Protein AF-0000000074057222 (afdb_homodimer)

pLDDT: mean 87.51, std 15.1, range [29.02, 98.0]

Foldseek 3Di:
DPLADLQRLLVLVLLLLVVQVVPQVFDQLVVSLVVSPVVDDDDPSQQDADPVGRNVSLSNLLLCVLVVLLVQWDQDLRTIHGDPVVVVLSVVPVRSSVSSVVSVVSSVVSCCVPVVVVCVVVPDPDPPPPPPPPSVLSVQSSVVSVVSVVVLVVLLVLLLPDDQVLNQVLVVLLCVLVQWAWDDADDPDDDQQFGTWIANDNVNPDDDIETEGEERHQAAQELVNLVSNVVVADQTYAYEYEYQNYHDPRNVVVQVPDDRYHYHYAYSSNVVVSCVVRVVSGDPVSCVSPPDDDDDGDDRDD/DPLADLQRLLVLVLLLLVVQVVPQVFDQLVVSLVVSPVVDDDDPSQQDADPVGRNVSLSNLLLCVLVVLLVQWDQDLRTIHGDPVVVVLSVVPVRSSVSSVVSLVSSVVSCCVPVVVVPVVVPDDDPDPPPPPPSVLSVQSSVVSVVSVVVLVVLLVLLLPDDQVLNQVLVVLLCVLVQWAWDDADDPDDDQQFGTWIANDNVNPDDDIETEGEERHQAAQELVNLVSNVVVADQGYAYEYEYQNHHDPRNVVVQVPDDRYHYHYAYSSNSVVSCVVRVVSGDPVSCVSPPDDDDDGDDRDD

Solvent-accessible surface area (backbone atoms only — not comparable to full-atom values): 32689 Å² total; per-residue (Å²): 126,76,90,67,51,60,43,56,52,14,45,54,51,51,52,42,47,57,56,29,63,78,26,79,89,32,37,48,46,70,58,50,52,50,53,41,58,72,73,48,85,73,50,76,66,40,67,35,67,42,78,77,11,40,32,44,59,52,50,52,50,46,59,45,45,26,30,36,64,51,51,23,34,44,79,55,95,59,29,37,27,60,30,74,60,25,55,50,45,56,68,69,36,72,50,29,42,59,36,36,50,48,26,47,49,37,26,52,52,47,44,47,70,73,48,34,79,70,48,60,79,70,56,73,66,91,80,72,90,73,76,76,71,79,54,60,62,41,49,38,36,42,53,44,52,52,47,49,50,51,27,49,52,56,46,48,53,53,59,69,70,45,52,55,68,56,48,47,51,51,52,52,48,48,43,41,35,77,56,34,34,72,76,43,69,54,63,95,69,93,46,96,58,48,39,35,36,32,17,69,34,91,80,54,77,48,81,44,45,35,40,26,30,72,44,74,42,79,66,50,41,41,43,67,58,50,51,58,46,50,70,72,50,49,78,63,31,32,37,37,41,39,23,58,30,29,61,34,69,62,23,52,52,53,51,67,68,44,81,75,48,50,64,44,81,36,29,48,69,55,45,49,51,54,46,62,75,30,50,91,57,43,51,73,72,56,38,65,76,64,42,65,40,73,43,63,28,58,55,52,86,130,126,75,90,69,51,61,43,55,52,13,43,52,50,51,52,42,48,58,57,29,63,76,28,78,89,33,38,47,47,70,58,50,52,50,54,41,56,72,73,48,85,73,50,75,66,40,66,34,67,42,78,77,11,40,32,43,59,52,50,51,49,44,59,46,44,26,30,37,64,51,51,23,33,43,78,56,95,57,28,38,26,60,30,74,59,25,54,48,45,56,68,70,36,72,51,27,40,59,37,36,50,48,28,47,49,37,25,50,53,46,43,46,71,73,49,35,80,70,52,62,79,72,55,74,69,92,84,73,92,78,78,78,69,79,55,60,63,41,49,36,38,42,54,43,52,52,47,50,52,52,27,49,51,54,46,48,53,53,59,68,69,43,53,56,67,57,48,48,48,50,51,52,47,46,42,42,35,77,55,36,34,73,77,44,68,54,62,94,68,93,44,97,60,50,39,34,35,32,17,68,34,93,80,53,78,46,81,44,45,34,40,26,30,71,44,75,44,78,65,50,42,40,44,68,59,50,49,59,44,50,70,73,50,49,77,65,31,33,37,36,39,38,20,58,28,29,64,33,70,62,24,51,52,53,50,67,66,44,80,75,47,50,63,42,80,35,30,48,68,55,46,49,51,55,45,62,75,29,49,91,56,42,52,73,73,56,38,64,77,64,42,64,40,71,42,63,28,56,54,52,85,129

Sequence (604 aa):
MAQITNKRLGELVQTLFRILEKQPEGMKAKEALAALADSVTLTEYEAGSYESGRRFEKIVRFATVDTVRAGWLIKDDGIWTLTGEGAKALKLFKDPEVFHKMAAQLYRQWYKQHKGRQAENQCAASSESEDVEDESEKSVSVSYEEAREQAQETIDAFLHAMDPYDFQKLVAELLKAIGYHVTWIAPPGKDGGVDILAYTDPLGTQGPRIKVQVKQQCKAVTEPDLKSFMANIGQHDSGIFFCTGGFTKDAEAYARSQESKRIMLVDSAKLVQLWSDNIPRLSDQAWQRLPLTPIFFLTPEKMAQITNKRLGELVQTLFRILEKQPEGMKAKEALAALADSVTLTEYEAGSYESGRRFEKIVRFATVDTVRAGWLIKDDGIWTLTGEGAKALKLFKDPEVFHKMAAQLYRQWYKQHKGRQAENQCAASSESEDVEDESEKSVSVSYEEAREQAQETIDAFLHAMDPYDFQKLVAELLKAIGYHVTWIAPPGKDGGVDILAYTDPLGTQGPRIKVQVKQQCKAVTEPDLKSFMANIGQHDSGIFFCTGGFTKDAEAYARSQESKRIMLVDSAKLVQLWSDNIPRLSDQAWQRLPLTPIFFLTPEK

Radius of gyration: 27.5 Å; Cα contacts (8 Å, |Δi|>4): 898; chains: 2; bounding box: 68×74×70 Å

Structure (mmCIF, N/CA/C/O backbone):
data_AF-0000000074057222-model_v1
#
loop_
_entity.id
_entity.type
_entity.pdbx_description
1 polymer 'Restriction endonuclease'
#
loop_
_atom_site.group_PDB
_atom_site.id
_atom_site.type_symbol
_atom_site.label_atom_id
_atom_site.label_alt_id
_atom_site.label_comp_id
_atom_site.label_asym_id
_atom_site.label_entity_id
_atom_site.label_seq_id
_atom_site.pdbx_PDB_ins_code
_atom_site.Cartn_x
_atom_site.Cartn_y
_atom_site.Cartn_z
_atom_site.occupancy
_atom_site.B_iso_or_equiv
_atom_site.auth_seq_id
_atom_site.auth_comp_id
_atom_site.auth_asym_id
_atom_site.auth_atom_id
_atom_site.pdbx_PDB_model_num
ATOM 1 N N . MET A 1 1 ? -17.75 16.453 -24.797 1 35.66 1 MET A N 1
ATOM 2 C CA . MET A 1 1 ? -18.141 15.094 -25.141 1 35.66 1 MET A CA 1
ATOM 3 C C . MET A 1 1 ? -17.469 14.086 -24.203 1 35.66 1 MET A C 1
ATOM 5 O O . MET A 1 1 ? -16.375 14.336 -23.688 1 35.66 1 MET A O 1
ATOM 9 N N . ALA A 1 2 ? -18.188 13.102 -23.828 1 55.88 2 ALA A N 1
ATOM 10 C CA . ALA A 1 2 ? -17.578 12.125 -22.938 1 55.88 2 ALA A CA 1
ATOM 11 C C . ALA A 1 2 ? -16.344 11.508 -23.562 1 55.88 2 ALA A C 1
ATOM 13 O O . ALA A 1 2 ? -16.359 11.109 -24.734 1 55.88 2 ALA A O 1
ATOM 14 N N . GLN A 1 3 ? -15.117 11.695 -23 1 73.38 3 GLN A N 1
ATOM 15 C CA . GLN A 1 3 ? -13.836 11.273 -23.547 1 73.38 3 GLN A CA 1
ATOM 16 C C . GLN A 1 3 ? -13.852 9.789 -23.891 1 73.38 3 GLN A C 1
ATOM 18 O O . GLN A 1 3 ? -13.141 9.344 -24.797 1 73.38 3 GLN A O 1
ATOM 23 N N . ILE A 1 4 ? -14.805 8.969 -23.328 1 84.38 4 ILE A N 1
ATOM 24 C CA . ILE A 1 4 ? -14.953 7.555 -23.641 1 84.38 4 ILE A CA 1
ATOM 25 C C . ILE A 1 4 ? -16.422 7.152 -23.562 1 84.38 4 ILE A C 1
ATOM 27 O O . ILE A 1 4 ? -17.109 7.5 -22.609 1 84.38 4 ILE A O 1
ATOM 31 N N . THR A 1 5 ? -16.953 6.527 -24.578 1 88.25 5 THR A N 1
ATOM 32 C CA . THR A 1 5 ? -18.375 6.184 -24.688 1 88.25 5 THR A CA 1
ATOM 33 C C . THR A 1 5 ? -18.656 4.84 -24.016 1 88.25 5 THR A C 1
ATOM 35 O O . THR A 1 5 ? -17.734 4.047 -23.797 1 88.25 5 THR A O 1
ATOM 38 N N . ASN A 1 6 ? -19.906 4.613 -23.688 1 91.25 6 ASN A N 1
ATOM 39 C CA . ASN A 1 6 ? -20.344 3.324 -23.156 1 91.25 6 ASN A CA 1
ATOM 40 C C . ASN A 1 6 ? -20.062 2.188 -24.141 1 91.25 6 ASN A C 1
ATOM 42 O O . ASN A 1 6 ? -19.719 1.08 -23.734 1 91.25 6 ASN A O 1
ATOM 46 N N . LYS A 1 7 ? -20.297 2.486 -25.344 1 93.44 7 LYS A N 1
ATOM 47 C CA . LYS A 1 7 ? -20.031 1.494 -26.375 1 93.44 7 LYS A CA 1
ATOM 48 C C . LYS A 1 7 ? -18.562 1.08 -26.375 1 93.44 7 LYS A C 1
ATOM 50 O O . LYS A 1 7 ? -18.25 -0.11 -26.453 1 93.44 7 LYS A O 1
ATOM 55 N N . ARG A 1 8 ? -17.703 2.055 -26.297 1 95 8 ARG A N 1
ATOM 56 C CA . ARG A 1 8 ? -16.266 1.778 -26.281 1 95 8 ARG A CA 1
ATOM 57 C C . ARG A 1 8 ? -15.875 0.973 -25.047 1 95 8 ARG A C 1
ATOM 59 O O . ARG A 1 8 ? -15.078 0.036 -25.141 1 95 8 ARG A O 1
ATOM 66 N N . LEU A 1 9 ? -16.438 1.311 -23.953 1 94.62 9 LEU A N 1
ATOM 67 C CA . LEU A 1 9 ? -16.172 0.566 -22.734 1 94.62 9 LEU A CA 1
ATOM 68 C C . LEU A 1 9 ? -16.609 -0.889 -22.875 1 94.62 9 LEU A C 1
ATOM 70 O O . LEU A 1 9 ? -15.883 -1.8 -22.484 1 94.62 9 LEU A O 1
ATOM 74 N N . GLY A 1 10 ? -17.766 -1.075 -23.422 1 96.19 10 GLY A N 1
ATOM 75 C CA . GLY A 1 10 ? -18.234 -2.426 -23.688 1 96.19 10 GLY A CA 1
ATOM 76 C C . GLY A 1 10 ? -17.312 -3.209 -24.594 1 96.19 10 GLY A C 1
ATOM 77 O O . GLY A 1 10 ? -17.062 -4.391 -24.359 1 96.19 10 GLY A O 1
ATOM 78 N N . GLU A 1 11 ? -16.828 -2.543 -25.594 1 96.25 11 GLU A N 1
ATOM 79 C CA . GLU A 1 11 ? -15.914 -3.172 -26.531 1 96.25 11 GLU A CA 1
ATOM 80 C C . GLU A 1 11 ? -14.633 -3.627 -25.828 1 96.25 11 GLU A C 1
ATOM 82 O O . GLU A 1 11 ? -14.148 -4.734 -26.078 1 96.25 11 GLU A O 1
ATOM 87 N N . LEU A 1 12 ? -14.094 -2.764 -25.047 1 96.5 12 LEU A N 1
ATOM 88 C CA . LEU A 1 12 ? -12.859 -3.07 -24.328 1 96.5 12 LEU A CA 1
ATOM 89 C C . LEU A 1 12 ? -13.047 -4.273 -23.406 1 96.5 12 LEU A C 1
ATOM 91 O O . LEU A 1 12 ? -12.227 -5.191 -23.406 1 96.5 12 LEU A O 1
ATOM 95 N N . VAL A 1 13 ? -14.133 -4.285 -22.703 1 97.31 13 VAL A N 1
ATOM 96 C CA . VAL A 1 13 ? -14.352 -5.34 -21.719 1 97.31 13 VAL A CA 1
ATOM 97 C C . VAL A 1 13 ? -14.688 -6.648 -22.438 1 97.31 13 VAL A C 1
ATOM 99 O O . VAL A 1 13 ? -14.25 -7.723 -22.016 1 97.31 13 VAL A O 1
ATOM 102 N N . GLN A 1 14 ? -15.438 -6.57 -23.484 1 97.69 14 GLN A N 1
ATOM 103 C CA . GLN A 1 14 ? -15.711 -7.777 -24.266 1 97.69 14 GLN A CA 1
ATOM 104 C C . GLN A 1 14 ? -14.43 -8.375 -24.812 1 97.69 14 GLN A C 1
ATOM 106 O O . GLN A 1 14 ? -14.25 -9.602 -24.797 1 97.69 14 GLN A O 1
ATOM 111 N N . THR A 1 15 ? -13.586 -7.527 -25.375 1 97.88 15 THR A N 1
ATOM 112 C CA . THR A 1 15 ? -12.305 -7.996 -25.891 1 97.88 15 THR A CA 1
ATOM 113 C C . THR A 1 15 ? -11.469 -8.641 -24.781 1 97.88 15 THR A C 1
ATOM 115 O O . THR A 1 15 ? -10.852 -9.688 -25 1 97.88 15 THR A O 1
ATOM 118 N N . LEU A 1 16 ? -11.484 -8.023 -23.594 1 98 16 LEU A N 1
ATOM 119 C CA . LEU A 1 16 ? -10.797 -8.586 -22.438 1 98 16 LEU A CA 1
ATOM 120 C C . LEU A 1 16 ? -11.344 -9.969 -22.109 1 98 16 LEU A C 1
ATOM 122 O O . LEU A 1 16 ? -10.578 -10.898 -21.844 1 98 16 LEU A O 1
ATOM 126 N N . PHE A 1 17 ? -12.68 -10.078 -22.141 1 97.88 17 PHE A N 1
ATOM 127 C CA . PHE A 1 17 ? -13.312 -11.352 -21.828 1 97.88 17 PHE A CA 1
ATOM 128 C C . PHE A 1 17 ? -12.906 -12.414 -22.844 1 97.88 17 PHE A C 1
ATOM 130 O O . PHE A 1 17 ? -12.68 -13.57 -22.469 1 97.88 17 PHE A O 1
ATOM 137 N N . ARG A 1 18 ? -12.773 -12.055 -24.078 1 97.44 18 ARG A N 1
ATOM 138 C CA . ARG A 1 18 ? -12.344 -13 -25.109 1 97.44 18 ARG A CA 1
ATOM 139 C C . ARG A 1 18 ? -10.914 -13.461 -24.859 1 97.44 18 ARG A C 1
ATOM 141 O O . ARG A 1 18 ? -10.578 -14.625 -25.109 1 97.44 18 ARG A O 1
ATOM 148 N N . ILE A 1 19 ? -10.086 -12.539 -24.422 1 97.31 19 ILE A N 1
ATOM 149 C CA . ILE A 1 19 ? -8.711 -12.875 -24.078 1 97.31 19 ILE A CA 1
ATOM 150 C C . ILE A 1 19 ? -8.695 -13.867 -22.906 1 97.31 19 ILE A C 1
ATOM 152 O O . ILE A 1 19 ? -7.992 -14.875 -22.953 1 97.31 19 ILE A O 1
ATOM 156 N N . LEU A 1 20 ? -9.5 -13.602 -21.906 1 97.06 20 LEU A N 1
ATOM 157 C CA . LEU A 1 20 ? -9.523 -14.422 -20.703 1 97.06 20 LEU A CA 1
ATOM 158 C C . LEU A 1 20 ? -10.164 -15.773 -20.984 1 97.06 20 LEU A C 1
ATOM 160 O O . LEU A 1 20 ? -9.859 -16.766 -20.297 1 97.06 20 LEU A O 1
ATOM 164 N N . GLU A 1 21 ? -11.094 -15.789 -21.891 1 96.12 21 GLU A N 1
ATOM 165 C CA . GLU A 1 21 ? -11.742 -17.031 -22.266 1 96.12 21 GLU A CA 1
ATOM 166 C C . GLU A 1 21 ? -10.727 -18.078 -22.719 1 96.12 21 GLU A C 1
ATOM 168 O O . GLU A 1 21 ? -10.914 -19.281 -22.516 1 96.12 21 GLU A O 1
ATOM 173 N N . LYS A 1 22 ? -9.633 -17.641 -23.281 1 94.56 22 LYS A N 1
ATOM 174 C CA . LYS A 1 22 ? -8.578 -18.531 -23.766 1 94.56 22 LYS A CA 1
ATOM 175 C C . LYS A 1 22 ? -7.648 -18.953 -22.641 1 94.56 22 LYS A C 1
ATOM 177 O O . LYS A 1 22 ? -6.754 -19.781 -22.844 1 94.56 22 LYS A O 1
ATOM 182 N N . GLN A 1 23 ? -7.867 -18.359 -21.531 1 92 23 GLN A N 1
ATOM 183 C CA . GLN A 1 23 ? -7.055 -18.641 -20.344 1 92 23 GLN A CA 1
ATOM 184 C C . GLN A 1 23 ? -7.93 -19 -19.156 1 92 23 GLN A C 1
ATOM 186 O O . GLN A 1 23 ? -8.07 -18.219 -18.219 1 92 23 GLN A O 1
ATOM 191 N N . PRO A 1 24 ? -8.391 -20.234 -19.125 1 88.62 24 PRO A N 1
ATOM 192 C CA . PRO A 1 24 ? -9.359 -20.641 -18.109 1 88.62 24 PRO A CA 1
ATOM 193 C C . PRO A 1 24 ? -8.797 -20.531 -16.688 1 88.62 24 PRO A C 1
ATOM 195 O O . PRO A 1 24 ? -9.562 -20.375 -15.727 1 88.62 24 PRO A O 1
ATOM 198 N N . GLU A 1 25 ? -7.488 -20.625 -16.5 1 86.06 25 GLU A N 1
ATOM 199 C CA . GLU A 1 25 ? -6.891 -20.547 -15.172 1 86.06 25 GLU A CA 1
ATOM 200 C C . GLU A 1 25 ? -6.668 -19.094 -14.758 1 86.06 25 GLU A C 1
ATOM 202 O O . GLU A 1 25 ? -6.254 -18.828 -13.625 1 86.06 25 GLU A O 1
ATOM 207 N N . GLY A 1 26 ? -6.945 -18.25 -15.672 1 91.38 26 GLY A N 1
ATOM 208 C CA . GLY A 1 26 ? -6.797 -16.828 -15.359 1 91.38 26 GLY A CA 1
ATOM 209 C C . GLY A 1 26 ? -5.484 -16.25 -15.852 1 91.38 26 GLY A C 1
ATOM 210 O O . GLY A 1 26 ? -4.652 -16.969 -16.406 1 91.38 26 GLY A O 1
ATOM 211 N N . MET A 1 27 ? -5.414 -14.93 -15.75 1 92.12 27 MET A N 1
ATOM 212 C CA . MET A 1 27 ? -4.242 -14.164 -16.156 1 92.12 27 MET A CA 1
ATOM 213 C C . MET A 1 27 ? -3.928 -13.07 -15.133 1 92.12 27 MET A C 1
ATOM 215 O O . MET A 1 27 ? -4.832 -12.539 -14.492 1 92.12 27 MET A O 1
ATOM 219 N N . LYS A 1 28 ? -2.627 -12.883 -14.992 1 89.56 28 LYS A N 1
ATOM 220 C CA . LYS A 1 28 ? -2.264 -11.703 -14.211 1 89.56 28 LYS A CA 1
ATOM 221 C C . LYS A 1 28 ? -2.85 -10.438 -14.828 1 89.56 28 LYS A C 1
ATOM 223 O O . LYS A 1 28 ? -2.844 -10.273 -16.047 1 89.56 28 LYS A O 1
ATOM 228 N N . ALA A 1 29 ? -3.34 -9.562 -14 1 93.81 29 ALA A N 1
ATOM 229 C CA . ALA A 1 29 ? -4.004 -8.336 -14.445 1 93.81 29 ALA A CA 1
ATOM 230 C C . ALA A 1 29 ? -3.119 -7.547 -15.398 1 93.81 29 ALA A C 1
ATOM 232 O O . ALA A 1 29 ? -3.568 -7.133 -16.469 1 93.81 29 ALA A O 1
ATOM 233 N N . LYS A 1 30 ? -1.882 -7.371 -15.07 1 89.5 30 LYS A N 1
ATOM 234 C CA . LYS A 1 30 ? -0.949 -6.609 -15.891 1 89.5 30 LYS A CA 1
ATOM 235 C C . LYS A 1 30 ? -0.809 -7.227 -17.281 1 89.5 30 LYS A C 1
ATOM 237 O O . LYS A 1 30 ? -0.793 -6.512 -18.281 1 89.5 30 LYS A O 1
ATOM 242 N N . GLU A 1 31 ? -0.707 -8.516 -17.344 1 91.69 31 GLU A N 1
ATOM 243 C CA . GLU A 1 31 ? -0.591 -9.227 -18.609 1 91.69 31 GLU A CA 1
ATOM 244 C C . GLU A 1 31 ? -1.882 -9.125 -19.422 1 91.69 31 GLU A C 1
ATOM 246 O O . GLU A 1 31 ? -1.845 -8.953 -20.641 1 91.69 31 GLU A O 1
ATOM 251 N N . ALA A 1 32 ? -3 -9.289 -18.703 1 96 32 ALA A N 1
ATOM 252 C CA . ALA A 1 32 ? -4.301 -9.18 -19.375 1 96 32 ALA A CA 1
ATOM 253 C C . ALA A 1 32 ? -4.484 -7.797 -19.984 1 96 32 ALA A C 1
ATOM 255 O O . ALA A 1 32 ? -4.945 -7.676 -21.125 1 96 32 ALA A O 1
ATOM 256 N N . LEU A 1 33 ? -4.125 -6.785 -19.25 1 95.12 33 LEU A N 1
ATOM 257 C CA . LEU A 1 33 ? -4.25 -5.406 -19.719 1 95.12 33 LEU A CA 1
ATOM 258 C C . LEU A 1 33 ? -3.324 -5.145 -20.906 1 95.12 33 LEU A C 1
ATOM 260 O O . LEU A 1 33 ? -3.707 -4.469 -21.859 1 95.12 33 LEU A O 1
ATOM 264 N N . ALA A 1 34 ? -2.125 -5.684 -20.859 1 92.62 34 ALA A N 1
ATOM 265 C CA . ALA A 1 34 ? -1.185 -5.555 -21.969 1 92.62 34 ALA A CA 1
ATOM 266 C C . ALA A 1 34 ? -1.718 -6.242 -23.234 1 92.62 34 ALA A C 1
ATOM 268 O O . ALA A 1 34 ? -1.667 -5.676 -24.328 1 92.62 34 ALA A O 1
ATOM 269 N N . ALA A 1 35 ? -2.193 -7.457 -23.031 1 95.5 35 ALA A N 1
ATOM 270 C CA . ALA A 1 35 ? -2.777 -8.195 -24.141 1 95.5 35 ALA A CA 1
ATOM 271 C C . ALA A 1 35 ? -3.947 -7.43 -24.75 1 95.5 35 ALA A C 1
ATOM 273 O O . ALA A 1 35 ? -4.105 -7.395 -25.984 1 95.5 35 ALA A O 1
ATOM 274 N N . LEU A 1 36 ? -4.762 -6.816 -23.922 1 96.94 36 LEU A N 1
ATOM 275 C CA . LEU A 1 36 ? -5.891 -6.02 -24.375 1 96.94 36 LEU A CA 1
ATOM 276 C C . LEU A 1 36 ? -5.414 -4.809 -25.172 1 96.94 36 LEU A C 1
ATOM 278 O O . LEU A 1 36 ? -5.941 -4.516 -26.25 1 96.94 36 LEU A O 1
ATOM 282 N N . ALA A 1 37 ? -4.453 -4.113 -24.641 1 94.25 37 ALA A N 1
ATOM 283 C CA . ALA A 1 37 ? -3.912 -2.932 -25.312 1 94.25 37 ALA A CA 1
ATOM 284 C C . ALA A 1 37 ? -3.379 -3.281 -26.703 1 94.25 37 ALA A C 1
ATOM 286 O O . ALA A 1 37 ? -3.504 -2.49 -27.641 1 94.25 37 ALA A O 1
ATOM 287 N N . ASP A 1 38 ? -2.818 -4.434 -26.844 1 94.62 38 ASP A N 1
ATOM 288 C CA . ASP A 1 38 ? -2.256 -4.891 -28.109 1 94.62 38 ASP A CA 1
ATOM 289 C C . ASP A 1 38 ? -3.357 -5.305 -29.094 1 94.62 38 ASP A C 1
ATOM 291 O O . ASP A 1 38 ? -3.135 -5.352 -30.297 1 94.62 38 ASP A O 1
ATOM 295 N N . SER A 1 39 ? -4.484 -5.617 -28.609 1 96 39 SER A N 1
ATOM 296 C CA . SER A 1 39 ? -5.555 -6.176 -29.422 1 96 39 SER A CA 1
ATOM 297 C C . SER A 1 39 ? -6.504 -5.086 -29.906 1 96 39 SER A C 1
ATOM 299 O O . SER A 1 39 ? -7.371 -5.336 -30.75 1 96 39 SER A O 1
ATOM 301 N N . VAL A 1 40 ? -6.398 -3.9 -29.359 1 95.12 40 VAL A N 1
ATOM 302 C CA . VAL A 1 40 ? -7.293 -2.812 -29.75 1 95.12 40 VAL A CA 1
ATOM 303 C C . VAL A 1 40 ? -6.477 -1.591 -30.156 1 95.12 40 VAL A C 1
ATOM 305 O O . VAL A 1 40 ? -5.293 -1.481 -29.812 1 95.12 40 VAL A O 1
ATOM 308 N N . THR A 1 41 ? -7.082 -0.712 -30.953 1 93.19 41 THR A N 1
ATOM 309 C CA . THR A 1 41 ? -6.48 0.578 -31.266 1 93.19 41 THR A CA 1
ATOM 310 C C . THR A 1 41 ? -6.895 1.633 -30.25 1 93.19 41 THR A C 1
ATOM 312 O O . THR A 1 41 ? -8.07 1.982 -30.141 1 93.19 41 THR A O 1
ATOM 315 N N . LEU A 1 42 ? -5.945 2.113 -29.547 1 92.44 42 LEU A N 1
ATOM 316 C CA . LEU A 1 42 ? -6.238 3.088 -28.5 1 92.44 42 LEU A CA 1
ATOM 317 C C . LEU A 1 42 ? -6.488 4.469 -29.094 1 92.44 42 LEU A C 1
ATOM 319 O O . LEU A 1 42 ? -5.801 4.875 -30.031 1 92.44 42 LEU A O 1
ATOM 323 N N . THR A 1 43 ? -7.535 5.109 -28.594 1 91.12 43 THR A N 1
ATOM 324 C CA . THR A 1 43 ? -7.738 6.508 -28.953 1 91.12 43 THR A CA 1
ATOM 325 C C . THR A 1 43 ? -6.664 7.391 -28.328 1 91.12 43 THR A C 1
ATOM 327 O O . THR A 1 43 ? -5.926 6.945 -27.438 1 91.12 43 THR A O 1
ATOM 330 N N . GLU A 1 44 ? -6.605 8.625 -28.719 1 87.38 44 GLU A N 1
ATOM 331 C CA . GLU A 1 44 ? -5.656 9.57 -28.125 1 87.38 44 GLU A CA 1
ATOM 332 C C . GLU A 1 44 ? -5.914 9.75 -26.641 1 87.38 44 GLU A C 1
ATOM 334 O O . GLU A 1 44 ? -4.973 9.852 -25.844 1 87.38 44 GLU A O 1
ATOM 339 N N . TYR A 1 45 ? -7.129 9.734 -26.375 1 89 45 TYR A N 1
ATOM 340 C CA . TYR A 1 45 ? -7.508 9.883 -24.984 1 89 45 TYR A CA 1
ATOM 341 C C . TYR A 1 45 ? -7.055 8.688 -24.156 1 89 45 TYR A C 1
ATOM 343 O O . TYR A 1 45 ? -6.414 8.852 -23.109 1 89 45 TYR A O 1
ATOM 351 N N . GLU A 1 46 ? -7.32 7.535 -24.625 1 90 46 GLU A N 1
ATOM 352 C CA . GLU A 1 46 ? -6.988 6.301 -23.922 1 90 46 GLU A CA 1
ATOM 353 C C . GLU A 1 46 ? -5.48 6.129 -23.781 1 90 46 GLU A C 1
ATOM 355 O O . GLU A 1 46 ? -4.996 5.613 -22.766 1 90 46 GLU A O 1
ATOM 360 N N . ALA A 1 47 ? -4.777 6.621 -24.703 1 86.31 47 ALA A N 1
ATOM 361 C CA . ALA A 1 47 ? -3.33 6.434 -24.766 1 86.31 47 ALA A CA 1
ATOM 362 C C . ALA A 1 47 ? -2.621 7.395 -23.812 1 86.31 47 ALA A C 1
ATOM 364 O O . ALA A 1 47 ? -1.442 7.211 -23.5 1 86.31 47 ALA A O 1
ATOM 365 N N . GLY A 1 48 ? -3.398 8.344 -23.297 1 82 48 GLY A N 1
ATOM 366 C CA . GLY A 1 48 ? -2.812 9.312 -22.391 1 82 48 GLY A CA 1
ATOM 367 C C . GLY A 1 48 ? -2.594 8.773 -20.984 1 82 48 GLY A C 1
ATOM 368 O O . GLY A 1 48 ? -2.547 7.555 -20.797 1 82 48 GLY A O 1
ATOM 369 N N . SER A 1 49 ? -2.176 9.711 -20.062 1 80.25 49 SER A N 1
ATOM 370 C CA . SER A 1 49 ? -1.892 9.305 -18.688 1 80.25 49 SER A CA 1
ATOM 371 C C . SER A 1 49 ? -2.57 10.227 -17.688 1 80.25 49 SER A C 1
ATOM 373 O O . SER A 1 49 ? -2.799 11.406 -17.984 1 80.25 49 SER A O 1
ATOM 375 N N . TYR A 1 50 ? -2.994 9.562 -16.656 1 75.62 50 TYR A N 1
ATOM 376 C CA . TYR A 1 50 ? -3.295 10.336 -15.461 1 75.62 50 TYR A CA 1
ATOM 377 C C . TYR A 1 50 ? -2.049 10.523 -14.609 1 75.62 50 TYR A C 1
ATOM 379 O O . TYR A 1 50 ? -0.991 9.969 -14.906 1 75.62 50 TYR A O 1
ATOM 387 N N . GLU A 1 51 ? -2.18 11.344 -13.594 1 67.5 51 GLU A N 1
ATOM 388 C CA . GLU A 1 51 ? -1.086 11.484 -12.641 1 67.5 51 GLU A CA 1
ATOM 389 C C . GLU A 1 51 ? -0.73 10.148 -12.008 1 67.5 51 GLU A C 1
ATOM 391 O O . GLU A 1 51 ? 0.434 9.891 -11.688 1 67.5 51 GLU A O 1
ATOM 396 N N . SER A 1 52 ? -1.718 9.273 -11.992 1 70.62 52 SER A N 1
ATOM 397 C CA . SER A 1 52 ? -1.575 8.023 -11.266 1 70.62 52 SER A CA 1
ATOM 398 C C . SER A 1 52 ? -1.158 6.887 -12.188 1 70.62 52 SER A C 1
ATOM 400 O O . SER A 1 52 ? -1.021 5.742 -11.758 1 70.62 52 SER A O 1
ATOM 402 N N . GLY A 1 53 ? -1.036 7.195 -13.523 1 76.19 53 GLY A N 1
ATOM 403 C CA . GLY A 1 53 ? -0.616 6.137 -14.43 1 76.19 53 GLY A CA 1
ATOM 404 C C . GLY A 1 53 ? -1.308 6.199 -15.773 1 76.19 53 GLY A C 1
ATOM 405 O O . GLY A 1 53 ? -1.866 7.234 -16.141 1 76.19 53 GLY A O 1
ATOM 406 N N . ARG A 1 54 ? -1.173 5.055 -16.469 1 82.06 54 ARG A N 1
ATOM 407 C CA . ARG A 1 54 ? -1.744 5 -17.812 1 82.06 54 ARG A CA 1
ATOM 408 C C . ARG A 1 54 ? -3.268 5.051 -17.766 1 82.06 54 ARG A C 1
ATOM 410 O O . ARG A 1 54 ? -3.898 4.258 -17.062 1 82.06 54 ARG A O 1
ATOM 417 N N . ARG A 1 55 ? -3.809 5.934 -18.5 1 87.12 55 ARG A N 1
ATOM 418 C CA . ARG A 1 55 ? -5.246 6.176 -18.453 1 87.12 55 ARG A CA 1
ATOM 419 C C . ARG A 1 55 ? -6.02 4.949 -18.922 1 87.12 55 ARG A C 1
ATOM 421 O O . ARG A 1 55 ? -7.043 4.59 -18.344 1 87.12 55 ARG A O 1
ATOM 428 N N . PHE A 1 56 ? -5.457 4.277 -19.953 1 91.44 56 PHE A N 1
ATOM 429 C CA . PHE A 1 56 ? -6.098 3.096 -20.516 1 91.44 56 PHE A CA 1
ATOM 430 C C . PHE A 1 56 ? -6.305 2.031 -19.438 1 91.44 56 PHE A C 1
ATOM 432 O O . PHE A 1 56 ? -7.398 1.474 -19.312 1 91.44 56 PHE A O 1
ATOM 439 N N . GLU A 1 57 ? -5.32 1.781 -18.703 1 91.06 57 GLU A N 1
ATOM 440 C CA . GLU A 1 57 ? -5.379 0.742 -17.672 1 91.06 57 GLU A CA 1
ATOM 441 C C . GLU A 1 57 ? -6.379 1.1 -16.578 1 91.06 57 GLU A C 1
ATOM 443 O O . GLU A 1 57 ? -7.137 0.243 -16.125 1 91.06 57 GLU A O 1
ATOM 448 N N . LYS A 1 58 ? -6.379 2.348 -16.234 1 88.56 58 LYS A N 1
ATOM 449 C CA . LYS A 1 58 ? -7.312 2.799 -15.203 1 88.56 58 LYS A CA 1
ATOM 450 C C . LYS A 1 58 ? -8.758 2.672 -15.68 1 88.56 58 LYS A C 1
ATOM 452 O O . LYS A 1 58 ? -9.641 2.283 -14.914 1 88.56 58 LYS A O 1
ATOM 457 N N . ILE A 1 59 ? -8.961 2.982 -16.906 1 91.44 59 ILE A N 1
ATOM 458 C CA . ILE A 1 59 ? -10.289 2.914 -17.5 1 91.44 59 ILE A CA 1
ATOM 459 C C . ILE A 1 59 ? -10.797 1.475 -17.453 1 91.44 59 ILE A C 1
ATOM 461 O O . ILE A 1 59 ? -11.93 1.22 -17.031 1 91.44 59 ILE A O 1
ATOM 465 N N . VAL A 1 60 ? -9.969 0.576 -17.875 1 94.75 60 VAL A N 1
ATOM 466 C CA . VAL A 1 60 ? -10.383 -0.822 -17.953 1 94.75 60 VAL A CA 1
ATOM 467 C C . VAL A 1 60 ? -10.594 -1.38 -16.547 1 94.75 60 VAL A C 1
ATOM 469 O O . VAL A 1 60 ? -11.578 -2.078 -16.297 1 94.75 60 VAL A O 1
ATOM 472 N N . ARG A 1 61 ? -9.68 -1.046 -15.633 1 92.94 61 ARG A N 1
ATOM 473 C CA . ARG A 1 61 ? -9.836 -1.498 -14.258 1 92.94 61 ARG A CA 1
ATOM 474 C C . ARG A 1 61 ? -11.141 -0.978 -13.656 1 92.94 61 ARG A C 1
ATOM 476 O O . ARG A 1 61 ? -11.836 -1.707 -12.953 1 92.94 61 ARG A O 1
ATOM 483 N N . PHE A 1 62 ? -11.406 0.218 -13.93 1 90.94 62 PHE A N 1
ATOM 484 C CA . PHE A 1 62 ? -12.625 0.831 -13.422 1 90.94 62 PHE A CA 1
ATOM 485 C C . PHE A 1 62 ? -13.859 0.156 -14.016 1 90.94 62 PHE A C 1
ATOM 487 O O . PHE A 1 62 ? -14.805 -0.165 -13.289 1 90.94 62 PHE A O 1
ATOM 494 N N . ALA A 1 63 ? -13.828 -0.098 -15.289 1 93.5 63 ALA A N 1
ATOM 495 C CA . ALA A 1 63 ? -14.969 -0.689 -15.992 1 93.5 63 ALA A CA 1
ATOM 496 C C . ALA A 1 63 ? -15.195 -2.131 -15.547 1 93.5 63 ALA A C 1
ATOM 498 O O . ALA A 1 63 ? -16.328 -2.607 -15.531 1 93.5 63 ALA A O 1
ATOM 499 N N . THR A 1 64 ? -14.148 -2.803 -15.172 1 95.56 64 THR A N 1
ATOM 500 C CA . THR A 1 64 ? -14.258 -4.223 -14.844 1 95.56 64 THR A CA 1
ATOM 501 C C . THR A 1 64 ? -14.812 -4.41 -13.438 1 95.56 64 THR A C 1
ATOM 503 O O . THR A 1 64 ? -15.211 -5.52 -13.07 1 95.56 64 THR A O 1
ATOM 506 N N . VAL A 1 65 ? -14.836 -3.359 -12.641 1 93.12 65 VAL A N 1
ATOM 507 C CA . VAL A 1 65 ? -15.414 -3.479 -11.305 1 93.12 65 VAL A CA 1
ATOM 508 C C . VAL A 1 65 ? -16.875 -3.891 -11.414 1 93.12 65 VAL A C 1
ATOM 510 O O . VAL A 1 65 ? -17.344 -4.758 -10.664 1 93.12 65 VAL A O 1
ATOM 513 N N . ASP A 1 66 ? -17.594 -3.324 -12.375 1 94 66 ASP A N 1
ATOM 514 C CA . ASP A 1 66 ? -18.984 -3.666 -12.602 1 94 66 ASP A CA 1
ATOM 515 C C . ASP A 1 66 ? -19.156 -5.152 -12.898 1 94 66 ASP A C 1
ATOM 517 O O . ASP A 1 66 ? -20.078 -5.797 -12.406 1 94 66 ASP A O 1
ATOM 521 N N . THR A 1 67 ? -18.266 -5.641 -13.68 1 96.5 67 THR A N 1
ATOM 522 C CA . THR A 1 67 ? -18.375 -7.027 -14.109 1 96.5 67 THR A CA 1
ATOM 523 C C . THR A 1 67 ? -18.062 -7.98 -12.961 1 96.5 67 THR A C 1
ATOM 525 O O . THR A 1 67 ? -18.578 -9.094 -12.914 1 96.5 67 THR A O 1
ATOM 528 N N . VAL A 1 68 ? -17.188 -7.59 -12.062 1 95.44 68 VAL A N 1
ATOM 529 C CA . VAL A 1 68 ? -16.906 -8.398 -10.883 1 95.44 68 VAL A CA 1
ATOM 530 C C . VAL A 1 68 ? -18.156 -8.5 -10.008 1 95.44 68 VAL A C 1
ATOM 532 O O . VAL A 1 68 ? -18.516 -9.594 -9.57 1 95.44 68 VAL A O 1
ATOM 535 N N . ARG A 1 69 ? -18.797 -7.391 -9.828 1 93.25 69 ARG A N 1
ATOM 536 C CA . ARG A 1 69 ? -19.984 -7.379 -8.984 1 93.25 69 ARG A CA 1
ATOM 537 C C . ARG A 1 69 ? -21.141 -8.102 -9.664 1 93.25 69 ARG A C 1
ATOM 539 O O . ARG A 1 69 ? -22 -8.672 -8.992 1 93.25 69 ARG A O 1
ATOM 546 N N . ALA A 1 70 ? -21.125 -8.094 -10.984 1 94.56 70 ALA A N 1
ATOM 547 C CA . ALA A 1 70 ? -22.125 -8.812 -11.758 1 94.56 70 ALA A CA 1
ATOM 548 C C . ALA A 1 70 ? -21.875 -10.32 -11.727 1 94.56 70 ALA A C 1
ATOM 550 O O . ALA A 1 70 ? -22.688 -11.109 -12.203 1 94.56 70 ALA A O 1
ATOM 551 N N . GLY A 1 71 ? -20.703 -10.719 -11.203 1 95.25 71 GLY A N 1
ATOM 552 C CA . GLY A 1 71 ? -20.344 -12.125 -11.148 1 95.25 71 GLY A CA 1
ATOM 553 C C . GLY A 1 71 ? -19.734 -12.633 -12.438 1 95.25 71 GLY A C 1
ATOM 554 O O . GLY A 1 71 ? -19.594 -13.844 -12.633 1 95.25 71 GLY A O 1
ATOM 555 N N . TRP A 1 72 ? -19.391 -11.742 -13.328 1 97.69 72 TRP A N 1
ATOM 556 C CA . TRP A 1 72 ? -18.875 -12.141 -14.641 1 97.69 72 TRP A CA 1
ATOM 557 C C . TRP A 1 72 ? -17.375 -12.352 -14.602 1 97.69 72 TRP A C 1
ATOM 559 O O . TRP A 1 72 ? -16.812 -13.031 -15.461 1 97.69 72 TRP A O 1
ATOM 569 N N . LEU A 1 73 ? -16.672 -11.742 -13.688 1 97.06 73 LEU A N 1
ATOM 570 C CA . LEU A 1 73 ? -15.219 -11.734 -13.57 1 97.06 73 LEU A CA 1
ATOM 571 C C . LEU A 1 73 ? -14.797 -11.922 -12.117 1 97.06 73 LEU A C 1
ATOM 573 O O . LEU A 1 73 ? -15.445 -11.406 -11.203 1 97.06 73 LEU A O 1
ATOM 577 N N . ILE A 1 74 ? -13.812 -12.664 -11.891 1 95.38 74 ILE A N 1
ATOM 578 C CA . ILE A 1 74 ? -13.211 -12.812 -10.57 1 95.38 74 ILE A CA 1
ATOM 579 C C . ILE A 1 74 ? -11.812 -12.211 -10.57 1 95.38 74 ILE A C 1
ATOM 581 O O . ILE A 1 74 ? -11.023 -12.453 -11.484 1 95.38 74 ILE A O 1
ATOM 585 N N . LYS A 1 75 ? -11.578 -11.336 -9.672 1 91.81 75 LYS A N 1
ATOM 586 C CA . LYS A 1 75 ? -10.242 -10.812 -9.406 1 91.81 75 LYS A CA 1
ATOM 587 C C . LYS A 1 75 ? -9.711 -11.336 -8.07 1 91.81 75 LYS A C 1
ATOM 589 O O . LYS A 1 75 ? -10.211 -10.953 -7.008 1 91.81 75 LYS A O 1
ATOM 594 N N . ASP A 1 76 ? -8.781 -12.203 -8.125 1 86.88 76 ASP A N 1
ATOM 595 C CA . ASP A 1 76 ? -8.234 -12.828 -6.926 1 86.88 76 ASP A CA 1
ATOM 596 C C . ASP A 1 76 ? -6.711 -12.703 -6.891 1 86.88 76 ASP A C 1
ATOM 598 O O . ASP A 1 76 ? -6.016 -13.359 -7.668 1 86.88 76 ASP A O 1
ATOM 602 N N . ASP A 1 77 ? -6.254 -11.875 -5.953 1 79.69 77 ASP A N 1
ATOM 603 C CA . ASP A 1 77 ? -4.82 -11.688 -5.754 1 79.69 77 ASP A CA 1
ATOM 604 C C . ASP A 1 77 ? -4.125 -11.32 -7.062 1 79.69 77 ASP A C 1
ATOM 606 O O . ASP A 1 77 ? -3.121 -11.938 -7.434 1 79.69 77 ASP A O 1
ATOM 610 N N . GLY A 1 78 ? -4.766 -10.5 -7.828 1 86 78 GLY A N 1
ATOM 611 C CA . GLY A 1 78 ? -4.148 -9.977 -9.039 1 86 78 GLY A CA 1
ATOM 612 C C . GLY A 1 78 ? -4.402 -10.836 -10.258 1 86 78 GLY A C 1
ATOM 613 O O . GLY A 1 78 ? -3.986 -10.484 -11.367 1 86 78 GLY A O 1
ATOM 614 N N . ILE A 1 79 ? -5.031 -11.961 -10.086 1 90 79 ILE A N 1
ATOM 615 C CA . ILE A 1 79 ? -5.355 -12.852 -11.188 1 90 79 ILE A CA 1
ATOM 616 C C . ILE A 1 79 ? -6.809 -12.648 -11.609 1 90 79 ILE A C 1
ATOM 618 O O . ILE A 1 79 ? -7.719 -12.734 -10.789 1 90 79 ILE A O 1
ATOM 622 N N . TRP A 1 80 ? -6.973 -12.336 -12.867 1 96.19 80 TRP A N 1
ATOM 623 C CA . TRP A 1 80 ? -8.305 -12.141 -13.43 1 96.19 80 TRP A CA 1
ATOM 624 C C . TRP A 1 80 ? -8.797 -13.414 -14.117 1 96.19 80 TRP A C 1
ATOM 626 O O . TRP A 1 80 ? -8.086 -13.992 -14.938 1 96.19 80 TRP A O 1
ATOM 636 N N . THR A 1 81 ? -9.984 -13.867 -13.75 1 96.31 81 THR A N 1
ATOM 637 C CA . THR A 1 81 ? -10.555 -15.086 -14.312 1 96.31 81 THR A CA 1
ATOM 638 C C . THR A 1 81 ? -11.984 -14.844 -14.789 1 96.31 81 THR A C 1
ATOM 640 O O . THR A 1 81 ? -12.797 -14.25 -14.07 1 96.31 81 THR A O 1
ATOM 643 N N . LEU A 1 82 ? -12.211 -15.266 -16 1 97.5 82 LEU A N 1
ATOM 644 C CA . LEU A 1 82 ? -13.562 -15.188 -16.547 1 97.5 82 LEU A CA 1
ATOM 645 C C . LEU A 1 82 ? -14.438 -16.297 -15.977 1 97.5 82 LEU A C 1
ATOM 647 O O . LEU A 1 82 ? -14.055 -17.469 -16.016 1 97.5 82 LEU A O 1
ATOM 651 N N . THR A 1 83 ? -15.625 -15.938 -15.469 1 97.12 83 THR A N 1
ATOM 652 C CA . THR A 1 83 ? -16.531 -16.938 -14.914 1 97.12 83 THR A CA 1
ATOM 653 C C . THR A 1 83 ? -17.422 -17.516 -16 1 97.12 83 THR A C 1
ATOM 655 O O . THR A 1 83 ? -17.438 -17.031 -17.125 1 97.12 83 THR A O 1
ATOM 658 N N . GLY A 1 84 ? -18.094 -18.641 -15.562 1 96.75 84 GLY A N 1
ATOM 659 C CA . GLY A 1 84 ? -19.094 -19.172 -16.469 1 96.75 84 GLY A CA 1
ATOM 660 C C . GLY A 1 84 ? -20.172 -18.156 -16.828 1 96.75 84 GLY A C 1
ATOM 661 O O . GLY A 1 84 ? -20.562 -18.062 -18 1 96.75 84 GLY A O 1
ATOM 662 N N . GLU A 1 85 ? -20.625 -17.391 -15.867 1 97.06 85 GLU A N 1
ATOM 663 C CA . GLU A 1 85 ? -21.625 -16.344 -16.094 1 97.06 85 GLU A CA 1
ATOM 664 C C . GLU A 1 85 ? -21.094 -15.266 -17.031 1 97.06 85 GLU A C 1
ATOM 666 O O . GLU A 1 85 ? -21.844 -14.719 -17.844 1 97.06 85 GLU A O 1
ATOM 671 N N . GLY A 1 86 ? -19.828 -14.961 -16.859 1 97.5 86 GLY A N 1
ATOM 672 C CA . GLY A 1 86 ? -19.219 -13.984 -17.75 1 97.5 86 GLY A CA 1
ATOM 673 C C . GLY A 1 86 ? -19.172 -14.453 -19.188 1 97.5 86 GLY A C 1
ATOM 674 O O . GLY A 1 86 ? -19.438 -13.664 -20.109 1 97.5 86 GLY A O 1
ATOM 675 N N . ALA A 1 87 ? -18.844 -15.711 -19.344 1 97.31 87 ALA A N 1
ATOM 676 C CA . ALA A 1 87 ? -18.812 -16.297 -20.688 1 97.31 87 ALA A CA 1
ATOM 677 C C . ALA A 1 87 ? -20.203 -16.281 -21.312 1 97.31 87 ALA A C 1
ATOM 679 O O . ALA A 1 87 ? -20.344 -16 -22.5 1 97.31 87 ALA A O 1
ATOM 680 N N . LYS A 1 88 ? -21.188 -16.578 -20.5 1 97.44 88 LYS A N 1
ATOM 681 C CA . LYS A 1 88 ? -22.578 -16.547 -20.984 1 97.44 88 LYS A CA 1
ATOM 682 C C . LYS A 1 88 ? -22.984 -15.141 -21.391 1 97.44 88 LYS A C 1
ATOM 684 O O . LYS A 1 88 ? -23.625 -14.953 -22.422 1 97.44 88 LYS A O 1
ATOM 689 N N . ALA A 1 89 ? -22.625 -14.219 -20.578 1 97.5 89 ALA A N 1
ATOM 690 C CA . ALA A 1 89 ? -22.953 -12.828 -20.859 1 97.5 89 ALA A CA 1
ATOM 691 C C . ALA A 1 89 ? -22.312 -12.367 -22.172 1 97.5 89 ALA A C 1
ATOM 693 O O . ALA A 1 89 ? -22.938 -11.633 -22.938 1 97.5 89 ALA A O 1
ATOM 694 N N . LEU A 1 90 ? -21.094 -12.773 -22.359 1 96.56 90 LEU A N 1
ATOM 695 C CA . LEU A 1 90 ? -20.375 -12.422 -23.578 1 96.56 90 LEU A CA 1
ATOM 696 C C . LEU A 1 90 ? -21.094 -12.945 -24.812 1 96.56 90 LEU A C 1
ATOM 698 O O . LEU A 1 90 ? -21.125 -12.273 -25.844 1 96.56 90 LEU A O 1
ATOM 702 N N . LYS A 1 91 ? -21.672 -14.078 -24.703 1 96.25 91 LYS A N 1
ATOM 703 C CA . LYS A 1 91 ? -22.406 -14.695 -25.812 1 96.25 91 LYS A CA 1
ATOM 704 C C . LYS A 1 91 ? -23.797 -14.07 -25.969 1 96.25 91 LYS A C 1
ATOM 706 O O . LYS A 1 91 ? -24.281 -13.898 -27.078 1 96.25 91 LYS A O 1
ATOM 711 N N . LEU A 1 92 ? -24.422 -13.742 -24.891 1 96.44 92 LEU A N 1
ATOM 712 C CA . LEU A 1 92 ? -25.781 -13.242 -24.859 1 96.44 92 LEU A CA 1
ATOM 713 C C . LEU A 1 92 ? -25.844 -11.789 -25.328 1 96.44 92 LEU A C 1
ATOM 715 O O . LEU A 1 92 ? -26.75 -11.406 -26.062 1 96.44 92 LEU A O 1
ATOM 719 N N . PHE A 1 93 ? -24.922 -11.016 -24.844 1 96.94 93 PHE A N 1
ATOM 720 C CA . PHE A 1 93 ? -24.906 -9.594 -25.156 1 96.94 93 PHE A CA 1
ATOM 721 C C . PHE A 1 93 ? -23.828 -9.281 -26.188 1 96.94 93 PHE A C 1
ATOM 723 O O . PHE A 1 93 ? -22.75 -8.781 -25.828 1 96.94 93 PHE A O 1
ATOM 730 N N . LYS A 1 94 ? -24.156 -9.336 -27.422 1 95.44 94 LYS A N 1
ATOM 731 C CA . LYS A 1 94 ? -23.188 -9.156 -28.484 1 95.44 94 LYS A CA 1
ATOM 732 C C . LYS A 1 94 ? -22.875 -7.676 -28.719 1 95.44 94 LYS A C 1
ATOM 734 O O . LYS A 1 94 ? -21.75 -7.309 -29.031 1 95.44 94 LYS A O 1
ATOM 739 N N . ASP A 1 95 ? -23.891 -6.859 -28.469 1 96.81 95 ASP A N 1
ATOM 740 C CA . ASP A 1 95 ? -23.703 -5.418 -28.594 1 96.81 95 ASP A CA 1
ATOM 741 C C . ASP A 1 95 ? -22.922 -4.863 -27.406 1 96.81 95 ASP A C 1
ATOM 743 O O . ASP A 1 95 ? -23.344 -4.992 -26.266 1 96.81 95 ASP A O 1
ATOM 747 N N . PRO A 1 96 ? -21.828 -4.238 -27.703 1 96.5 96 PRO A N 1
ATOM 748 C CA . PRO A 1 96 ? -20.969 -3.77 -26.609 1 96.5 96 PRO A CA 1
ATOM 749 C C . PRO A 1 96 ? -21.672 -2.77 -25.703 1 96.5 96 PRO A C 1
ATOM 751 O O . PRO A 1 96 ? -21.422 -2.758 -24.484 1 96.5 96 PRO A O 1
ATOM 754 N N . GLU A 1 97 ? -22.406 -1.928 -26.266 1 95.69 97 GLU A N 1
ATOM 755 C CA . GLU A 1 97 ? -23.094 -0.94 -25.438 1 95.69 97 GLU A CA 1
ATOM 756 C C . GLU A 1 97 ? -24.094 -1.609 -24.5 1 95.69 97 GLU A C 1
ATOM 758 O O . GLU A 1 97 ? -24.172 -1.24 -23.328 1 95.69 97 GLU A O 1
ATOM 763 N N . VAL A 1 98 ? -24.828 -2.545 -25 1 96.19 98 VAL A N 1
ATOM 764 C CA . VAL A 1 98 ? -25.781 -3.285 -24.188 1 96.19 98 VAL A CA 1
ATOM 765 C C . VAL A 1 98 ? -25.047 -4.086 -23.125 1 96.19 98 VAL A C 1
ATOM 767 O O . VAL A 1 98 ? -25.484 -4.148 -21.969 1 96.19 98 VAL A O 1
ATOM 770 N N . PHE A 1 99 ? -23.984 -4.711 -23.531 1 97.06 99 PHE A N 1
ATOM 771 C CA . PHE A 1 99 ? -23.141 -5.469 -22.609 1 97.06 99 PHE A CA 1
ATOM 772 C C . PHE A 1 99 ? -22.734 -4.609 -21.422 1 97.06 99 PHE A C 1
ATOM 774 O O . PHE A 1 99 ? -22.906 -5.004 -20.266 1 97.06 99 PHE A O 1
ATOM 781 N N . HIS A 1 100 ? -22.188 -3.467 -21.688 1 95.94 100 HIS A N 1
ATOM 782 C CA . HIS A 1 100 ? -21.75 -2.543 -20.656 1 95.94 100 HIS A CA 1
ATOM 783 C C . HIS A 1 100 ? -22.906 -2.092 -19.781 1 95.94 100 HIS A C 1
ATOM 785 O O . HIS A 1 100 ? -22.781 -2.037 -18.547 1 95.94 100 HIS A O 1
ATOM 791 N N . LYS A 1 101 ? -24 -1.74 -20.344 1 94.19 101 LYS A N 1
ATOM 792 C CA . LYS A 1 101 ? -25.156 -1.263 -19.609 1 94.19 101 LYS A CA 1
ATOM 793 C C . LYS A 1 101 ? -25.688 -2.34 -18.672 1 94.19 101 LYS A C 1
ATOM 795 O O . LYS A 1 101 ? -26.141 -2.037 -17.562 1 94.19 101 LYS A O 1
ATOM 800 N N . MET A 1 102 ? -25.641 -3.533 -19.188 1 95.5 102 MET A N 1
ATOM 801 C CA . MET A 1 102 ? -26.109 -4.633 -18.359 1 95.5 102 MET A CA 1
ATOM 802 C C . MET A 1 102 ? -25.219 -4.824 -17.141 1 95.5 102 MET A C 1
ATOM 804 O O . MET A 1 102 ? -25.703 -4.996 -16.016 1 95.5 102 MET A O 1
ATOM 808 N N . ALA A 1 103 ? -23.953 -4.836 -17.375 1 95.12 103 ALA A N 1
ATOM 809 C CA . ALA A 1 103 ? -23.016 -4.93 -16.25 1 95.12 103 ALA A CA 1
ATOM 810 C C . ALA A 1 103 ? -23.25 -3.803 -15.25 1 95.12 103 ALA A C 1
ATOM 812 O O . ALA A 1 103 ? -23.234 -4.027 -14.039 1 95.12 103 ALA A O 1
ATOM 813 N N . ALA A 1 104 ? -23.422 -2.629 -15.766 1 92.44 104 ALA A N 1
ATOM 814 C CA . ALA A 1 104 ? -23.656 -1.461 -14.922 1 92.44 104 ALA A CA 1
ATOM 815 C C . ALA A 1 104 ? -24.953 -1.614 -14.125 1 92.44 104 ALA A C 1
ATOM 817 O O . ALA A 1 104 ? -25.016 -1.225 -12.953 1 92.44 104 ALA A O 1
ATOM 818 N N . GLN A 1 105 ? -25.906 -2.121 -14.781 1 93 105 GLN A N 1
ATOM 819 C CA . GLN A 1 105 ? -27.188 -2.352 -14.125 1 93 105 GLN A CA 1
ATOM 820 C C . GLN A 1 105 ? -27.047 -3.35 -12.977 1 93 105 GLN A C 1
ATOM 822 O O . GLN A 1 105 ? -27.578 -3.137 -11.891 1 93 105 GLN A O 1
ATOM 827 N N . LEU A 1 106 ? -26.359 -4.391 -13.266 1 92.5 106 LEU A N 1
ATOM 828 C CA . LEU A 1 106 ? -26.141 -5.402 -12.242 1 92.5 106 LEU A CA 1
ATOM 829 C C . LEU A 1 106 ? -25.328 -4.836 -11.086 1 92.5 106 LEU A C 1
ATOM 831 O O . LEU A 1 106 ? -25.562 -5.18 -9.93 1 92.5 106 LEU A O 1
ATOM 835 N N . TYR A 1 107 ? -24.391 -4.055 -11.398 1 90.62 107 TYR A N 1
ATOM 836 C CA . TYR A 1 107 ? -23.625 -3.363 -10.367 1 90.62 107 TYR A CA 1
ATOM 837 C C . TYR A 1 107 ? -24.531 -2.508 -9.492 1 90.62 107 TYR A C 1
ATOM 839 O O . TYR A 1 107 ? -24.406 -2.523 -8.266 1 90.62 107 TYR A O 1
ATOM 847 N N . ARG A 1 108 ? -25.406 -1.755 -10.094 1 87.94 108 ARG A N 1
ATOM 848 C CA . ARG A 1 108 ? -26.328 -0.895 -9.352 1 87.94 108 ARG A CA 1
ATOM 849 C C . ARG A 1 108 ? -27.219 -1.715 -8.43 1 87.94 108 ARG A C 1
ATOM 851 O O . ARG A 1 108 ? -27.484 -1.316 -7.289 1 87.94 108 ARG A O 1
ATOM 858 N N . GLN A 1 109 ? -27.641 -2.785 -8.906 1 89.69 109 GLN A N 1
ATOM 859 C CA . GLN A 1 109 ? -28.469 -3.682 -8.094 1 89.69 109 GLN A CA 1
ATOM 860 C C . GLN A 1 109 ? -27.672 -4.227 -6.91 1 89.69 109 GLN A C 1
ATOM 862 O O . GLN A 1 109 ? -28.172 -4.258 -5.785 1 89.69 109 GLN A O 1
ATOM 867 N N . TRP A 1 110 ? -26.484 -4.625 -7.207 1 87.75 110 TRP A N 1
ATOM 868 C CA . TRP A 1 110 ? -25.594 -5.117 -6.164 1 87.75 110 TRP A CA 1
ATOM 869 C C . TRP A 1 110 ? -25.344 -4.047 -5.109 1 87.75 110 TRP A C 1
ATOM 871 O O . TRP A 1 110 ? -25.422 -4.316 -3.908 1 87.75 110 TRP A O 1
ATOM 881 N N . TYR A 1 111 ? -25.078 -2.889 -5.551 1 82.88 111 TYR A N 1
ATOM 882 C CA . TYR A 1 111 ? -24.75 -1.767 -4.68 1 82.88 111 TYR A CA 1
ATOM 883 C C . TYR A 1 111 ? -25.922 -1.418 -3.771 1 82.88 111 TYR A C 1
ATOM 885 O O . TYR A 1 111 ? -25.734 -1.184 -2.574 1 82.88 111 TYR A O 1
ATOM 893 N N . LYS A 1 112 ? -27.094 -1.408 -4.324 1 82.38 112 LYS A N 1
ATOM 894 C CA . LYS A 1 112 ? -28.297 -1.127 -3.557 1 82.38 112 LYS A CA 1
ATOM 895 C C . LYS A 1 112 ? -28.531 -2.188 -2.482 1 82.38 112 LYS A C 1
ATOM 897 O O . LYS A 1 112 ? -28.906 -1.863 -1.354 1 82.38 112 LYS A O 1
ATOM 902 N N . GLN A 1 113 ? -28.281 -3.359 -2.789 1 81.56 113 GLN A N 1
ATOM 903 C CA . GLN A 1 113 ? -28.5 -4.465 -1.865 1 81.56 113 GLN A CA 1
ATOM 904 C C . GLN A 1 113 ? -27.453 -4.469 -0.752 1 81.56 113 GLN A C 1
ATOM 906 O O . GLN A 1 113 ? -27.766 -4.77 0.401 1 81.56 113 GLN A O 1
ATOM 911 N N . HIS A 1 114 ? -26.328 -4.188 -1.028 1 76.12 114 HIS A N 1
ATOM 912 C CA . HIS A 1 114 ? -25.234 -4.32 -0.072 1 76.12 114 HIS A CA 1
ATOM 913 C C . HIS A 1 114 ? -24.969 -3 0.646 1 76.12 114 HIS A C 1
ATOM 915 O O . HIS A 1 114 ? -24.547 -2.99 1.805 1 76.12 114 HIS A O 1
ATOM 921 N N . LYS A 1 115 ? -24.922 -1.818 -0.034 1 65.38 115 LYS A N 1
ATOM 922 C CA . LYS A 1 115 ? -24.594 -0.532 0.568 1 65.38 115 LYS A CA 1
ATOM 923 C C . LYS A 1 115 ? -25.844 0.305 0.818 1 65.38 115 LYS A C 1
ATOM 925 O O . LYS A 1 115 ? -25.797 1.294 1.553 1 65.38 115 LYS A O 1
ATOM 930 N N . GLY A 1 116 ? -27.031 0.108 0.13 1 56.53 116 GLY A N 1
ATOM 931 C CA . GLY A 1 116 ? -28.266 0.849 0.276 1 56.53 116 GLY A CA 1
ATOM 932 C C . GLY A 1 116 ? -28.703 1 1.721 1 56.53 116 GLY A C 1
ATOM 933 O O . GLY A 1 116 ? -29.469 1.908 2.051 1 56.53 116 GLY A O 1
ATOM 934 N N . ARG A 1 117 ? -28.547 0.136 2.51 1 45.47 117 ARG A N 1
ATOM 935 C CA . ARG A 1 117 ? -29.047 0.534 3.82 1 45.47 117 ARG A CA 1
ATOM 936 C C . ARG A 1 117 ? -28.328 1.786 4.324 1 45.47 117 ARG A C 1
ATOM 938 O O . ARG A 1 117 ? -28.891 2.557 5.102 1 45.47 117 ARG A O 1
ATOM 945 N N . GLN A 1 118 ? -27.047 1.924 3.977 1 42.25 118 GLN A N 1
ATOM 946 C CA . GLN A 1 118 ? -26.328 3.082 4.504 1 42.25 118 GLN A CA 1
ATOM 947 C C . GLN A 1 118 ? -26.609 4.328 3.668 1 42.25 118 GLN A C 1
ATOM 949 O O . GLN A 1 118 ? -26.547 5.449 4.176 1 42.25 118 GLN A O 1
ATOM 954 N N . ALA A 1 119 ? -26.969 4.309 2.316 1 40.44 119 ALA A N 1
ATOM 955 C CA . ALA A 1 119 ? -27.281 5.418 1.42 1 40.44 119 ALA A CA 1
ATOM 956 C C . ALA A 1 119 ? -28.641 6.02 1.76 1 40.44 119 ALA A C 1
ATOM 958 O O . ALA A 1 119 ? -29.016 7.059 1.216 1 40.44 119 ALA A O 1
ATOM 959 N N . GLU A 1 120 ? -29.594 5.375 2.266 1 38 120 GLU A N 1
ATOM 960 C CA . GLU A 1 120 ? -30.859 6.047 2.523 1 38 120 GLU A CA 1
ATOM 961 C C . GLU A 1 120 ? -30.641 7.398 3.199 1 38 120 GLU A C 1
ATOM 963 O O . GLU A 1 120 ? -31.375 8.352 2.945 1 38 120 GLU A O 1
ATOM 968 N N . ASN A 1 121 ? -29.828 7.48 4.254 1 35.22 121 ASN A N 1
ATOM 969 C CA . ASN A 1 121 ? -29.812 8.773 4.922 1 35.22 121 ASN A CA 1
ATOM 970 C C . ASN A 1 121 ? -29.062 9.82 4.109 1 35.22 121 ASN A C 1
ATOM 972 O O . ASN A 1 121 ? -28.938 10.977 4.535 1 35.22 121 ASN A O 1
ATOM 976 N N . GLN A 1 122 ? -28.266 9.477 3.225 1 34.47 122 GLN A N 1
ATOM 977 C CA . GLN A 1 122 ? -27.609 10.555 2.49 1 34.47 122 GLN A CA 1
ATOM 978 C C . GLN A 1 122 ? -28.562 11.18 1.465 1 34.47 122 GLN A C 1
ATOM 980 O O . GLN A 1 122 ? -28.203 12.125 0.771 1 34.47 122 GLN A O 1
ATOM 985 N N . CYS A 1 123 ? -29.656 10.508 0.992 1 31.14 123 CYS A N 1
ATOM 986 C CA . CYS A 1 123 ? -30.406 11.031 -0.138 1 31.14 123 CYS A CA 1
ATOM 987 C C . CYS A 1 123 ? -31.203 12.273 0.268 1 31.14 123 CYS A C 1
ATOM 989 O O . CYS A 1 123 ? -31.969 12.812 -0.533 1 31.14 123 CYS A O 1
ATOM 991 N N . ALA A 1 124 ? -31.797 12.539 1.447 1 30.11 124 ALA A N 1
ATOM 992 C CA . ALA A 1 124 ? -32.844 13.555 1.299 1 30.11 124 ALA A CA 1
ATOM 993 C C . ALA A 1 124 ? -32.281 14.828 0.669 1 30.11 124 ALA A C 1
ATOM 995 O O . ALA A 1 124 ? -33.031 15.773 0.396 1 30.11 124 ALA A O 1
ATOM 996 N N . ALA A 1 125 ? -31.203 15.406 1.044 1 29.78 125 ALA A N 1
ATOM 997 C CA . ALA A 1 125 ? -31.141 16.781 0.578 1 29.78 125 ALA A CA 1
ATOM 998 C C . ALA A 1 125 ? -31.062 16.844 -0.945 1 29.78 125 ALA A C 1
ATOM 1000 O O . ALA A 1 125 ? -31.828 17.594 -1.577 1 29.78 125 ALA A O 1
ATOM 1001 N N . SER A 1 126 ? -29.906 17.266 -1.766 1 30.12 126 SER A N 1
ATOM 1002 C CA . SER A 1 126 ? -30.125 17.859 -3.086 1 30.12 126 SER A CA 1
ATOM 1003 C C . SER A 1 126 ? -30.734 16.844 -4.043 1 30.12 126 SER A C 1
ATOM 1005 O O . SER A 1 126 ? -30.281 15.703 -4.121 1 30.12 126 SER A O 1
ATOM 1007 N N . SER A 1 127 ? -32.062 16.859 -4.484 1 29.33 127 SER A N 1
ATOM 1008 C CA . SER A 1 127 ? -32.969 16.297 -5.473 1 29.33 127 SER A CA 1
ATOM 1009 C C . SER A 1 127 ? -32.219 15.75 -6.68 1 29.33 127 SER A C 1
ATOM 1011 O O . SER A 1 127 ? -32.531 14.656 -7.164 1 29.33 127 SER A O 1
ATOM 1013 N N . GLU A 1 128 ? -31.938 16.719 -7.738 1 30.41 128 GLU A N 1
ATOM 1014 C CA . GLU A 1 128 ? -31.891 16.609 -9.195 1 30.41 128 GLU A CA 1
ATOM 1015 C C . GLU A 1 128 ? -30.703 15.758 -9.648 1 30.41 128 GLU A C 1
ATOM 1017 O O . GLU A 1 128 ? -30.703 15.258 -10.773 1 30.41 128 GLU A O 1
ATOM 1022 N N . SER A 1 129 ? -29.469 16.172 -9.312 1 32.78 129 SER A N 1
ATOM 1023 C CA . SER A 1 129 ? -28.531 15.531 -10.219 1 32.78 129 SER A CA 1
ATOM 1024 C C . SER A 1 129 ? -28.469 14.031 -9.969 1 32.78 129 SER A C 1
ATOM 1026 O O . SER A 1 129 ? -28.062 13.586 -8.891 1 32.78 129 SER A O 1
ATOM 1028 N N . GLU A 1 130 ? -29.375 13.188 -10.469 1 34.31 130 GLU A N 1
ATOM 1029 C CA . GLU A 1 130 ? -29.656 11.766 -10.641 1 34.31 130 GLU A CA 1
ATOM 1030 C C . GLU A 1 130 ? -28.391 10.93 -10.492 1 34.31 130 GLU A C 1
ATOM 1032 O O . GLU A 1 130 ? -28.391 9.945 -9.742 1 34.31 130 GLU A O 1
ATOM 1037 N N . ASP A 1 131 ? -27.672 10.703 -11.727 1 35.38 131 ASP A N 1
ATOM 1038 C CA . ASP A 1 131 ? -26.781 9.68 -12.25 1 35.38 131 ASP A CA 1
ATOM 1039 C C . ASP A 1 131 ? -25.438 9.695 -11.531 1 35.38 131 ASP A C 1
ATOM 1041 O O . ASP A 1 131 ? -24.422 9.25 -12.078 1 35.38 131 ASP A O 1
ATOM 1045 N N . VAL A 1 132 ? -25.172 10.492 -10.703 1 38.62 132 VAL A N 1
ATOM 1046 C CA . VAL A 1 132 ? -23.781 10.43 -10.242 1 38.62 132 VAL A CA 1
ATOM 1047 C C . VAL A 1 132 ? -23.516 9.062 -9.617 1 38.62 132 VAL A C 1
ATOM 1049 O O . VAL A 1 132 ? -24.031 8.75 -8.547 1 38.62 132 VAL A O 1
ATOM 1052 N N . GLU A 1 133 ? -23.484 7.859 -10.32 1 45.69 133 GLU A N 1
ATOM 1053 C CA . GLU A 1 133 ? -22.984 6.52 -10.031 1 45.69 133 GLU A CA 1
ATOM 1054 C C . GLU A 1 133 ? -21.875 6.562 -8.984 1 45.69 133 GLU A C 1
ATOM 1056 O O . GLU A 1 133 ? -21 7.434 -9.031 1 45.69 133 GLU A O 1
ATOM 1061 N N . ASP A 1 134 ? -22.031 6.199 -7.746 1 53.88 134 ASP A N 1
ATOM 1062 C CA . ASP A 1 134 ? -21.141 6.02 -6.609 1 53.88 134 ASP A CA 1
ATOM 1063 C C . ASP A 1 134 ? -19.797 5.41 -7.047 1 53.88 134 ASP A C 1
ATOM 1065 O O . ASP A 1 134 ? -19.703 4.195 -7.215 1 53.88 134 ASP A O 1
ATOM 1069 N N . GLU A 1 135 ? -19 6.109 -7.781 1 70.12 135 GLU A N 1
ATOM 1070 C CA . GLU A 1 135 ? -17.672 5.801 -8.297 1 70.12 135 GLU A CA 1
ATOM 1071 C C . GLU A 1 135 ? -16.656 5.664 -7.168 1 70.12 135 GLU A C 1
ATOM 1073 O O . GLU A 1 135 ? -15.516 5.281 -7.398 1 70.12 135 GLU A O 1
ATOM 1078 N N . SER A 1 136 ? -17.188 5.809 -5.969 1 77.31 136 SER A N 1
ATOM 1079 C CA . SER A 1 136 ? -16.234 5.766 -4.871 1 77.31 136 SER A CA 1
ATOM 1080 C C . SER A 1 136 ? -15.75 4.344 -4.621 1 77.31 136 SER A C 1
ATOM 1082 O O . SER A 1 136 ? -14.547 4.113 -4.477 1 77.31 136 SER A O 1
ATOM 1084 N N . GLU A 1 137 ? -16.734 3.432 -4.68 1 82.75 137 GLU A N 1
ATOM 1085 C CA . GLU A 1 137 ? -16.359 2.041 -4.449 1 82.75 137 GLU A CA 1
ATOM 1086 C C . GLU A 1 137 ? -15.414 1.537 -5.539 1 82.75 137 GLU A C 1
ATOM 1088 O O . GLU A 1 137 ? -14.453 0.813 -5.254 1 82.75 137 GLU A O 1
ATOM 1093 N N . LYS A 1 138 ? -15.703 1.913 -6.688 1 87.31 138 LYS A N 1
ATOM 1094 C CA . LYS A 1 138 ? -14.859 1.495 -7.805 1 87.31 138 LYS A CA 1
ATOM 1095 C C . LYS A 1 138 ? -13.445 2.053 -7.668 1 87.31 138 LYS A C 1
ATOM 1097 O O . LYS A 1 138 ? -12.469 1.343 -7.914 1 87.31 138 LYS A O 1
ATOM 1102 N N . SER A 1 139 ? -13.422 3.281 -7.258 1 86.56 139 SER A N 1
ATOM 1103 C CA . SER A 1 139 ? -12.125 3.928 -7.082 1 86.56 139 SER A CA 1
ATOM 1104 C C . SER A 1 139 ? -11.305 3.23 -6.004 1 86.56 139 SER A C 1
ATOM 1106 O O . SER A 1 139 ? -10.086 3.086 -6.141 1 86.56 139 SER A O 1
ATOM 1108 N N . VAL A 1 140 ? -11.969 2.826 -5 1 88.81 140 VAL A N 1
ATOM 1109 C CA . VAL A 1 140 ? -11.305 2.125 -3.906 1 88.81 140 VAL A CA 1
ATOM 1110 C C . VAL A 1 140 ? -10.75 0.794 -4.406 1 88.81 140 VAL A C 1
ATOM 1112 O O . VAL A 1 140 ? -9.602 0.446 -4.117 1 88.81 140 VAL A O 1
ATOM 1115 N N . SER A 1 141 ? -11.516 0.109 -5.145 1 90 141 SER A N 1
ATOM 1116 C CA . SER A 1 141 ? -11.094 -1.186 -5.676 1 90 141 SER A CA 1
ATOM 1117 C C . SER A 1 141 ? -9.883 -1.046 -6.586 1 90 141 SER A C 1
ATOM 1119 O O . SER A 1 141 ? -8.922 -1.808 -6.465 1 90 141 SER A O 1
ATOM 1121 N N . VAL A 1 142 ? -9.961 -0.104 -7.426 1 88.44 142 VAL A N 1
ATOM 1122 C CA . VAL A 1 142 ? -8.883 0.114 -8.375 1 88.44 142 VAL A CA 1
ATOM 1123 C C . VAL A 1 142 ? -7.605 0.502 -7.633 1 88.44 142 VAL A C 1
ATOM 1125 O O . VAL A 1 142 ? -6.527 -0.031 -7.914 1 88.44 142 VAL A O 1
ATOM 1128 N N . SER A 1 143 ? -7.715 1.439 -6.715 1 88.38 143 SER A N 1
ATOM 1129 C CA . SER A 1 143 ? -6.57 1.902 -5.941 1 88.38 143 SER A CA 1
ATOM 1130 C C . SER A 1 143 ? -5.918 0.754 -5.176 1 88.38 143 SER A C 1
ATOM 1132 O O . SER A 1 143 ? -4.691 0.632 -5.152 1 88.38 143 SER A O 1
ATOM 1134 N N . TYR A 1 144 ? -6.703 -0.039 -4.609 1 91.5 144 TYR A N 1
ATOM 1135 C CA . TYR A 1 144 ? -6.219 -1.177 -3.838 1 91.5 144 TYR A CA 1
ATOM 1136 C C . TYR A 1 144 ? -5.484 -2.172 -4.73 1 91.5 144 TYR A C 1
ATOM 1138 O O . TYR A 1 144 ? -4.387 -2.619 -4.402 1 91.5 144 TYR A O 1
ATOM 1146 N N . GLU A 1 145 ? -6.078 -2.479 -5.809 1 90.44 145 GLU A N 1
ATOM 1147 C CA . GLU A 1 145 ? -5.492 -3.434 -6.746 1 90.44 145 GLU A CA 1
ATOM 1148 C C . GLU A 1 145 ? -4.145 -2.943 -7.262 1 90.44 145 GLU A C 1
ATOM 1150 O O . GLU A 1 145 ? -3.184 -3.715 -7.336 1 90.44 145 GLU A O 1
ATOM 1155 N N . GLU A 1 146 ? -4.113 -1.745 -7.617 1 88.62 146 GLU A N 1
ATOM 1156 C CA . GLU A 1 146 ? -2.889 -1.162 -8.156 1 88.62 146 GLU A CA 1
ATOM 1157 C C . GLU A 1 146 ? -1.775 -1.162 -7.109 1 88.62 146 GLU A C 1
ATOM 1159 O O . GLU A 1 146 ? -0.623 -1.465 -7.422 1 88.62 146 GLU A O 1
ATOM 1164 N N . ALA A 1 147 ? -2.139 -0.795 -5.93 1 91.44 147 ALA A N 1
ATOM 1165 C CA . ALA A 1 147 ? -1.157 -0.759 -4.848 1 91.44 147 ALA A CA 1
ATOM 1166 C C . ALA A 1 147 ? -0.605 -2.152 -4.562 1 91.44 147 ALA A C 1
ATOM 1168 O O . ALA A 1 147 ? 0.601 -2.322 -4.367 1 91.44 147 ALA A O 1
ATOM 1169 N N . ARG A 1 148 ? -1.45 -3.08 -4.555 1 92.12 148 ARG A N 1
ATOM 1170 C CA . ARG A 1 148 ? -1.039 -4.453 -4.293 1 92.12 148 ARG A CA 1
ATOM 1171 C C . ARG A 1 148 ? -0.096 -4.961 -5.379 1 92.12 148 ARG A C 1
ATOM 1173 O O . ARG A 1 148 ? 0.899 -5.625 -5.086 1 92.12 148 ARG A O 1
ATOM 1180 N N . GLU A 1 149 ? -0.431 -4.711 -6.574 1 89.88 149 GLU A N 1
ATOM 1181 C CA . GLU A 1 149 ? 0.413 -5.113 -7.695 1 89.88 149 GLU A CA 1
ATOM 1182 C C . GLU A 1 149 ? 1.785 -4.449 -7.617 1 89.88 149 GLU A C 1
ATOM 1184 O O . GLU A 1 149 ? 2.807 -5.094 -7.859 1 89.88 149 GLU A O 1
ATOM 1189 N N . GLN A 1 150 ? 1.74 -3.182 -7.336 1 88.56 150 GLN A N 1
ATOM 1190 C CA . GLN A 1 150 ? 2.998 -2.453 -7.215 1 88.56 150 GLN A CA 1
ATOM 1191 C C . GLN A 1 150 ? 3.863 -3.033 -6.098 1 88.56 150 GLN A C 1
ATOM 1193 O O . GLN A 1 150 ? 5.074 -3.201 -6.266 1 88.56 150 GLN A O 1
ATOM 1198 N N . ALA A 1 151 ? 3.26 -3.287 -5.012 1 93.75 151 ALA A N 1
ATOM 1199 C CA . ALA A 1 151 ? 3.975 -3.879 -3.881 1 93.75 151 ALA A CA 1
ATOM 1200 C C . ALA A 1 151 ? 4.602 -5.215 -4.27 1 93.75 151 ALA A C 1
ATOM 1202 O O . ALA A 1 151 ? 5.785 -5.445 -4.02 1 93.75 151 ALA A O 1
ATOM 1203 N N . GLN A 1 152 ? 3.832 -6.035 -4.922 1 92.12 152 GLN A N 1
ATOM 1204 C CA . GLN A 1 152 ? 4.309 -7.359 -5.312 1 92.12 152 GLN A CA 1
ATOM 1205 C C . GLN A 1 152 ? 5.473 -7.254 -6.297 1 92.12 152 GLN A C 1
ATOM 1207 O O . GLN A 1 152 ? 6.449 -8 -6.188 1 92.12 152 GLN A O 1
ATOM 1212 N N . GLU A 1 153 ? 5.328 -6.375 -7.199 1 88.56 153 GLU A N 1
ATOM 1213 C CA . GLU A 1 153 ? 6.375 -6.203 -8.195 1 88.56 153 GLU A CA 1
ATOM 1214 C C . GLU A 1 153 ? 7.695 -5.789 -7.551 1 88.56 153 GLU A C 1
ATOM 1216 O O . GLU A 1 153 ? 8.758 -6.312 -7.898 1 88.56 153 GLU A O 1
ATOM 1221 N N . THR A 1 154 ? 7.617 -4.863 -6.676 1 91.12 154 THR A N 1
ATOM 1222 C CA . THR A 1 154 ? 8.812 -4.395 -5.988 1 91.12 154 THR A CA 1
ATOM 1223 C C . THR A 1 154 ? 9.414 -5.504 -5.133 1 91.12 154 THR A C 1
ATOM 1225 O O . THR A 1 154 ? 10.641 -5.676 -5.098 1 91.12 154 THR A O 1
ATOM 1228 N N . ILE A 1 155 ? 8.602 -6.227 -4.5 1 94.12 155 ILE A N 1
ATOM 1229 C CA . ILE A 1 155 ? 9.07 -7.32 -3.652 1 94.12 155 ILE A CA 1
ATOM 1230 C C . ILE A 1 155 ? 9.672 -8.422 -4.52 1 94.12 155 ILE A C 1
ATOM 1232 O O . ILE A 1 155 ? 10.711 -8.992 -4.172 1 94.12 155 ILE A O 1
ATOM 1236 N N . ASP A 1 156 ? 9.047 -8.695 -5.656 1 92.44 156 ASP A N 1
ATOM 1237 C CA . ASP A 1 156 ? 9.57 -9.695 -6.578 1 92.44 156 ASP A CA 1
ATOM 1238 C C . ASP A 1 156 ? 10.977 -9.32 -7.047 1 92.44 156 ASP A C 1
ATOM 1240 O O . ASP A 1 156 ? 11.875 -10.164 -7.082 1 92.44 156 ASP A O 1
ATOM 1244 N N . ALA A 1 157 ? 11.102 -8.078 -7.398 1 89 157 ALA A N 1
ATOM 1245 C CA . ALA A 1 157 ? 12.414 -7.613 -7.84 1 89 157 ALA A CA 1
ATOM 1246 C C . ALA A 1 157 ? 13.461 -7.781 -6.738 1 89 157 ALA A C 1
ATOM 1248 O O . ALA A 1 157 ? 14.586 -8.195 -7.004 1 89 157 ALA A O 1
ATOM 1249 N N . PHE A 1 158 ? 13.133 -7.531 -5.535 1 91.44 158 PHE A N 1
ATOM 1250 C CA . PHE A 1 158 ? 14 -7.688 -4.375 1 91.44 158 PHE A CA 1
ATOM 1251 C C . PHE A 1 158 ? 14.398 -9.148 -4.188 1 91.44 158 PHE A C 1
ATOM 1253 O O . PHE A 1 158 ? 15.578 -9.461 -4.008 1 91.44 158 PHE A O 1
ATOM 1260 N N . LEU A 1 159 ? 13.391 -10.016 -4.27 1 93 159 LEU A N 1
ATOM 1261 C CA . LEU A 1 159 ? 13.633 -11.445 -4.086 1 93 159 LEU A CA 1
ATOM 1262 C C . LEU A 1 159 ? 14.5 -11.992 -5.211 1 93 159 LEU A C 1
ATOM 1264 O O . LEU A 1 159 ? 15.375 -12.836 -4.977 1 93 159 LEU A O 1
ATOM 1268 N N . HIS A 1 160 ? 14.289 -11.5 -6.418 1 89.75 160 HIS A N 1
ATOM 1269 C CA . HIS A 1 160 ? 15.047 -11.961 -7.574 1 89.75 160 HIS A CA 1
ATOM 1270 C C . HIS A 1 160 ? 16.5 -11.508 -7.504 1 89.75 160 HIS A C 1
ATOM 1272 O O . HIS A 1 160 ? 17.375 -12.148 -8.078 1 89.75 160 HIS A O 1
ATOM 1278 N N . ALA A 1 161 ? 16.75 -10.445 -6.844 1 86.12 161 ALA A N 1
ATOM 1279 C CA . ALA A 1 161 ? 18.094 -9.906 -6.723 1 86.12 161 ALA A CA 1
ATOM 1280 C C . ALA A 1 161 ? 18.844 -10.539 -5.547 1 86.12 161 ALA A C 1
ATOM 1282 O O . ALA A 1 161 ? 20.062 -10.391 -5.426 1 86.12 161 ALA A O 1
ATOM 1283 N N . MET A 1 162 ? 18.188 -11.266 -4.773 1 88.81 162 MET A N 1
ATOM 1284 C CA . MET A 1 162 ? 18.75 -11.883 -3.578 1 88.81 162 MET A CA 1
ATOM 1285 C C . MET A 1 162 ? 19.641 -13.062 -3.947 1 88.81 162 MET A C 1
ATOM 1287 O O . MET A 1 162 ? 19.359 -13.789 -4.898 1 88.81 162 MET A O 1
ATOM 1291 N N . ASP A 1 163 ? 20.656 -13.203 -3.117 1 88.88 163 ASP A N 1
ATOM 1292 C CA . ASP A 1 163 ? 21.5 -14.383 -3.246 1 88.88 163 ASP A CA 1
ATOM 1293 C C . ASP A 1 163 ? 20.703 -15.656 -2.973 1 88.88 163 ASP A C 1
ATOM 1295 O O . ASP A 1 163 ? 19.891 -15.703 -2.039 1 88.88 163 ASP A O 1
ATOM 1299 N N . PRO A 1 164 ? 20.969 -16.703 -3.826 1 90.75 164 PRO A N 1
ATOM 1300 C CA . PRO A 1 164 ? 20.219 -17.953 -3.67 1 90.75 164 PRO A CA 1
ATOM 1301 C C . PRO A 1 164 ? 20.344 -18.531 -2.264 1 90.75 164 PRO A C 1
ATOM 1303 O O . PRO A 1 164 ? 19.359 -19.062 -1.732 1 90.75 164 PRO A O 1
ATOM 1306 N N . TYR A 1 165 ? 21.484 -18.422 -1.706 1 90.81 165 TYR A N 1
ATOM 1307 C CA . TYR A 1 165 ? 21.656 -18.984 -0.373 1 90.81 165 TYR A CA 1
ATOM 1308 C C . TYR A 1 165 ? 20.953 -18.141 0.677 1 90.81 165 TYR A C 1
ATOM 1310 O O . TYR A 1 165 ? 20.438 -18.672 1.667 1 90.81 165 TYR A O 1
ATOM 1318 N N . ASP A 1 166 ? 20.938 -16.859 0.445 1 92.62 166 ASP A N 1
ATOM 1319 C CA . ASP A 1 166 ? 20.156 -15.992 1.331 1 92.62 166 ASP A CA 1
ATOM 1320 C C . ASP A 1 166 ? 18.656 -16.281 1.212 1 92.62 166 ASP A C 1
ATOM 1322 O O . ASP A 1 166 ? 17.938 -16.219 2.203 1 92.62 166 ASP A O 1
ATOM 1326 N N . PHE A 1 167 ? 18.328 -16.594 0.005 1 95.44 167 PHE A N 1
ATOM 1327 C CA . PHE A 1 167 ? 16.922 -16.953 -0.2 1 95.44 167 PHE A CA 1
ATOM 1328 C C . PHE A 1 167 ? 16.594 -18.25 0.527 1 95.44 167 PHE A C 1
ATOM 1330 O O . PHE A 1 167 ? 15.523 -18.375 1.131 1 95.44 167 PHE A O 1
ATOM 1337 N N . GLN A 1 168 ? 17.469 -19.156 0.484 1 95.25 168 GLN A N 1
ATOM 1338 C CA . GLN A 1 168 ? 17.297 -20.406 1.208 1 95.25 168 GLN A CA 1
ATOM 1339 C C . GLN A 1 168 ? 17.156 -20.156 2.707 1 95.25 168 GLN A C 1
ATOM 1341 O O . GLN A 1 168 ? 16.281 -20.75 3.355 1 95.25 168 GLN A O 1
ATOM 1346 N N . LYS A 1 169 ? 17.953 -19.312 3.189 1 95.44 169 LYS A N 1
ATOM 1347 C CA . LYS A 1 169 ? 17.875 -18.953 4.602 1 95.44 169 LYS A CA 1
ATOM 1348 C C . LYS A 1 169 ? 16.547 -18.281 4.934 1 95.44 169 LYS A C 1
ATOM 1350 O O . LYS A 1 169 ? 15.953 -18.547 5.984 1 95.44 169 LYS A O 1
ATOM 1355 N N . LEU A 1 170 ? 16.125 -17.438 4.047 1 97.25 170 LEU A N 1
ATOM 1356 C CA . LEU A 1 170 ? 14.844 -16.75 4.215 1 97.25 170 LEU A CA 1
ATOM 1357 C C . LEU A 1 170 ? 13.703 -17.766 4.34 1 97.25 170 LEU A C 1
ATOM 1359 O O . LEU A 1 170 ? 12.852 -17.625 5.223 1 97.25 170 LEU A O 1
ATOM 1363 N N . VAL A 1 171 ? 13.734 -18.75 3.518 1 97.62 171 VAL A N 1
ATOM 1364 C CA . VAL A 1 171 ? 12.688 -19.766 3.52 1 97.62 171 VAL A CA 1
ATOM 1365 C C . VAL A 1 171 ? 12.734 -20.547 4.832 1 97.62 171 VAL A C 1
ATOM 1367 O O . VAL A 1 171 ? 11.695 -20.828 5.43 1 97.62 171 VAL A O 1
ATOM 1370 N N . ALA A 1 172 ? 13.938 -20.891 5.266 1 97.25 172 ALA A N 1
ATOM 1371 C CA . ALA A 1 172 ? 14.086 -21.609 6.531 1 97.25 172 ALA A CA 1
ATOM 1372 C C . ALA A 1 172 ? 13.508 -20.797 7.691 1 97.25 172 ALA A C 1
ATOM 1374 O O . ALA A 1 172 ? 12.82 -21.344 8.555 1 97.25 172 ALA A O 1
ATOM 1375 N N . GLU A 1 173 ? 13.758 -19.547 7.68 1 97.44 173 GLU A N 1
ATOM 1376 C CA . GLU A 1 173 ? 13.258 -18.672 8.727 1 97.44 173 GLU A CA 1
ATOM 1377 C C . GLU A 1 173 ? 11.734 -18.578 8.688 1 97.44 173 GLU A C 1
ATOM 1379 O O . GLU A 1 173 ? 11.086 -18.5 9.734 1 97.44 173 GLU A O 1
ATOM 1384 N N . LEU A 1 174 ? 11.195 -18.547 7.5 1 97.81 174 LEU A N 1
ATOM 1385 C CA . LEU A 1 174 ? 9.75 -18.531 7.352 1 97.81 174 LEU A CA 1
ATOM 1386 C C . LEU A 1 174 ? 9.133 -19.812 7.934 1 97.81 174 LEU A C 1
ATOM 1388 O O . LEU A 1 174 ? 8.148 -19.734 8.672 1 97.81 174 LEU A O 1
ATOM 1392 N N . LEU A 1 175 ? 9.734 -20.969 7.625 1 97.12 175 LEU A N 1
ATOM 1393 C CA . LEU A 1 175 ? 9.234 -22.25 8.133 1 97.12 175 LEU A CA 1
ATOM 1394 C C . LEU A 1 175 ? 9.242 -22.266 9.656 1 97.12 175 LEU A C 1
ATOM 1396 O O . LEU A 1 175 ? 8.281 -22.719 10.281 1 97.12 175 LEU A O 1
ATOM 1400 N N . LYS A 1 176 ? 10.281 -21.719 10.227 1 96.5 176 LYS A N 1
ATOM 1401 C CA . LYS A 1 176 ? 10.375 -21.641 11.688 1 96.5 176 LYS A CA 1
ATOM 1402 C C . LYS A 1 176 ? 9.281 -20.734 12.258 1 96.5 176 LYS A C 1
ATOM 1404 O O . LYS A 1 176 ? 8.648 -21.078 13.258 1 96.5 176 LYS A O 1
ATOM 1409 N N . ALA A 1 177 ? 9.055 -19.656 11.586 1 96.44 177 ALA A N 1
ATOM 1410 C CA . ALA A 1 177 ? 8.039 -18.719 12.047 1 96.44 177 ALA A CA 1
ATOM 1411 C C . ALA A 1 177 ? 6.645 -19.328 11.992 1 96.44 177 ALA A C 1
ATOM 1413 O O . ALA A 1 177 ? 5.793 -19.031 12.836 1 96.44 177 ALA A O 1
ATOM 1414 N N . ILE A 1 178 ? 6.398 -20.125 11 1 95.19 178 ILE A N 1
ATOM 1415 C CA . ILE A 1 178 ? 5.109 -20.781 10.859 1 95.19 178 ILE A CA 1
ATOM 1416 C C . ILE A 1 178 ? 4.93 -21.797 11.984 1 95.19 178 ILE A C 1
ATOM 1418 O O . ILE A 1 178 ? 3.807 -22.047 12.438 1 95.19 178 ILE A O 1
ATOM 1422 N N . GLY A 1 179 ? 6.027 -22.344 12.469 1 93.94 179 GLY A N 1
ATOM 1423 C CA . GLY A 1 179 ? 5.945 -23.281 13.578 1 93.94 179 GLY A CA 1
ATOM 1424 C C . GLY A 1 179 ? 6.641 -24.594 13.289 1 93.94 179 GLY A C 1
ATOM 1425 O O . GLY A 1 179 ? 6.59 -25.516 14.102 1 93.94 179 GLY A O 1
ATOM 1426 N N . TYR A 1 180 ? 7.273 -24.719 12.102 1 95 180 TYR A N 1
ATOM 1427 C CA . TYR A 1 180 ? 8.016 -25.938 11.797 1 95 180 TYR A CA 1
ATOM 1428 C C . TYR A 1 180 ? 9.375 -25.938 12.484 1 95 180 TYR A C 1
ATOM 1430 O O . TYR A 1 180 ? 9.883 -24.891 12.867 1 95 180 TYR A O 1
ATOM 1438 N N . HIS A 1 181 ? 9.867 -27.094 12.672 1 94.56 181 HIS A N 1
ATOM 1439 C CA . HIS A 1 181 ? 11.195 -27.25 13.266 1 94.56 181 HIS A CA 1
ATOM 1440 C C . HIS A 1 181 ? 12.227 -27.625 12.203 1 94.56 181 HIS A C 1
ATOM 1442 O O . HIS A 1 181 ? 12.297 -28.781 11.781 1 94.56 181 HIS A O 1
ATOM 1448 N N . VAL A 1 182 ? 13.047 -26.688 11.883 1 95 182 VAL A N 1
ATOM 1449 C CA . VAL A 1 182 ? 14.055 -26.875 10.844 1 95 182 VAL A CA 1
ATOM 1450 C C . VAL A 1 182 ? 15.258 -27.609 11.422 1 95 182 VAL A C 1
ATOM 1452 O O . VAL A 1 182 ? 15.852 -27.156 12.406 1 95 182 VAL A O 1
ATOM 1455 N N . THR A 1 183 ? 15.602 -28.672 10.812 1 91 183 THR A N 1
ATOM 1456 C CA . THR A 1 183 ? 16.672 -29.5 11.367 1 91 183 THR A CA 1
ATOM 1457 C C . THR A 1 183 ? 17.906 -29.453 10.484 1 91 183 THR A C 1
ATOM 1459 O O . THR A 1 183 ? 19.016 -29.781 10.93 1 91 183 THR A O 1
ATOM 1462 N N . TRP A 1 184 ? 17.625 -29.156 9.273 1 91.44 184 TRP A N 1
ATOM 1463 C CA . TRP A 1 184 ? 18.766 -29.203 8.359 1 91.44 184 TRP A CA 1
ATOM 1464 C C . TRP A 1 184 ? 18.594 -28.188 7.227 1 91.44 184 TRP A C 1
ATOM 1466 O O . TRP A 1 184 ? 17.5 -28.062 6.668 1 91.44 184 TRP A O 1
ATOM 1476 N N . ILE A 1 185 ? 19.656 -27.516 6.902 1 92.5 185 ILE A N 1
ATOM 1477 C CA . ILE A 1 185 ? 19.781 -26.625 5.75 1 92.5 185 ILE A CA 1
ATOM 1478 C C . ILE A 1 185 ? 20.984 -27.031 4.906 1 92.5 185 ILE A C 1
ATOM 1480 O O . ILE A 1 185 ? 22.109 -27.078 5.402 1 92.5 185 ILE A O 1
ATOM 1484 N N . ALA A 1 186 ? 20.656 -27.25 3.715 1 90.81 186 ALA A N 1
ATOM 1485 C CA . ALA A 1 186 ? 21.703 -27.766 2.836 1 90.81 186 ALA A CA 1
ATOM 1486 C C . ALA A 1 186 ? 22.797 -26.719 2.623 1 90.81 186 ALA A C 1
ATOM 1488 O O . ALA A 1 186 ? 22.5 -25.547 2.346 1 90.81 186 ALA A O 1
ATOM 1489 N N . PRO A 1 187 ? 24.031 -27.078 2.816 1 85.5 187 PRO A N 1
ATOM 1490 C CA . PRO A 1 187 ? 25.141 -26.172 2.512 1 85.5 187 PRO A CA 1
ATOM 1491 C C . PRO A 1 187 ? 25.312 -25.953 1.013 1 85.5 187 PRO A C 1
ATOM 1493 O O . PRO A 1 187 ? 24.688 -26.641 0.2 1 85.5 187 PRO A O 1
ATOM 1496 N N . PRO A 1 188 ? 26.156 -24.859 0.73 1 79.06 188 PRO A N 1
ATOM 1497 C CA . PRO A 1 188 ? 26.422 -24.641 -0.693 1 79.06 188 PRO A CA 1
ATOM 1498 C C . PRO A 1 188 ? 27.047 -25.859 -1.374 1 79.06 188 PRO A C 1
ATOM 1500 O O . PRO A 1 188 ? 27.875 -26.547 -0.774 1 79.06 188 PRO A O 1
ATOM 1503 N N . GLY A 1 189 ? 26.641 -26.266 -2.475 1 67.62 189 GLY A N 1
ATOM 1504 C CA . GLY A 1 189 ? 27.156 -27.406 -3.205 1 67.62 189 GLY A CA 1
ATOM 1505 C C . GLY A 1 189 ? 26.062 -28.328 -3.711 1 67.62 189 GLY A C 1
ATOM 1506 O O . GLY A 1 189 ? 24.906 -27.938 -3.82 1 67.62 189 GLY A O 1
ATOM 1507 N N . LYS A 1 190 ? 26.438 -29.594 -4.188 1 62.62 190 LYS A N 1
ATOM 1508 C CA . LYS A 1 190 ? 25.531 -30.547 -4.82 1 62.62 190 LYS A CA 1
ATOM 1509 C C . LYS A 1 190 ? 24.531 -31.109 -3.812 1 62.62 190 LYS A C 1
ATOM 1511 O O . LYS A 1 190 ? 24.922 -31.719 -2.82 1 62.62 190 LYS A O 1
ATOM 1516 N N . ASP A 1 191 ? 23.375 -30.438 -3.451 1 60.94 191 ASP A N 1
ATOM 1517 C CA . ASP A 1 191 ? 22.453 -30.922 -2.426 1 60.94 191 ASP A CA 1
ATOM 1518 C C . ASP A 1 191 ? 21.312 -31.734 -3.047 1 60.94 191 ASP A C 1
ATOM 1520 O O . ASP A 1 191 ? 20.375 -31.172 -3.598 1 60.94 191 ASP A O 1
ATOM 1524 N N . GLY A 1 192 ? 21.562 -33.125 -3.572 1 68.12 192 GLY A N 1
ATOM 1525 C CA . GLY A 1 192 ? 20.656 -34.188 -3.889 1 68.12 192 GLY A CA 1
ATOM 1526 C C . GLY A 1 192 ? 19.219 -33.719 -4.066 1 68.12 192 GLY A C 1
ATOM 1527 O O . GLY A 1 192 ? 18.281 -34.531 -3.953 1 68.12 192 GLY A O 1
ATOM 1528 N N . GLY A 1 193 ? 18.891 -32.406 -4.184 1 84.12 193 GLY A N 1
ATOM 1529 C CA . GLY A 1 193 ? 17.562 -31.922 -4.562 1 84.12 193 GLY A CA 1
ATOM 1530 C C . GLY A 1 193 ? 16.75 -31.422 -3.383 1 84.12 193 GLY A C 1
ATOM 1531 O O . GLY A 1 193 ? 15.648 -30.906 -3.559 1 84.12 193 GLY A O 1
ATOM 1532 N N . VAL A 1 194 ? 17.188 -31.625 -2.121 1 91.38 194 VAL A N 1
ATOM 1533 C CA . VAL A 1 194 ? 16.5 -31.141 -0.933 1 91.38 194 VAL A CA 1
ATOM 1534 C C . VAL A 1 194 ? 17.359 -30.078 -0.242 1 91.38 194 VAL A C 1
ATOM 1536 O O . VAL A 1 194 ? 18.469 -30.359 0.21 1 91.38 194 VAL A O 1
ATOM 1539 N N . ASP A 1 195 ? 16.766 -28.891 -0.051 1 94.62 195 ASP A N 1
ATOM 1540 C CA . ASP A 1 195 ? 17.531 -27.75 0.473 1 94.62 195 ASP A CA 1
ATOM 1541 C C . ASP A 1 195 ? 17.312 -27.594 1.975 1 94.62 195 ASP A C 1
ATOM 1543 O O . ASP A 1 195 ? 18.188 -27.125 2.693 1 94.62 195 ASP A O 1
ATOM 1547 N N . ILE A 1 196 ? 16.141 -27.938 2.398 1 95.44 196 ILE A N 1
ATOM 1548 C CA . ILE A 1 196 ? 15.789 -27.781 3.807 1 95.44 196 ILE A CA 1
ATOM 1549 C C . ILE A 1 196 ? 14.992 -29 4.281 1 95.44 196 ILE A C 1
ATOM 1551 O O . ILE A 1 196 ? 14.117 -29.5 3.562 1 95.44 196 ILE A O 1
ATOM 1555 N N . LEU A 1 197 ? 15.297 -29.453 5.461 1 94 197 LEU A N 1
ATOM 1556 C CA . LEU A 1 197 ? 14.539 -30.484 6.148 1 94 197 LEU A CA 1
ATOM 1557 C C . LEU A 1 197 ? 13.898 -29.953 7.422 1 94 197 LEU A C 1
ATOM 1559 O O . LEU A 1 197 ? 14.562 -29.266 8.211 1 94 197 LEU A O 1
ATOM 1563 N N . ALA A 1 198 ? 12.609 -30.234 7.539 1 95.06 198 ALA A N 1
ATOM 1564 C CA . ALA A 1 198 ? 11.891 -29.734 8.711 1 95.06 198 ALA A CA 1
ATOM 1565 C C . ALA A 1 198 ? 10.875 -30.75 9.203 1 95.06 198 ALA A C 1
ATOM 1567 O O . ALA A 1 198 ? 10.594 -31.734 8.523 1 95.06 198 ALA A O 1
ATOM 1568 N N . TYR A 1 199 ? 10.391 -30.516 10.461 1 93 199 TYR A N 1
ATOM 1569 C CA . TYR A 1 199 ? 9.391 -31.375 11.094 1 93 199 TYR A CA 1
ATOM 1570 C C . TYR A 1 199 ? 8.305 -30.531 11.766 1 93 199 TYR A C 1
ATOM 1572 O O . TYR A 1 199 ? 8.477 -29.328 11.969 1 93 199 TYR A O 1
ATOM 1580 N N . THR A 1 200 ? 7.211 -31.203 12.078 1 90.56 200 THR A N 1
ATOM 1581 C CA . THR A 1 200 ? 6.102 -30.516 12.734 1 90.56 200 THR A CA 1
ATOM 1582 C C . THR A 1 200 ? 6.316 -30.484 14.25 1 90.56 200 THR A C 1
ATOM 1584 O O . THR A 1 200 ? 5.672 -29.688 14.945 1 90.56 200 THR A O 1
ATOM 1587 N N . ASP A 1 201 ? 7.168 -31.312 14.711 1 85.94 201 ASP A N 1
ATOM 1588 C CA . ASP A 1 201 ? 7.469 -31.344 16.141 1 85.94 201 ASP A CA 1
ATOM 1589 C C . ASP A 1 201 ? 8.969 -31.281 16.391 1 85.94 201 ASP A C 1
ATOM 1591 O O . ASP A 1 201 ? 9.766 -31.547 15.484 1 85.94 201 ASP A O 1
ATOM 1595 N N . PRO A 1 202 ? 9.297 -30.922 17.625 1 82.06 202 PRO A N 1
ATOM 1596 C CA . PRO A 1 202 ? 10.703 -30.625 17.922 1 82.06 202 PRO A CA 1
ATOM 1597 C C . PRO A 1 202 ? 11.602 -31.859 17.766 1 82.06 202 PRO A C 1
ATOM 1599 O O . PRO A 1 202 ? 12.781 -31.719 17.438 1 82.06 202 PRO A O 1
ATOM 1602 N N . LEU A 1 203 ? 11 -33 17.969 1 77.81 203 LEU A N 1
ATOM 1603 C CA . LEU A 1 203 ? 11.836 -34.188 17.969 1 77.81 203 LEU A CA 1
ATOM 1604 C C . LEU A 1 203 ? 11.586 -35.031 16.719 1 77.81 203 LEU A C 1
ATOM 1606 O O . LEU A 1 203 ? 12.219 -36.062 16.516 1 77.81 203 LEU A O 1
ATOM 1610 N N . GLY A 1 204 ? 10.773 -34.531 15.797 1 76 204 GLY A N 1
ATOM 1611 C CA . GLY A 1 204 ? 10.492 -35.219 14.539 1 76 204 GLY A CA 1
ATOM 1612 C C . GLY A 1 204 ? 9.828 -36.562 14.734 1 76 204 GLY A C 1
ATOM 1613 O O . GLY A 1 204 ? 10.078 -37.5 13.969 1 76 204 GLY A O 1
ATOM 1614 N N . THR A 1 205 ? 9.125 -36.719 15.75 1 76.56 205 THR A N 1
ATOM 1615 C CA . THR A 1 205 ? 8.516 -38 16.062 1 76.56 205 THR A CA 1
ATOM 1616 C C . THR A 1 205 ? 7.18 -38.156 15.352 1 76.56 205 THR A C 1
ATOM 1618 O O . THR A 1 205 ? 6.723 -39.281 15.125 1 76.56 205 THR A O 1
ATOM 1621 N N . GLN A 1 206 ? 6.574 -37.125 15.117 1 80.12 206 GLN A N 1
ATOM 1622 C CA . GLN A 1 206 ? 5.289 -37.156 14.422 1 80.12 206 GLN A CA 1
ATOM 1623 C C . GLN A 1 206 ? 5.441 -36.75 12.969 1 80.12 206 GLN A C 1
ATOM 1625 O O . GLN A 1 206 ? 6.219 -35.844 12.656 1 80.12 206 GLN A O 1
ATOM 1630 N N . GLY A 1 207 ? 5.035 -37.75 12.094 1 74.88 207 GLY A N 1
ATOM 1631 C CA . GLY A 1 207 ? 5.078 -37.406 10.688 1 74.88 207 GLY A CA 1
ATOM 1632 C C . GLY A 1 207 ? 4.141 -36.25 10.32 1 74.88 207 GLY A C 1
ATOM 1633 O O . GLY A 1 207 ? 3.469 -35.688 11.188 1 74.88 207 GLY A O 1
ATOM 1634 N N . PRO A 1 208 ? 4.371 -35.75 9.219 1 86.31 208 PRO A N 1
ATOM 1635 C CA . PRO A 1 208 ? 5.293 -36.062 8.117 1 86.31 208 PRO A CA 1
ATOM 1636 C C . PRO A 1 208 ? 6.59 -35.25 8.203 1 86.31 208 PRO A C 1
ATOM 1638 O O . PRO A 1 208 ? 6.629 -34.188 8.828 1 86.31 208 PRO A O 1
ATOM 1641 N N . ARG A 1 209 ? 7.68 -35.969 7.707 1 91.12 209 ARG A N 1
ATOM 1642 C CA . ARG A 1 209 ? 8.898 -35.219 7.418 1 91.12 209 ARG A CA 1
ATOM 1643 C C . ARG A 1 209 ? 8.68 -34.25 6.254 1 91.12 209 ARG A C 1
ATOM 1645 O O . ARG A 1 209 ? 8.086 -34.625 5.242 1 91.12 209 ARG A O 1
ATOM 1652 N N . ILE A 1 210 ? 9.133 -33.031 6.43 1 94.19 210 ILE A N 1
ATOM 1653 C CA . ILE A 1 210 ? 8.93 -32 5.414 1 94.19 210 ILE A CA 1
ATOM 1654 C C . ILE A 1 210 ? 10.227 -31.766 4.645 1 94.19 210 ILE A C 1
ATOM 1656 O O . ILE A 1 210 ? 11.242 -31.391 5.23 1 94.19 210 ILE A O 1
ATOM 1660 N N . LYS A 1 211 ? 10.195 -32.062 3.391 1 94.75 211 LYS A N 1
ATOM 1661 C CA . LYS A 1 211 ? 11.312 -31.797 2.494 1 94.75 211 LYS A CA 1
ATOM 1662 C C . LYS A 1 211 ? 11.047 -30.578 1.62 1 94.75 211 LYS A C 1
ATOM 1664 O O . LYS A 1 211 ? 10.008 -30.484 0.964 1 94.75 211 LYS A O 1
ATOM 1669 N N . VAL A 1 212 ? 12.047 -29.672 1.602 1 96.56 212 VAL A N 1
ATOM 1670 C CA . VAL A 1 212 ? 11.812 -28.406 0.913 1 96.56 212 VAL A CA 1
ATOM 1671 C C . VAL A 1 212 ? 12.883 -28.188 -0.158 1 96.56 212 VAL A C 1
ATOM 1673 O O . VAL A 1 212 ? 14.07 -28.406 0.091 1 96.56 212 VAL A O 1
ATOM 1676 N N . GLN A 1 213 ? 12.453 -27.891 -1.315 1 95.81 213 GLN A N 1
ATOM 1677 C CA . GLN A 1 213 ? 13.336 -27.422 -2.381 1 95.81 213 GLN A CA 1
ATOM 1678 C C . GLN A 1 213 ? 13.109 -25.938 -2.664 1 95.81 213 GLN A C 1
ATOM 1680 O O . GLN A 1 213 ? 11.969 -25.469 -2.703 1 95.81 213 GLN A O 1
ATOM 1685 N N . VAL A 1 214 ? 14.242 -25.188 -2.811 1 95.69 214 VAL A N 1
ATOM 1686 C CA . VAL A 1 214 ? 14.172 -23.75 -3.021 1 95.69 214 VAL A CA 1
ATOM 1687 C C . VAL A 1 214 ? 14.914 -23.375 -4.305 1 95.69 214 VAL A C 1
ATOM 1689 O O . VAL A 1 214 ? 16.062 -23.797 -4.512 1 95.69 214 VAL A O 1
ATOM 1692 N N . LYS A 1 215 ? 14.266 -22.703 -5.148 1 92.75 215 LYS A N 1
ATOM 1693 C CA . LYS A 1 215 ? 14.891 -22.172 -6.359 1 92.75 215 LYS A CA 1
ATOM 1694 C C . LYS A 1 215 ? 14.664 -20.672 -6.488 1 92.75 215 LYS A C 1
ATOM 1696 O O . LYS A 1 215 ? 13.516 -20.219 -6.59 1 92.75 215 LYS A O 1
ATOM 1701 N N . GLN A 1 216 ? 15.719 -19.953 -6.418 1 92.56 216 GLN A N 1
ATOM 1702 C CA . GLN A 1 216 ? 15.664 -18.531 -6.707 1 92.56 216 GLN A CA 1
ATOM 1703 C C . GLN A 1 216 ? 16.031 -18.25 -8.164 1 92.56 216 GLN A C 1
ATOM 1705 O O . GLN A 1 216 ? 17.219 -18.219 -8.508 1 92.56 216 GLN A O 1
ATOM 1710 N N . GLN A 1 217 ? 15.062 -18.047 -8.977 1 90.5 217 GLN A N 1
ATOM 1711 C CA . GLN A 1 217 ? 15.266 -17.828 -10.406 1 90.5 217 GLN A CA 1
ATOM 1712 C C . GLN A 1 217 ? 14.086 -17.094 -11.031 1 90.5 217 GLN A C 1
ATOM 1714 O O . GLN A 1 217 ? 13.023 -16.984 -10.414 1 90.5 217 GLN A O 1
ATOM 1719 N N . CYS A 1 218 ? 14.32 -16.578 -12.172 1 87.31 218 CYS A N 1
ATOM 1720 C CA . CYS A 1 218 ? 13.25 -15.867 -12.875 1 87.31 218 CYS A CA 1
ATOM 1721 C C . CYS A 1 218 ? 12.375 -16.844 -13.656 1 87.31 218 CYS A C 1
ATOM 1723 O O . CYS A 1 218 ? 11.172 -16.609 -13.805 1 87.31 218 CYS A O 1
ATOM 1725 N N . LYS A 1 219 ? 12.969 -17.938 -14.047 1 91.12 219 LYS A N 1
ATOM 1726 C CA . LYS A 1 219 ? 12.258 -18.906 -14.859 1 91.12 219 LYS A CA 1
ATOM 1727 C C . LYS A 1 219 ? 11.336 -19.781 -14 1 91.12 219 LYS A C 1
ATOM 1729 O O . LYS A 1 219 ? 11.703 -20.156 -12.883 1 91.12 219 LYS A O 1
ATOM 1734 N N . ALA A 1 220 ? 10.188 -20.094 -14.57 1 94.5 220 ALA A N 1
ATOM 1735 C CA . ALA A 1 220 ? 9.227 -20.953 -13.867 1 94.5 220 ALA A CA 1
ATOM 1736 C C . ALA A 1 220 ? 9.711 -22.391 -13.82 1 94.5 220 ALA A C 1
ATOM 1738 O O . ALA A 1 220 ? 10.359 -22.875 -14.758 1 94.5 220 ALA A O 1
ATOM 1739 N N . VAL A 1 221 ? 9.453 -23.078 -12.734 1 95.75 221 VAL A N 1
ATOM 1740 C CA . VAL A 1 221 ? 9.742 -24.5 -12.586 1 95.75 221 VAL A CA 1
ATOM 1741 C C . VAL A 1 221 ? 8.82 -25.312 -13.492 1 95.75 221 VAL A C 1
ATOM 1743 O O . VAL A 1 221 ? 7.605 -25.094 -13.508 1 95.75 221 VAL A O 1
ATOM 1746 N N . THR A 1 222 ? 9.43 -26.219 -14.227 1 96.31 222 THR A N 1
ATOM 1747 C CA . THR A 1 222 ? 8.68 -27.031 -15.164 1 96.31 222 THR A CA 1
ATOM 1748 C C . THR A 1 222 ? 8.305 -28.375 -14.539 1 96.31 222 THR A C 1
ATOM 1750 O O . THR A 1 222 ? 8.758 -28.703 -13.438 1 96.31 222 THR A O 1
ATOM 1753 N N . GLU A 1 223 ? 7.445 -29.062 -15.305 1 96.06 223 GLU A N 1
ATOM 1754 C CA . GLU A 1 223 ? 6.984 -30.359 -14.82 1 96.06 223 GLU A CA 1
ATOM 1755 C C . GLU A 1 223 ? 8.148 -31.328 -14.609 1 96.06 223 GLU A C 1
ATOM 1757 O O . GLU A 1 223 ? 8.242 -31.984 -13.578 1 96.06 223 GLU A O 1
ATOM 1762 N N . PRO A 1 224 ? 9.125 -31.344 -15.516 1 95.31 224 PRO A N 1
ATOM 1763 C CA . PRO A 1 224 ? 10.266 -32.25 -15.297 1 95.31 224 PRO A CA 1
ATOM 1764 C C . PRO A 1 224 ? 11.062 -31.891 -14.047 1 95.31 224 PRO A C 1
ATOM 1766 O O . PRO A 1 224 ? 11.5 -32.781 -13.312 1 95.31 224 PRO A O 1
ATOM 1769 N N . ASP A 1 225 ? 11.242 -30.609 -13.805 1 93 225 ASP A N 1
ATOM 1770 C CA . ASP A 1 225 ? 11.93 -30.172 -12.594 1 93 225 ASP A CA 1
ATOM 1771 C C . ASP A 1 225 ? 11.18 -30.641 -11.344 1 93 225 ASP A C 1
ATOM 1773 O O . ASP A 1 225 ? 11.797 -31.094 -10.383 1 93 225 ASP A O 1
ATOM 1777 N N . LEU A 1 226 ? 9.906 -30.5 -11.383 1 95.19 226 LEU A N 1
ATOM 1778 C CA . LEU A 1 226 ? 9.078 -30.906 -10.25 1 95.19 226 LEU A CA 1
ATOM 1779 C C . LEU A 1 226 ? 9.141 -32.406 -10.039 1 95.19 226 LEU A C 1
ATOM 1781 O O . LEU A 1 226 ? 9.227 -32.906 -8.906 1 95.19 226 LEU A O 1
ATOM 1785 N N . LYS A 1 227 ? 9.164 -33.156 -11.148 1 93.81 227 LYS A N 1
ATOM 1786 C CA . LYS A 1 227 ? 9.25 -34.625 -11.086 1 93.81 227 LYS A CA 1
ATOM 1787 C C . LYS A 1 227 ? 10.562 -35.062 -10.445 1 93.81 227 LYS A C 1
ATOM 1789 O O . LYS A 1 227 ? 10.586 -36.031 -9.656 1 93.81 227 LYS A O 1
ATOM 1794 N N . SER A 1 228 ? 11.555 -34.375 -10.805 1 93.62 228 SER A N 1
ATOM 1795 C CA . SER A 1 228 ? 12.852 -34.688 -10.219 1 93.62 228 SER A CA 1
ATOM 1796 C C . SER A 1 228 ? 12.828 -34.5 -8.703 1 93.62 228 SER A C 1
ATOM 1798 O O . SER A 1 228 ? 13.383 -35.312 -7.965 1 93.62 228 SER A O 1
ATOM 1800 N N . PHE A 1 229 ? 12.188 -33.469 -8.234 1 93.88 229 PHE A N 1
ATOM 1801 C CA . PHE A 1 229 ? 12.047 -33.219 -6.801 1 93.88 229 PHE A CA 1
ATOM 1802 C C . PHE A 1 229 ? 11.164 -34.281 -6.156 1 93.88 229 PHE A C 1
ATOM 1804 O O . PHE A 1 229 ? 11.484 -34.812 -5.086 1 93.88 229 PHE A O 1
ATOM 1811 N N . MET A 1 230 ? 10.086 -34.656 -6.801 1 92.31 230 MET A N 1
ATOM 1812 C CA . MET A 1 230 ? 9.125 -35.625 -6.27 1 92.31 230 MET A CA 1
ATOM 1813 C C . MET A 1 230 ? 9.758 -37 -6.113 1 92.31 230 MET A C 1
ATOM 1815 O O . MET A 1 230 ? 9.352 -37.781 -5.246 1 92.31 230 MET A O 1
ATOM 1819 N N . ALA A 1 231 ? 10.773 -37.219 -6.922 1 90.38 231 ALA A N 1
ATOM 1820 C CA . ALA A 1 231 ? 11.484 -38.469 -6.824 1 90.38 231 ALA A CA 1
ATOM 1821 C C . ALA A 1 231 ? 12.195 -38.594 -5.484 1 90.38 231 ALA A C 1
ATOM 1823 O O . ALA A 1 231 ? 12.453 -39.719 -5.012 1 90.38 231 ALA A O 1
ATOM 1824 N N . ASN A 1 232 ? 12.461 -37.531 -4.875 1 89.31 232 ASN A N 1
ATOM 1825 C CA . ASN A 1 232 ? 13.156 -37.5 -3.596 1 89.31 232 ASN A CA 1
ATOM 1826 C C . ASN A 1 232 ? 12.18 -37.5 -2.422 1 89.31 232 ASN A C 1
ATOM 1828 O O . ASN A 1 232 ? 12.602 -37.531 -1.263 1 89.31 232 ASN A O 1
ATOM 1832 N N . ILE A 1 233 ? 10.867 -37.438 -2.674 1 90 233 ILE A N 1
ATOM 1833 C CA . ILE A 1 233 ? 9.844 -37.406 -1.634 1 90 233 ILE A CA 1
ATOM 1834 C C . ILE A 1 233 ? 9.289 -38.812 -1.402 1 90 233 ILE A C 1
ATOM 1836 O O . ILE A 1 233 ? 8.766 -39.438 -2.328 1 90 233 ILE A O 1
ATOM 1840 N N . GLY A 1 234 ? 9.422 -39.281 -0.262 1 86.81 234 GLY A N 1
ATOM 1841 C CA . GLY A 1 234 ? 8.898 -40.594 0.09 1 86.81 234 GLY A CA 1
ATOM 1842 C C . GLY A 1 234 ? 7.418 -40.594 0.402 1 86.81 234 GLY A C 1
ATOM 1843 O O . GLY A 1 234 ? 6.781 -39.531 0.387 1 86.81 234 GLY A O 1
ATOM 1844 N N . GLN A 1 235 ? 6.906 -41.75 0.756 1 84.81 235 GLN A N 1
ATOM 1845 C CA . GLN A 1 235 ? 5.477 -41.938 1 1 84.81 235 GLN A CA 1
ATOM 1846 C C . GLN A 1 235 ? 5.043 -41.219 2.281 1 84.81 235 GLN A C 1
ATOM 1848 O O . GLN A 1 235 ? 3.898 -40.781 2.395 1 84.81 235 GLN A O 1
ATOM 1853 N N . HIS A 1 236 ? 5.977 -41.094 3.152 1 85.75 236 HIS A N 1
ATOM 1854 C CA . HIS A 1 236 ? 5.613 -40.5 4.441 1 85.75 236 HIS A CA 1
ATOM 1855 C C . HIS A 1 236 ? 6.121 -39.062 4.566 1 85.75 236 HIS A C 1
ATOM 1857 O O . HIS A 1 236 ? 6.055 -38.469 5.645 1 85.75 236 HIS A O 1
ATOM 1863 N N . ASP A 1 237 ? 6.598 -38.562 3.49 1 90.38 237 ASP A N 1
ATOM 1864 C CA . ASP A 1 237 ? 7.121 -37.219 3.477 1 90.38 237 ASP A CA 1
ATOM 1865 C C . ASP A 1 237 ? 6.109 -36.25 2.877 1 90.38 237 ASP A C 1
ATOM 1867 O O . ASP A 1 237 ? 5.137 -36.656 2.244 1 90.38 237 ASP A O 1
ATOM 1871 N N . SER A 1 238 ? 6.219 -35 3.188 1 92.69 238 SER A N 1
ATOM 1872 C CA . SER A 1 238 ? 5.559 -33.906 2.502 1 92.69 238 SER A CA 1
ATOM 1873 C C . SER A 1 238 ? 6.574 -32.969 1.845 1 92.69 238 SER A C 1
ATOM 1875 O O . SER A 1 238 ? 7.613 -32.688 2.432 1 92.69 238 SER A O 1
ATOM 1877 N N . GLY A 1 239 ? 6.27 -32.688 0.624 1 95.06 239 GLY A N 1
ATOM 1878 C CA . GLY A 1 239 ? 7.18 -31.812 -0.102 1 95.06 239 GLY A CA 1
ATOM 1879 C C . GLY A 1 239 ? 6.668 -30.375 -0.233 1 95.06 239 GLY A C 1
ATOM 1880 O O . GLY A 1 239 ? 5.461 -30.156 -0.359 1 95.06 239 GLY A O 1
ATOM 1881 N N . ILE A 1 240 ? 7.594 -29.422 -0.157 1 96.94 240 ILE A N 1
ATOM 1882 C CA . ILE A 1 240 ? 7.297 -28.031 -0.472 1 96.94 240 ILE A CA 1
ATOM 1883 C C . ILE A 1 240 ? 8.32 -27.5 -1.471 1 96.94 240 ILE A C 1
ATOM 1885 O O . ILE A 1 240 ? 9.523 -27.656 -1.277 1 96.94 240 ILE A O 1
ATOM 1889 N N . PHE A 1 241 ? 7.875 -26.953 -2.518 1 97.19 241 PHE A N 1
ATOM 1890 C CA . PHE A 1 241 ? 8.742 -26.375 -3.541 1 97.19 241 PHE A CA 1
ATOM 1891 C C . PHE A 1 241 ? 8.562 -24.875 -3.617 1 97.19 241 PHE A C 1
ATOM 1893 O O . PHE A 1 241 ? 7.508 -24.391 -4.035 1 97.19 241 PHE A O 1
ATOM 1900 N N . PHE A 1 242 ? 9.594 -24.109 -3.229 1 97.31 242 PHE A N 1
ATOM 1901 C CA . PHE A 1 242 ? 9.602 -22.656 -3.354 1 97.31 242 PHE A CA 1
ATOM 1902 C C . PHE A 1 242 ? 10.297 -22.234 -4.641 1 97.31 242 PHE A C 1
ATOM 1904 O O . PHE A 1 242 ? 11.398 -22.688 -4.941 1 97.31 242 PHE A O 1
ATOM 1911 N N . CYS A 1 243 ? 9.656 -21.375 -5.348 1 96.75 243 CYS A N 1
ATOM 1912 C CA . CYS A 1 243 ? 10.32 -20.828 -6.531 1 96.75 243 CYS A CA 1
ATOM 1913 C C . CYS A 1 243 ? 9.859 -19.391 -6.793 1 96.75 243 CYS A C 1
ATOM 1915 O O . CYS A 1 243 ? 8.664 -19.141 -6.957 1 96.75 243 CYS A O 1
ATOM 1917 N N . THR A 1 244 ? 10.836 -18.438 -6.883 1 95.06 244 THR A N 1
ATOM 1918 C CA . THR A 1 244 ? 10.508 -17.031 -7.098 1 95.06 244 THR A CA 1
ATOM 1919 C C . THR A 1 244 ? 9.938 -16.828 -8.492 1 95.06 244 THR A C 1
ATOM 1921 O O . THR A 1 244 ? 9.156 -15.891 -8.719 1 95.06 244 THR A O 1
ATOM 1924 N N . GLY A 1 245 ? 10.273 -17.688 -9.422 1 93.06 245 GLY A N 1
ATOM 1925 C CA . GLY A 1 245 ? 9.789 -17.562 -10.789 1 93.06 245 GLY A CA 1
ATOM 1926 C C . GLY A 1 245 ? 8.445 -18.234 -11.008 1 93.06 245 GLY A C 1
ATOM 1927 O O . GLY A 1 245 ? 7.887 -18.188 -12.102 1 93.06 245 GLY A O 1
ATOM 1928 N N . GLY A 1 246 ? 8.008 -18.906 -10.023 1 94.12 246 GLY A N 1
ATOM 1929 C CA . GLY A 1 246 ? 6.719 -19.562 -10.125 1 94.12 246 GLY A CA 1
ATOM 1930 C C . GLY A 1 246 ? 6.797 -20.938 -10.742 1 94.12 246 GLY A C 1
ATOM 1931 O O . GLY A 1 246 ? 7.84 -21.594 -10.68 1 94.12 246 GLY A O 1
ATOM 1932 N N . PHE A 1 247 ? 5.609 -21.406 -11.234 1 95.81 247 PHE A N 1
ATOM 1933 C CA . PHE A 1 247 ? 5.469 -22.75 -11.781 1 95.81 247 PHE A CA 1
ATOM 1934 C C . PHE A 1 247 ? 4.66 -22.719 -13.07 1 95.81 247 PHE A C 1
ATOM 1936 O O . PHE A 1 247 ? 3.727 -21.938 -13.211 1 95.81 247 PHE A O 1
ATOM 1943 N N . THR A 1 248 ? 5.117 -23.562 -13.992 1 93.56 248 THR A N 1
ATOM 1944 C CA . THR A 1 248 ? 4.344 -23.672 -15.219 1 93.56 248 THR A CA 1
ATOM 1945 C C . THR A 1 248 ? 2.99 -24.328 -14.953 1 93.56 248 THR A C 1
ATOM 1947 O O . THR A 1 248 ? 2.809 -24.984 -13.93 1 93.56 248 THR A O 1
ATOM 1950 N N . LYS A 1 249 ? 2.098 -24.125 -15.898 1 88.44 249 LYS A N 1
ATOM 1951 C CA . LYS A 1 249 ? 0.774 -24.734 -15.781 1 88.44 249 LYS A CA 1
ATOM 1952 C C . LYS A 1 249 ? 0.872 -26.25 -15.695 1 88.44 249 LYS A C 1
ATOM 1954 O O . LYS A 1 249 ? 0.141 -26.875 -14.93 1 88.44 249 LYS A O 1
ATOM 1959 N N . ASP A 1 250 ? 1.727 -26.734 -16.453 1 93.56 250 ASP A N 1
ATOM 1960 C CA . ASP A 1 250 ? 1.928 -28.188 -16.453 1 93.56 250 ASP A CA 1
ATOM 1961 C C . ASP A 1 250 ? 2.439 -28.672 -15.109 1 93.56 250 ASP A C 1
ATOM 1963 O O . ASP A 1 250 ? 2.002 -29.719 -14.617 1 93.56 250 ASP A O 1
ATOM 1967 N N . ALA A 1 251 ? 3.297 -27.938 -14.547 1 95.56 251 ALA A N 1
ATOM 1968 C CA . ALA A 1 251 ? 3.832 -28.297 -13.234 1 95.56 251 ALA A CA 1
ATOM 1969 C C . ALA A 1 251 ? 2.742 -28.25 -12.172 1 95.56 251 ALA A C 1
ATOM 1971 O O . ALA A 1 251 ? 2.652 -29.141 -11.328 1 95.56 251 ALA A O 1
ATOM 1972 N N . GLU A 1 252 ? 1.983 -27.25 -12.211 1 93.25 252 GLU A N 1
ATOM 1973 C CA . GLU A 1 252 ? 0.885 -27.109 -11.258 1 93.25 252 GLU A CA 1
ATOM 1974 C C . GLU A 1 252 ? -0.119 -28.25 -11.406 1 93.25 252 GLU A C 1
ATOM 1976 O O . GLU A 1 252 ? -0.595 -28.812 -10.414 1 93.25 252 GLU A O 1
ATOM 1981 N N . ALA A 1 253 ? -0.479 -28.547 -12.633 1 91.5 253 ALA A N 1
ATOM 1982 C CA . ALA A 1 253 ? -1.397 -29.641 -12.898 1 91.5 253 ALA A CA 1
ATOM 1983 C C . ALA A 1 253 ? -0.838 -30.969 -12.367 1 91.5 253 ALA A C 1
ATOM 1985 O O . ALA A 1 253 ? -1.567 -31.766 -11.773 1 91.5 253 ALA A O 1
ATOM 1986 N N . TYR A 1 254 ? 0.391 -31.125 -12.617 1 93.81 254 TYR A N 1
ATOM 1987 C CA . TYR A 1 254 ? 1.06 -32.312 -12.133 1 93.81 254 TYR A CA 1
ATOM 1988 C C . TYR A 1 254 ? 0.984 -32.406 -10.617 1 93.81 254 TYR A C 1
ATOM 1990 O O . TYR A 1 254 ? 0.672 -33.469 -10.07 1 93.81 254 TYR A O 1
ATOM 1998 N N . ALA A 1 255 ? 1.25 -31.375 -9.914 1 93.44 255 ALA A N 1
ATOM 1999 C CA . ALA A 1 255 ? 1.197 -31.344 -8.453 1 93.44 255 ALA A CA 1
ATOM 2000 C C . ALA A 1 255 ? -0.205 -31.672 -7.945 1 93.44 255 ALA A C 1
ATOM 2002 O O . ALA A 1 255 ? -0.363 -32.406 -6.973 1 93.44 255 ALA A O 1
ATOM 2003 N N . ARG A 1 256 ? -1.181 -31.156 -8.617 1 89.81 256 ARG A N 1
ATOM 2004 C CA . ARG A 1 256 ? -2.57 -31.344 -8.211 1 89.81 256 ARG A CA 1
ATOM 2005 C C . ARG A 1 256 ? -3.008 -32.781 -8.422 1 89.81 256 ARG A C 1
ATOM 2007 O O . ARG A 1 256 ? -3.855 -33.312 -7.684 1 89.81 256 ARG A O 1
ATOM 2014 N N . SER A 1 257 ? -2.438 -33.406 -9.352 1 90.75 257 SER A N 1
ATOM 2015 C CA . SER A 1 257 ? -2.84 -34.75 -9.719 1 90.75 257 SER A CA 1
ATOM 2016 C C . SER A 1 257 ? -2.215 -35.781 -8.781 1 90.75 257 SER A C 1
ATOM 2018 O O . SER A 1 257 ? -2.588 -36.969 -8.812 1 90.75 257 SER A O 1
ATOM 2020 N N . GLN A 1 258 ? -1.326 -35.281 -7.926 1 86.81 258 GLN A N 1
ATOM 2021 C CA . GLN A 1 258 ? -0.667 -36.219 -7.023 1 86.81 258 GLN A CA 1
ATOM 2022 C C . GLN A 1 258 ? -1.633 -36.719 -5.953 1 86.81 258 GLN A C 1
ATOM 2024 O O . GLN A 1 258 ? -2.314 -35.938 -5.301 1 86.81 258 GLN A O 1
ATOM 2029 N N . GLU A 1 259 ? -1.779 -37.969 -5.777 1 82.31 259 GLU A N 1
ATOM 2030 C CA . GLU A 1 259 ? -2.707 -38.562 -4.82 1 82.31 259 GLU A CA 1
ATOM 2031 C C . GLU A 1 259 ? -1.967 -39.125 -3.602 1 82.31 259 GLU A C 1
ATOM 2033 O O . GLU A 1 259 ? -2.441 -39 -2.471 1 82.31 259 GLU A O 1
ATOM 2038 N N . SER A 1 260 ? -0.825 -39.688 -3.812 1 82.12 260 SER A N 1
ATOM 2039 C CA . SER A 1 260 ? -0.125 -40.375 -2.742 1 82.12 260 SER A CA 1
ATOM 2040 C C . SER A 1 260 ? 0.879 -39.469 -2.049 1 82.12 260 SER A C 1
ATOM 2042 O O . SER A 1 260 ? 1.127 -39.625 -0.848 1 82.12 260 SER A O 1
ATOM 2044 N N . LYS A 1 261 ? 1.395 -38.594 -2.822 1 85.5 261 LYS A N 1
ATOM 2045 C CA . LYS A 1 261 ? 2.41 -37.688 -2.271 1 85.5 261 LYS A CA 1
ATOM 2046 C C . LYS A 1 261 ? 1.873 -36.281 -2.123 1 85.5 261 LYS A C 1
ATOM 2048 O O . LYS A 1 261 ? 1.131 -35.781 -2.98 1 85.5 261 LYS A O 1
ATOM 2053 N N . ARG A 1 262 ? 2.193 -35.688 -0.985 1 88.25 262 ARG A N 1
ATOM 2054 C CA . ARG A 1 262 ? 1.756 -34.312 -0.737 1 88.25 262 ARG A CA 1
ATOM 2055 C C . ARG A 1 262 ? 2.824 -33.312 -1.162 1 88.25 262 ARG A C 1
ATOM 2057 O O . ARG A 1 262 ? 3.992 -33.469 -0.793 1 88.25 262 ARG A O 1
ATOM 2064 N N . ILE A 1 263 ? 2.412 -32.406 -2.012 1 93.94 263 ILE A N 1
ATOM 2065 C CA . ILE A 1 263 ? 3.348 -31.391 -2.479 1 93.94 263 ILE A CA 1
ATOM 2066 C C . ILE A 1 263 ? 2.666 -30.016 -2.477 1 93.94 263 ILE A C 1
ATOM 2068 O O . ILE A 1 263 ? 1.493 -29.906 -2.84 1 93.94 263 ILE A O 1
ATOM 2072 N N . MET A 1 264 ? 3.344 -29.078 -1.977 1 95.19 264 MET A N 1
ATOM 2073 C CA . MET A 1 264 ? 2.875 -27.703 -2.006 1 95.19 264 MET A CA 1
ATOM 2074 C C . MET A 1 264 ? 3.818 -26.828 -2.824 1 95.19 264 MET A C 1
ATOM 2076 O O . MET A 1 264 ? 5.035 -26.859 -2.623 1 95.19 264 MET A O 1
ATOM 2080 N N . LEU A 1 265 ? 3.221 -26.141 -3.783 1 96.75 265 LEU A N 1
ATOM 2081 C CA . LEU A 1 265 ? 3.979 -25.203 -4.598 1 96.75 265 LEU A CA 1
ATOM 2082 C C . LEU A 1 265 ? 3.82 -23.781 -4.066 1 96.75 265 LEU A C 1
ATOM 2084 O O . LEU A 1 265 ? 2.697 -23.312 -3.873 1 96.75 265 LEU A O 1
ATOM 2088 N N . VAL A 1 266 ? 4.957 -23.078 -3.824 1 96.75 266 VAL A N 1
ATOM 2089 C CA . VAL A 1 266 ? 4.93 -21.734 -3.254 1 96.75 266 VAL A CA 1
ATOM 2090 C C . VAL A 1 266 ? 5.691 -20.766 -4.164 1 96.75 266 VAL A C 1
ATOM 2092 O O . VAL A 1 266 ? 6.922 -20.797 -4.203 1 96.75 266 VAL A O 1
ATOM 2095 N N . ASP A 1 267 ? 4.93 -19.969 -4.809 1 94.94 267 ASP A N 1
ATOM 2096 C CA . ASP A 1 267 ? 5.566 -18.922 -5.613 1 94.94 267 ASP A CA 1
ATOM 2097 C C . ASP A 1 267 ? 5.82 -17.672 -4.781 1 94.94 267 ASP A C 1
ATOM 2099 O O . ASP A 1 267 ? 5.637 -17.672 -3.562 1 94.94 267 ASP A O 1
ATOM 2103 N N . SER A 1 268 ? 6.301 -16.625 -5.445 1 94.38 268 SER A N 1
ATOM 2104 C CA . SER A 1 268 ? 6.68 -15.398 -4.75 1 94.38 268 SER A CA 1
ATOM 2105 C C . SER A 1 268 ? 5.484 -14.766 -4.047 1 94.38 268 SER A C 1
ATOM 2107 O O . SER A 1 268 ? 5.602 -14.305 -2.91 1 94.38 268 SER A O 1
ATOM 2109 N N . ALA A 1 269 ? 4.348 -14.766 -4.703 1 92 269 ALA A N 1
ATOM 2110 C CA . ALA A 1 269 ? 3.148 -14.164 -4.125 1 92 269 ALA A CA 1
ATOM 2111 C C . ALA A 1 269 ? 2.734 -14.891 -2.848 1 92 269 ALA A C 1
ATOM 2113 O O . ALA A 1 269 ? 2.461 -14.25 -1.826 1 92 269 ALA A O 1
ATOM 2114 N N . LYS A 1 270 ? 2.686 -16.141 -2.939 1 94.44 270 LYS A N 1
ATOM 2115 C CA . LYS A 1 270 ? 2.32 -16.938 -1.775 1 94.44 270 LYS A CA 1
ATOM 2116 C C . LYS A 1 270 ? 3.355 -16.797 -0.663 1 94.44 270 LYS A C 1
ATOM 2118 O O . LYS A 1 270 ? 3.004 -16.766 0.518 1 94.44 270 LYS A O 1
ATOM 2123 N N . LEU A 1 271 ? 4.605 -16.781 -1.039 1 96.81 271 LEU A N 1
ATOM 2124 C CA . LEU A 1 271 ? 5.664 -16.562 -0.061 1 96.81 271 LEU A CA 1
ATOM 2125 C C . LEU A 1 271 ? 5.453 -15.258 0.697 1 96.81 271 LEU A C 1
ATOM 2127 O O . LEU A 1 271 ? 5.539 -15.227 1.927 1 96.81 271 LEU A O 1
ATOM 2131 N N . VAL A 1 272 ? 5.156 -14.227 -0.012 1 95.31 272 VAL A N 1
ATOM 2132 C CA . VAL A 1 272 ? 4.973 -12.906 0.584 1 95.31 272 VAL A CA 1
ATOM 2133 C C . VAL A 1 272 ? 3.777 -12.93 1.531 1 95.31 272 VAL A C 1
ATOM 2135 O O . VAL A 1 272 ? 3.826 -12.352 2.619 1 95.31 272 VAL A O 1
ATOM 2138 N N . GLN A 1 273 ? 2.754 -13.578 1.111 1 94.06 273 GLN A N 1
ATOM 2139 C CA . GLN A 1 273 ? 1.577 -13.719 1.965 1 94.06 273 GLN A CA 1
ATOM 2140 C C . GLN A 1 273 ? 1.924 -14.438 3.264 1 94.06 273 GLN A C 1
ATOM 2142 O O . GLN A 1 273 ? 1.579 -13.969 4.352 1 94.06 273 GLN A O 1
ATOM 2147 N N . LEU A 1 274 ? 2.6 -15.516 3.119 1 96.62 274 LEU A N 1
ATOM 2148 C CA . LEU A 1 274 ? 2.996 -16.297 4.289 1 96.62 274 LEU A CA 1
ATOM 2149 C C . LEU A 1 274 ? 3.93 -15.484 5.184 1 96.62 274 LEU A C 1
ATOM 2151 O O . LEU A 1 274 ? 3.797 -15.508 6.41 1 96.62 274 LEU A O 1
ATOM 2155 N N . TRP A 1 275 ? 4.852 -14.805 4.543 1 97.31 275 TRP A N 1
ATOM 2156 C CA . TRP A 1 275 ? 5.801 -13.977 5.277 1 97.31 275 TRP A CA 1
ATOM 2157 C C . TRP A 1 275 ? 5.078 -12.891 6.07 1 97.31 275 TRP A C 1
ATOM 2159 O O . TRP A 1 275 ? 5.297 -12.742 7.273 1 97.31 275 TRP A O 1
ATOM 2169 N N . SER A 1 276 ? 4.18 -12.203 5.426 1 95.81 276 SER A N 1
ATOM 2170 C CA . SER A 1 276 ? 3.439 -11.109 6.047 1 95.81 276 SER A CA 1
ATOM 2171 C C . SER A 1 276 ? 2.6 -11.609 7.219 1 95.81 276 SER A C 1
ATOM 2173 O O . SER A 1 276 ? 2.531 -10.961 8.266 1 95.81 276 SER A O 1
ATOM 2175 N N . ASP A 1 277 ? 1.983 -12.727 7.051 1 94.81 277 ASP A N 1
ATOM 2176 C CA . ASP A 1 277 ? 1.134 -13.305 8.086 1 94.81 277 ASP A CA 1
ATOM 2177 C C . ASP A 1 277 ? 1.951 -13.688 9.312 1 94.81 277 ASP A C 1
ATOM 2179 O O . ASP A 1 277 ? 1.415 -13.773 10.422 1 94.81 277 ASP A O 1
ATOM 2183 N N . ASN A 1 278 ? 3.221 -13.875 9.141 1 96.62 278 ASN A N 1
ATOM 2184 C CA . ASN A 1 278 ? 4.027 -14.422 10.234 1 96.62 278 ASN A CA 1
ATOM 2185 C C . ASN A 1 278 ? 5.059 -13.406 10.719 1 96.62 278 ASN A C 1
ATOM 2187 O O . ASN A 1 278 ? 5.957 -13.75 11.492 1 96.62 278 ASN A O 1
ATOM 2191 N N . ILE A 1 279 ? 4.953 -12.188 10.344 1 94.25 279 ILE A N 1
ATOM 2192 C CA . ILE A 1 279 ? 5.898 -11.141 10.711 1 94.25 279 ILE A CA 1
ATOM 2193 C C . ILE A 1 279 ? 6.016 -11.055 12.227 1 94.25 279 ILE A C 1
ATOM 2195 O O . ILE A 1 279 ? 7.125 -10.992 12.766 1 94.25 279 ILE A O 1
ATOM 2199 N N . PRO A 1 280 ? 4.906 -11.117 13.008 1 93 280 PRO A N 1
ATOM 2200 C CA . PRO A 1 280 ? 5.02 -10.992 14.461 1 93 280 PRO A CA 1
ATOM 2201 C C . PRO A 1 280 ? 5.836 -12.125 15.086 1 93 280 PRO A C 1
ATOM 2203 O O . PRO A 1 280 ? 6.312 -12 16.219 1 93 280 PRO A O 1
ATOM 2206 N N . ARG A 1 281 ? 6.047 -13.203 14.367 1 95.62 281 ARG A N 1
ATOM 2207 C CA . ARG A 1 281 ? 6.73 -14.375 14.898 1 95.62 281 ARG A CA 1
ATOM 2208 C C . ARG A 1 281 ? 8.172 -14.438 14.414 1 95.62 281 ARG A C 1
ATOM 2210 O O . ARG A 1 281 ? 8.938 -15.312 14.82 1 95.62 281 ARG A O 1
ATOM 2217 N N . LEU A 1 282 ? 8.539 -13.562 13.562 1 95.5 282 LEU A N 1
ATOM 2218 C CA . LEU A 1 282 ? 9.898 -13.531 13.031 1 95.5 282 LEU A CA 1
ATOM 2219 C C . LEU A 1 282 ? 10.852 -12.867 14.016 1 95.5 282 LEU A C 1
ATOM 2221 O O . LEU A 1 282 ? 10.484 -11.898 14.688 1 95.5 282 LEU A O 1
ATOM 2225 N N . SER A 1 283 ? 12.07 -13.398 14.102 1 93.69 283 SER A N 1
ATOM 2226 C CA . SER A 1 283 ? 13.125 -12.672 14.797 1 93.69 283 SER A CA 1
ATOM 2227 C C . SER A 1 283 ? 13.484 -11.383 14.062 1 93.69 283 SER A C 1
ATOM 2229 O O . SER A 1 283 ? 13.172 -11.227 12.883 1 93.69 283 SER A O 1
ATOM 2231 N N . ASP A 1 284 ? 14.141 -10.5 14.75 1 92.5 284 ASP A N 1
ATOM 2232 C CA . ASP A 1 284 ? 14.578 -9.25 14.133 1 92.5 284 ASP A CA 1
ATOM 2233 C C . ASP A 1 284 ? 15.516 -9.523 12.953 1 92.5 284 ASP A C 1
ATOM 2235 O O . ASP A 1 284 ? 15.414 -8.875 11.914 1 92.5 284 ASP A O 1
ATOM 2239 N N . GLN A 1 285 ? 16.359 -10.453 13.164 1 91.25 285 GLN A N 1
ATOM 2240 C CA . GLN A 1 285 ? 17.312 -10.805 12.117 1 91.25 285 GLN A CA 1
ATOM 2241 C C . GLN A 1 285 ? 16.594 -11.359 10.891 1 91.25 285 GLN A C 1
ATOM 2243 O O . GLN A 1 285 ? 16.938 -11.008 9.758 1 91.25 285 GLN A O 1
ATOM 2248 N N . ALA A 1 286 ? 15.602 -12.211 11.141 1 93.06 286 ALA A N 1
ATOM 2249 C CA . ALA A 1 286 ? 14.836 -12.797 10.047 1 93.06 286 ALA A CA 1
ATOM 2250 C C . ALA A 1 286 ? 14.07 -11.719 9.281 1 93.06 286 ALA A C 1
ATOM 2252 O O . ALA A 1 286 ? 14.062 -11.711 8.047 1 93.06 286 ALA A O 1
ATOM 2253 N N . TRP A 1 287 ? 13.469 -10.836 10.07 1 94.06 287 TRP A N 1
ATOM 2254 C CA . TRP A 1 287 ? 12.695 -9.766 9.453 1 94.06 287 TRP A CA 1
ATOM 2255 C C . TRP A 1 287 ? 13.57 -8.898 8.562 1 94.06 287 TRP A C 1
ATOM 2257 O O . TRP A 1 287 ? 13.133 -8.438 7.504 1 94.06 287 TRP A O 1
ATOM 2267 N N . GLN A 1 288 ? 14.797 -8.773 8.875 1 91.75 288 GLN A N 1
ATOM 2268 C CA . GLN A 1 288 ? 15.711 -7.918 8.133 1 91.75 288 GLN A CA 1
ATOM 2269 C C . GLN A 1 288 ? 16.031 -8.508 6.758 1 91.75 288 GLN A C 1
ATOM 2271 O O . GLN A 1 288 ? 16.438 -7.785 5.848 1 91.75 288 GLN A O 1
ATOM 2276 N N . ARG A 1 289 ? 15.875 -9.781 6.566 1 92.5 289 ARG A N 1
ATOM 2277 C CA . ARG A 1 289 ? 16.156 -10.422 5.285 1 92.5 289 ARG A CA 1
ATOM 2278 C C . ARG A 1 289 ? 15.125 -10.031 4.234 1 92.5 289 ARG A C 1
ATOM 2280 O O . ARG A 1 289 ? 15.438 -9.953 3.045 1 92.5 289 ARG A O 1
ATOM 2287 N N . LEU A 1 290 ? 13.922 -9.852 4.648 1 95.25 290 LEU A N 1
ATOM 2288 C CA . LEU A 1 290 ? 12.828 -9.328 3.834 1 95.25 290 LEU A CA 1
ATOM 2289 C C . LEU A 1 290 ? 11.961 -8.367 4.641 1 95.25 290 LEU A C 1
ATOM 2291 O O . LEU A 1 290 ? 10.891 -8.742 5.113 1 95.25 290 LEU A O 1
ATOM 2295 N N . PRO A 1 291 ? 12.43 -7.16 4.785 1 95.31 291 PRO A N 1
ATOM 2296 C CA . PRO A 1 291 ? 11.727 -6.199 5.641 1 95.31 291 PRO A CA 1
ATOM 2297 C C . PRO A 1 291 ? 10.469 -5.641 4.992 1 95.31 291 PRO A C 1
ATOM 2299 O O . PRO A 1 291 ? 10.547 -4.871 4.027 1 95.31 291 PRO A O 1
ATOM 2302 N N . LEU A 1 292 ? 9.375 -6.059 5.461 1 96.12 292 LEU A N 1
ATOM 2303 C CA . LEU A 1 292 ? 8.094 -5.59 4.945 1 96.12 292 LEU A CA 1
ATOM 2304 C C . LEU A 1 292 ? 7.359 -4.758 5.988 1 96.12 292 LEU A C 1
ATOM 2306 O O . LEU A 1 292 ? 7.383 -5.082 7.18 1 96.12 292 LEU A O 1
ATOM 2310 N N . THR A 1 293 ? 6.816 -3.666 5.609 1 94.5 293 THR A N 1
ATOM 2311 C CA . THR A 1 293 ? 6 -2.809 6.457 1 94.5 293 THR A CA 1
ATOM 2312 C C . THR A 1 293 ? 4.629 -2.57 5.824 1 94.5 293 THR A C 1
ATOM 2314 O O . THR A 1 293 ? 4.523 -2.389 4.609 1 94.5 293 THR A O 1
ATOM 2317 N N . PRO A 1 294 ? 3.613 -2.547 6.633 1 94.44 294 PRO A N 1
ATOM 2318 C CA . PRO A 1 294 ? 2.266 -2.396 6.082 1 94.44 294 PRO A CA 1
ATOM 2319 C C . PRO A 1 294 ? 1.911 -0.943 5.777 1 94.44 294 PRO A C 1
ATOM 2321 O O . PRO A 1 294 ? 2.318 -0.038 6.508 1 94.44 294 PRO A O 1
ATOM 2324 N N . ILE A 1 295 ? 1.271 -0.696 4.707 1 94.81 295 ILE A N 1
ATOM 2325 C CA . ILE A 1 295 ? 0.531 0.52 4.391 1 94.81 295 ILE A CA 1
ATOM 2326 C C . ILE A 1 295 ? -0.963 0.214 4.332 1 94.81 295 ILE A C 1
ATOM 2328 O O . ILE A 1 295 ? -1.381 -0.749 3.682 1 94.81 295 ILE A O 1
ATOM 2332 N N . PHE A 1 296 ? -1.746 1.037 5.012 1 95.06 296 PHE A N 1
ATOM 2333 C CA . PHE A 1 296 ? -3.166 0.723 5.117 1 95.06 296 PHE A CA 1
ATOM 2334 C C . PHE A 1 296 ? -3.957 1.414 4.016 1 95.06 296 PHE A C 1
ATOM 2336 O O . PHE A 1 296 ? -3.797 2.615 3.785 1 95.06 296 PHE A O 1
ATOM 2343 N N . PHE A 1 297 ? -4.746 0.591 3.336 1 95.19 297 PHE A N 1
ATOM 2344 C CA . PHE A 1 297 ? -5.633 1.048 2.275 1 95.19 297 PHE A CA 1
ATOM 2345 C C . PHE A 1 297 ? -7.09 0.774 2.635 1 95.19 297 PHE A C 1
ATOM 2347 O O . PHE A 1 297 ? -7.379 -0.092 3.463 1 95.19 297 PHE A O 1
ATOM 2354 N N . LEU A 1 298 ? -7.973 1.603 2.012 1 94.38 298 LEU A N 1
ATOM 2355 C CA . LEU A 1 298 ? -9.383 1.269 2.143 1 94.38 298 LEU A CA 1
ATOM 2356 C C . LEU A 1 298 ? -9.672 -0.124 1.589 1 94.38 298 LEU A C 1
ATOM 2358 O O . LEU A 1 298 ? -9.164 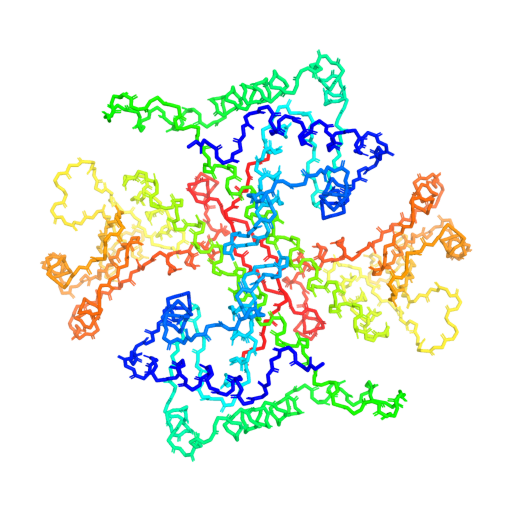-0.486 0.523 1 94.38 298 LEU A O 1
ATOM 2362 N N . THR A 1 299 ? -10.43 -0.926 2.326 1 92.19 299 THR A N 1
ATOM 2363 C CA . THR A 1 299 ? -10.742 -2.301 1.954 1 92.19 299 THR A CA 1
ATOM 2364 C C . THR A 1 299 ? -11.781 -2.338 0.832 1 92.19 299 THR A C 1
ATOM 2366 O O . THR A 1 299 ? -12.875 -1.786 0.97 1 92.19 299 THR A O 1
ATOM 2369 N N . PRO A 1 300 ? -11.375 -2.949 -0.267 1 87.38 300 PRO A N 1
ATOM 2370 C CA . PRO A 1 300 ? -12.398 -3.105 -1.304 1 87.38 300 PRO A CA 1
ATOM 2371 C C . PRO A 1 300 ? -13.492 -4.09 -0.906 1 87.38 300 PRO A C 1
ATOM 2373 O O . PRO A 1 300 ? -13.266 -4.977 -0.08 1 87.38 300 PRO A O 1
ATOM 2376 N N . GLU A 1 301 ? -14.633 -3.871 -1.378 1 78.88 301 GLU A N 1
ATOM 2377 C CA . GLU A 1 301 ? -15.719 -4.809 -1.128 1 78.88 301 GLU A CA 1
ATOM 2378 C C . GLU A 1 301 ? -15.477 -6.141 -1.828 1 78.88 301 GLU A C 1
ATOM 2380 O O . GLU A 1 301 ? -14.898 -6.18 -2.918 1 78.88 301 GLU A O 1
ATOM 2385 N N . LYS A 1 302 ? -15.625 -7.207 -1.08 1 64.5 302 LYS A N 1
ATOM 2386 C CA . LYS A 1 302 ? -15.453 -8.531 -1.665 1 64.5 302 LYS A CA 1
ATOM 2387 C C . LYS A 1 302 ? -16.734 -8.992 -2.361 1 64.5 302 LYS A C 1
ATOM 2389 O O . LYS A 1 302 ? -17.828 -8.602 -1.972 1 64.5 302 LYS A O 1
ATOM 2394 N N . MET B 1 1 ? 21.594 8.609 -25.859 1 35.44 1 MET B N 1
ATOM 2395 C CA . MET B 1 1 ? 21.953 9.695 -24.938 1 35.44 1 MET B CA 1
ATOM 2396 C C . MET B 1 1 ? 21.125 9.609 -23.656 1 35.44 1 MET B C 1
ATOM 2398 O O . MET B 1 1 ? 20 9.109 -23.672 1 35.44 1 MET B O 1
ATOM 2402 N N . ALA B 1 2 ? 21.734 9.875 -22.562 1 56.59 2 ALA B N 1
ATOM 2403 C CA . ALA B 1 2 ? 20.969 9.797 -21.312 1 56.59 2 ALA B CA 1
ATOM 2404 C C . ALA B 1 2 ? 19.781 10.75 -21.344 1 56.59 2 ALA B C 1
ATOM 2406 O O . ALA B 1 2 ? 19.922 11.914 -21.719 1 56.59 2 ALA B O 1
ATOM 2407 N N . GLN B 1 3 ? 18.516 10.258 -21.297 1 73.31 3 GLN B N 1
ATOM 2408 C CA . GLN B 1 3 ? 17.281 11.023 -21.422 1 73.31 3 GLN B CA 1
ATOM 2409 C C . GLN B 1 3 ? 17.25 12.188 -20.438 1 73.31 3 GLN B C 1
ATOM 2411 O O . GLN B 1 3 ? 16.625 13.219 -20.688 1 73.31 3 GLN B O 1
ATOM 2416 N N . ILE B 1 4 ? 18.094 12.18 -19.344 1 84.12 4 ILE B N 1
ATOM 2417 C CA . ILE B 1 4 ? 18.203 13.273 -18.391 1 84.12 4 ILE B CA 1
ATOM 2418 C C . ILE B 1 4 ? 19.625 13.359 -17.859 1 84.12 4 ILE B C 1
ATOM 2420 O O . ILE B 1 4 ? 20.234 12.344 -17.5 1 84.12 4 ILE B O 1
ATOM 2424 N N . THR B 1 5 ? 20.25 14.508 -17.891 1 88.19 5 THR B N 1
ATOM 2425 C CA . THR B 1 5 ? 21.641 14.711 -17.516 1 88.19 5 THR B CA 1
ATOM 2426 C C . THR B 1 5 ? 21.766 14.961 -16.016 1 88.19 5 THR B C 1
ATOM 2428 O O . THR B 1 5 ? 20.797 15.312 -15.359 1 88.19 5 THR B O 1
ATOM 2431 N N . ASN B 1 6 ? 22.969 14.758 -15.508 1 91.25 6 ASN B N 1
ATOM 2432 C CA . ASN B 1 6 ? 23.266 15.07 -14.109 1 91.25 6 ASN B CA 1
ATOM 2433 C C . ASN B 1 6 ? 23.031 16.547 -13.805 1 91.25 6 ASN B C 1
ATOM 2435 O O . ASN B 1 6 ? 22.578 16.906 -12.719 1 91.25 6 ASN B O 1
ATOM 2439 N N . LYS B 1 7 ? 23.422 17.328 -14.719 1 93.44 7 LYS B N 1
ATOM 2440 C CA . LYS B 1 7 ? 23.219 18.766 -14.57 1 93.44 7 LYS B CA 1
ATOM 2441 C C . LYS B 1 7 ? 21.75 19.109 -14.406 1 93.44 7 LYS B C 1
ATOM 2443 O O . LYS B 1 7 ? 21.375 19.891 -13.531 1 93.44 7 LYS B O 1
ATOM 2448 N N . ARG B 1 8 ? 20.922 18.516 -15.25 1 95 8 ARG B N 1
ATOM 2449 C CA . ARG B 1 8 ? 19.484 18.75 -15.18 1 95 8 ARG B CA 1
ATOM 2450 C C . ARG B 1 8 ? 18.922 18.266 -13.852 1 95 8 ARG B C 1
ATOM 2452 O O . ARG B 1 8 ? 18.078 18.938 -13.25 1 95 8 ARG B O 1
ATOM 2459 N N . LEU B 1 9 ? 19.359 17.156 -13.414 1 94.62 9 LEU B N 1
ATOM 2460 C CA . LEU B 1 9 ? 18.922 16.641 -12.125 1 94.62 9 LEU B CA 1
ATOM 2461 C C . LEU B 1 9 ? 19.281 17.594 -10.992 1 94.62 9 LEU B C 1
ATOM 2463 O O . LEU B 1 9 ? 18.469 17.859 -10.109 1 94.62 9 LEU B O 1
ATOM 2467 N N . GLY B 1 10 ? 20.484 18.078 -11.031 1 96.19 10 GLY B N 1
ATOM 2468 C CA . GLY B 1 10 ? 20.906 19.062 -10.055 1 96.19 10 GLY B CA 1
ATOM 2469 C C . GLY B 1 10 ? 20.062 20.328 -10.07 1 96.19 10 GLY B C 1
ATOM 2470 O O . GLY B 1 10 ? 19.703 20.859 -9.016 1 96.19 10 GLY B O 1
ATOM 2471 N N . GLU B 1 11 ? 19.734 20.734 -11.242 1 96.25 11 GLU B N 1
ATOM 2472 C CA . GLU B 1 11 ? 18.891 21.922 -11.406 1 96.25 11 GLU B CA 1
ATOM 2473 C C . GLU B 1 11 ? 17.516 21.719 -10.773 1 96.25 11 GLU B C 1
ATOM 2475 O O . GLU B 1 11 ? 17 22.594 -10.086 1 96.25 11 GLU B O 1
ATOM 2480 N N . LEU B 1 12 ? 16.938 20.594 -11.062 1 96.5 12 LEU B N 1
ATOM 2481 C CA . LEU B 1 12 ? 15.617 20.281 -10.539 1 96.5 12 LEU B CA 1
ATOM 2482 C C . LEU B 1 12 ? 15.633 20.266 -9.016 1 96.5 12 LEU B C 1
ATOM 2484 O O . LEU B 1 12 ? 14.766 20.859 -8.367 1 96.5 12 LEU B O 1
ATOM 2488 N N . VAL B 1 13 ? 16.625 19.641 -8.461 1 97.31 13 VAL B N 1
ATOM 2489 C CA . VAL B 1 13 ? 16.672 19.484 -7.012 1 97.31 13 VAL B CA 1
ATOM 2490 C C . VAL B 1 13 ? 17.016 20.812 -6.348 1 97.31 13 VAL B C 1
ATOM 2492 O O . VAL B 1 13 ? 16.469 21.141 -5.293 1 97.31 13 VAL B O 1
ATOM 2495 N N . GLN B 1 14 ? 17.891 21.562 -6.941 1 97.75 14 GLN B N 1
ATOM 2496 C CA . GLN B 1 14 ? 18.188 22.875 -6.398 1 97.75 14 GLN B CA 1
ATOM 2497 C C . GLN B 1 14 ? 16.938 23.766 -6.395 1 97.75 14 GLN B C 1
ATOM 2499 O O . GLN B 1 14 ? 16.688 24.484 -5.43 1 97.75 14 GLN B O 1
ATOM 2504 N N . THR B 1 15 ? 16.203 23.75 -7.504 1 97.88 15 THR B N 1
ATOM 2505 C CA . THR B 1 15 ? 14.969 24.516 -7.582 1 97.88 15 THR B CA 1
ATOM 2506 C C . THR B 1 15 ? 13.984 24.062 -6.508 1 97.88 15 THR B C 1
ATOM 2508 O O . THR B 1 15 ? 13.336 24.891 -5.863 1 97.88 15 THR B O 1
ATOM 2511 N N . LEU B 1 16 ? 13.891 22.75 -6.305 1 98 16 LEU B N 1
ATOM 2512 C CA . LEU B 1 16 ? 13.047 22.203 -5.25 1 98 16 LEU B CA 1
ATOM 2513 C C . LEU B 1 16 ? 13.469 22.719 -3.883 1 98 16 LEU B C 1
ATOM 2515 O O . LEU B 1 16 ? 12.633 23.109 -3.074 1 98 16 LEU B O 1
ATOM 2519 N N . PHE B 1 17 ? 14.789 22.734 -3.664 1 97.88 17 PHE B N 1
ATOM 2520 C CA . PHE B 1 17 ? 15.312 23.203 -2.391 1 97.88 17 PHE B CA 1
ATOM 2521 C C . PHE B 1 17 ? 14.961 24.672 -2.176 1 97.88 17 PHE B C 1
ATOM 2523 O O . PHE B 1 17 ? 14.633 25.078 -1.06 1 97.88 17 PHE B O 1
ATOM 2530 N N . ARG B 1 18 ? 14.992 25.469 -3.211 1 97.44 18 ARG B N 1
ATOM 2531 C CA . ARG B 1 18 ? 14.633 26.875 -3.107 1 97.44 18 ARG B CA 1
ATOM 2532 C C . ARG B 1 18 ? 13.156 27.047 -2.76 1 97.44 18 ARG B C 1
ATOM 2534 O O . ARG B 1 18 ? 12.789 27.953 -2.016 1 97.44 18 ARG B O 1
ATOM 2541 N N . ILE B 1 19 ? 12.344 26.188 -3.326 1 97.31 19 ILE B N 1
ATOM 2542 C CA . ILE B 1 19 ? 10.914 26.203 -3.012 1 97.31 19 ILE B CA 1
ATOM 2543 C C . ILE B 1 19 ? 10.711 25.859 -1.538 1 97.31 19 ILE B C 1
ATOM 2545 O O . ILE B 1 19 ? 9.961 26.531 -0.834 1 97.31 19 ILE B O 1
ATOM 2549 N N . LEU B 1 20 ? 11.406 24.844 -1.066 1 97.06 20 LEU B N 1
ATOM 2550 C CA . LEU B 1 20 ? 11.25 24.359 0.302 1 97.06 20 LEU B CA 1
ATOM 2551 C C . LEU B 1 20 ? 11.836 25.359 1.298 1 97.06 20 LEU B C 1
ATOM 2553 O O . LEU B 1 20 ? 11.406 25.422 2.449 1 97.06 20 LEU B O 1
ATOM 2557 N N . GLU B 1 21 ? 12.859 26.031 0.873 1 96.12 21 GLU B N 1
ATOM 2558 C CA . GLU B 1 21 ? 13.477 27.047 1.723 1 96.12 21 GLU B CA 1
ATOM 2559 C C . GLU B 1 21 ? 12.461 28.094 2.172 1 96.12 21 GLU B C 1
ATOM 2561 O O . GLU B 1 21 ? 12.555 28.625 3.277 1 96.12 21 GLU B O 1
ATOM 2566 N N . LYS B 1 22 ? 11.453 28.344 1.379 1 94.44 22 LYS B N 1
ATOM 2567 C CA . LYS B 1 22 ? 10.414 29.312 1.677 1 94.44 22 LYS B CA 1
ATOM 2568 C C . LYS B 1 22 ? 9.336 28.719 2.572 1 94.44 22 LYS B C 1
ATOM 2570 O O . LYS B 1 22 ? 8.422 29.422 3.016 1 94.44 22 LYS B O 1
ATOM 2575 N N . GLN B 1 23 ? 9.461 27.453 2.773 1 91.88 23 GLN B N 1
ATOM 2576 C CA . GLN B 1 23 ? 8.5 26.734 3.596 1 91.88 23 GLN B CA 1
ATOM 2577 C C . GLN B 1 23 ? 9.211 25.953 4.699 1 91.88 23 GLN B C 1
ATOM 2579 O O . GLN B 1 23 ? 9.289 24.719 4.645 1 91.88 23 GLN B O 1
ATOM 2584 N N . PRO B 1 24 ? 9.602 26.641 5.75 1 88.5 24 PRO B N 1
ATOM 2585 C CA . PRO B 1 24 ? 10.422 26 6.789 1 88.5 24 PRO B CA 1
ATOM 2586 C C . PRO B 1 24 ? 9.703 24.844 7.477 1 88.5 24 PRO B C 1
ATOM 2588 O O . PRO B 1 24 ? 10.359 23.938 7.996 1 88.5 24 PRO B O 1
ATOM 2591 N N . GLU B 1 25 ? 8.383 24.828 7.508 1 85.94 25 GLU B N 1
ATOM 2592 C CA . GLU B 1 25 ? 7.637 23.75 8.156 1 85.94 25 GLU B CA 1
ATOM 2593 C C . GLU B 1 25 ? 7.453 22.562 7.219 1 85.94 25 GLU B C 1
ATOM 2595 O O . GLU B 1 25 ? 6.926 21.516 7.621 1 85.94 25 GLU B O 1
ATOM 2600 N N . GLY B 1 26 ? 7.891 22.766 6.035 1 91.38 26 GLY B N 1
ATOM 2601 C CA . GLY B 1 26 ? 7.793 21.688 5.066 1 91.38 26 GLY B CA 1
ATOM 2602 C C . GLY B 1 26 ? 6.578 21.797 4.164 1 91.38 26 GLY B C 1
ATOM 2603 O O . GLY B 1 26 ? 5.77 22.719 4.312 1 91.38 26 GLY B O 1
ATOM 2604 N N . MET B 1 27 ? 6.578 20.938 3.152 1 92.12 27 MET B N 1
ATOM 2605 C CA . MET B 1 27 ? 5.5 20.875 2.168 1 92.12 27 MET B CA 1
ATOM 2606 C C . MET B 1 27 ? 5.137 19.422 1.863 1 92.12 27 MET B C 1
ATOM 2608 O O . MET B 1 27 ? 5.992 18.531 1.918 1 92.12 27 MET B O 1
ATOM 2612 N N . LYS B 1 28 ? 3.842 19.281 1.64 1 89.56 28 LYS B N 1
ATOM 2613 C CA . LYS B 1 28 ? 3.459 17.969 1.115 1 89.56 28 LYS B CA 1
ATOM 2614 C C . LYS B 1 28 ? 4.184 17.672 -0.194 1 89.56 28 LYS B C 1
ATOM 2616 O O . LYS B 1 28 ? 4.324 18.547 -1.047 1 89.56 28 LYS B O 1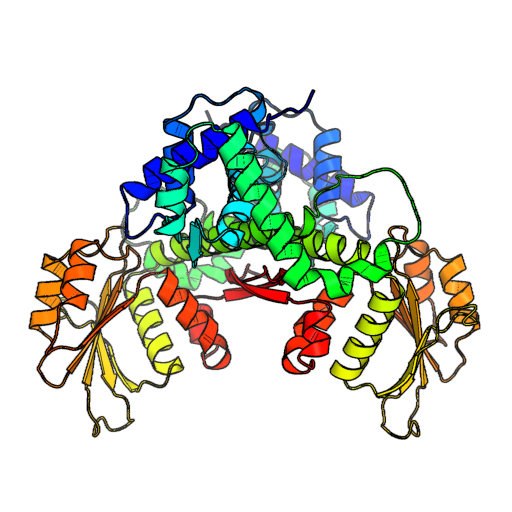
ATOM 2621 N N . ALA B 1 29 ? 4.625 16.453 -0.342 1 93.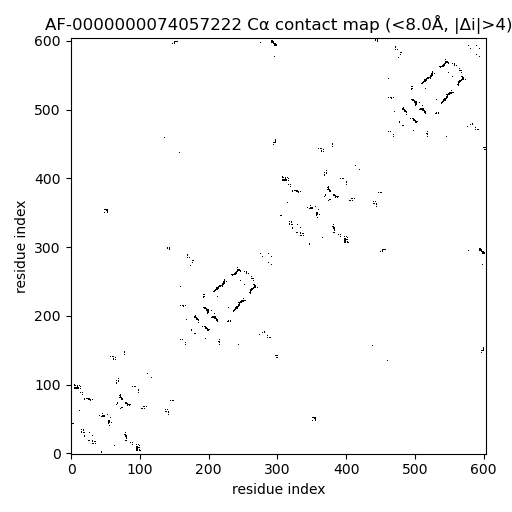88 29 ALA B N 1
ATOM 2622 C CA . ALA B 1 29 ? 5.406 16.031 -1.504 1 93.88 29 ALA B CA 1
ATOM 2623 C C . ALA B 1 29 ? 4.684 16.375 -2.803 1 93.88 29 ALA B C 1
ATOM 2625 O O . ALA B 1 29 ? 5.277 16.969 -3.715 1 93.88 29 ALA B O 1
ATOM 2626 N N . LYS B 1 30 ? 3.432 16.094 -2.896 1 89.69 30 LYS B N 1
ATOM 2627 C CA . LYS B 1 30 ? 2.645 16.344 -4.098 1 89.69 30 LYS B CA 1
ATOM 2628 C C . LYS B 1 30 ? 2.631 17.828 -4.438 1 89.69 30 LYS B C 1
ATOM 2630 O O . LYS B 1 30 ? 2.777 18.219 -5.602 1 89.69 30 LYS B O 1
ATOM 2635 N N . GLU B 1 31 ? 2.451 18.656 -3.461 1 91.75 31 GLU B N 1
ATOM 2636 C CA . GLU B 1 31 ? 2.443 20.109 -3.656 1 91.75 31 GLU B CA 1
ATOM 2637 C C . GLU B 1 31 ? 3.822 20.609 -4.066 1 91.75 31 GLU B C 1
ATOM 2639 O O . GLU B 1 31 ? 3.938 21.484 -4.922 1 91.75 31 GLU B O 1
ATOM 2644 N N . ALA B 1 32 ? 4.848 20.078 -3.377 1 95.94 32 ALA B N 1
ATOM 2645 C CA . ALA B 1 32 ? 6.219 20.469 -3.703 1 95.94 32 ALA B CA 1
ATOM 2646 C C . ALA B 1 32 ? 6.555 20.125 -5.152 1 95.94 32 ALA B C 1
ATOM 2648 O O . ALA B 1 32 ? 7.145 20.938 -5.867 1 95.94 32 ALA B O 1
ATOM 2649 N N . LEU B 1 33 ? 6.168 18.953 -5.574 1 95.12 33 LEU B N 1
ATOM 2650 C CA . LEU B 1 33 ? 6.422 18.5 -6.934 1 95.12 33 LEU B CA 1
ATOM 2651 C C . LEU B 1 33 ? 5.656 19.344 -7.945 1 95.12 33 LEU B C 1
ATOM 2653 O O . LEU B 1 33 ? 6.184 19.672 -9.008 1 95.12 33 LEU B O 1
ATOM 2657 N N . ALA B 1 34 ? 4.426 19.703 -7.633 1 92.75 34 ALA B N 1
ATOM 2658 C CA . ALA B 1 34 ? 3.629 20.562 -8.5 1 92.75 34 ALA B CA 1
ATOM 2659 C C . ALA B 1 34 ? 4.262 21.938 -8.625 1 92.75 34 ALA B C 1
ATOM 2661 O O . ALA B 1 34 ? 4.367 22.484 -9.727 1 92.75 34 ALA B O 1
ATOM 2662 N N . ALA B 1 35 ? 4.641 22.484 -7.477 1 95.44 35 ALA B N 1
ATOM 2663 C CA . ALA B 1 35 ? 5.305 23.781 -7.48 1 95.44 35 ALA B CA 1
ATOM 2664 C C . ALA B 1 35 ? 6.578 23.75 -8.32 1 95.44 35 ALA B C 1
ATOM 2666 O O . ALA B 1 35 ? 6.875 24.688 -9.055 1 95.44 35 ALA B O 1
ATOM 2667 N N . LEU B 1 36 ? 7.324 22.656 -8.219 1 97 36 LEU B N 1
ATOM 2668 C CA . LEU B 1 36 ? 8.547 22.5 -8.992 1 97 36 LEU B CA 1
ATOM 2669 C C . LEU B 1 36 ? 8.234 22.438 -10.484 1 97 36 LEU B C 1
ATOM 2671 O O . LEU B 1 36 ? 8.891 23.094 -11.289 1 97 36 LEU B O 1
ATOM 2675 N N . ALA B 1 37 ? 7.262 21.641 -10.836 1 94.38 37 ALA B N 1
ATOM 2676 C CA . ALA B 1 37 ? 6.867 21.5 -12.234 1 94.38 37 ALA B CA 1
ATOM 2677 C C . ALA B 1 37 ? 6.477 22.859 -12.836 1 94.38 37 ALA B C 1
ATOM 2679 O O . ALA B 1 37 ? 6.758 23.125 -14 1 94.38 37 ALA B O 1
ATOM 2680 N N . ASP B 1 38 ? 5.863 23.688 -12.07 1 94.69 38 ASP B N 1
ATOM 2681 C CA . ASP B 1 38 ? 5.426 25.016 -12.516 1 94.69 38 ASP B CA 1
ATOM 2682 C C . ASP B 1 38 ? 6.605 25.969 -12.633 1 94.69 38 ASP B C 1
ATOM 2684 O O . ASP B 1 38 ? 6.52 26.984 -13.336 1 94.69 38 ASP B O 1
ATOM 2688 N N . SER B 1 39 ? 7.648 25.719 -11.961 1 95.94 39 SER B N 1
ATOM 2689 C CA . SER B 1 39 ? 8.773 26.641 -11.875 1 95.94 39 SER B CA 1
ATOM 2690 C C . SER B 1 39 ? 9.828 26.328 -12.93 1 95.94 39 SER B C 1
ATOM 2692 O O . SER B 1 39 ? 10.773 27.094 -13.125 1 95.94 39 SER B O 1
ATOM 2694 N N . VAL B 1 40 ? 9.727 25.188 -13.57 1 95.19 40 VAL B N 1
ATOM 2695 C CA . VAL B 1 40 ? 10.719 24.781 -14.57 1 95.19 40 VAL B CA 1
ATOM 2696 C C . VAL B 1 40 ? 10.016 24.438 -15.875 1 95.19 40 VAL B C 1
ATOM 2698 O O . VAL B 1 40 ? 8.812 24.172 -15.898 1 95.19 40 VAL B O 1
ATOM 2701 N N . THR B 1 41 ? 10.766 24.516 -16.984 1 93.31 41 THR B N 1
ATOM 2702 C CA . THR B 1 41 ? 10.273 24.031 -18.266 1 93.31 41 THR B CA 1
ATOM 2703 C C . THR B 1 41 ? 10.625 22.562 -18.469 1 93.31 41 THR B C 1
ATOM 2705 O O . THR B 1 41 ? 11.797 22.203 -18.547 1 93.31 41 THR B O 1
ATOM 2708 N N . LEU B 1 42 ? 9.625 21.766 -18.531 1 92.56 42 LEU B N 1
ATOM 2709 C CA . LEU B 1 42 ? 9.844 20.328 -18.672 1 92.56 42 LEU B CA 1
ATOM 2710 C C . LEU B 1 42 ? 10.242 19.969 -20.094 1 92.56 42 LEU B C 1
ATOM 2712 O O . LEU B 1 42 ? 9.688 20.531 -21.047 1 92.56 42 LEU B O 1
ATOM 2716 N N . THR B 1 43 ? 11.258 19.125 -20.188 1 91.25 43 THR B N 1
ATOM 2717 C CA . THR B 1 43 ? 11.578 18.562 -21.5 1 91.25 43 THR B CA 1
ATOM 2718 C C . THR B 1 43 ? 10.484 17.594 -21.953 1 91.25 43 THR B C 1
ATOM 2720 O O . THR B 1 43 ? 9.625 17.203 -21.156 1 91.25 43 THR B O 1
ATOM 2723 N N . GLU B 1 44 ? 10.539 17.172 -23.172 1 87.56 44 GLU B N 1
ATOM 2724 C CA . GLU B 1 44 ? 9.586 16.203 -23.688 1 87.56 44 GLU B CA 1
ATOM 2725 C C . GLU B 1 44 ? 9.688 14.883 -22.922 1 87.56 44 GLU B C 1
ATOM 2727 O O . GLU B 1 44 ? 8.672 14.242 -22.641 1 87.56 44 GLU B O 1
ATOM 2732 N N . TYR B 1 45 ? 10.852 14.609 -22.625 1 89 45 TYR B N 1
ATOM 2733 C CA . TYR B 1 45 ? 11.086 13.375 -21.875 1 89 45 TYR B CA 1
ATOM 2734 C C . TYR B 1 45 ? 10.477 13.461 -20.484 1 89 45 TYR B C 1
ATOM 2736 O O . TYR B 1 45 ? 9.734 12.562 -20.062 1 89 45 TYR B O 1
ATOM 2744 N N . GLU B 1 46 ? 10.734 14.508 -19.812 1 90.12 46 GLU B N 1
ATOM 2745 C CA . GLU B 1 46 ? 10.258 14.695 -18.438 1 90.12 46 GLU B CA 1
ATOM 2746 C C . GLU B 1 46 ? 8.734 14.773 -18.406 1 90.12 46 GLU B C 1
ATOM 2748 O O . GLU B 1 46 ? 8.109 14.297 -17.453 1 90.12 46 GLU B O 1
ATOM 2753 N N . ALA B 1 47 ? 8.172 15.266 -19.406 1 86.5 47 ALA B N 1
ATOM 2754 C CA . ALA B 1 47 ? 6.727 15.5 -19.453 1 86.5 47 ALA B CA 1
ATOM 2755 C C . ALA B 1 47 ? 5.969 14.211 -19.75 1 86.5 47 ALA B C 1
ATOM 2757 O O . ALA B 1 47 ? 4.758 14.133 -19.547 1 86.5 47 ALA B O 1
ATOM 2758 N N . GLY B 1 48 ? 6.742 13.203 -20.125 1 82.25 48 GLY B N 1
ATOM 2759 C CA . GLY B 1 48 ? 6.113 11.93 -20.438 1 82.25 48 GLY B CA 1
ATOM 2760 C C . GLY B 1 48 ? 5.715 11.141 -19.203 1 82.25 48 GLY B C 1
ATOM 2761 O O . GLY B 1 48 ? 5.582 11.711 -18.125 1 82.25 48 GLY B O 1
ATOM 2762 N N . SER B 1 49 ? 5.254 9.852 -19.453 1 80.38 49 SER B N 1
ATOM 2763 C CA . SER B 1 49 ? 4.793 9.008 -18.359 1 80.38 49 SER B CA 1
ATOM 2764 C C . SER B 1 49 ? 5.41 7.617 -18.422 1 80.38 49 SER B C 1
ATOM 2766 O O . SER B 1 49 ? 5.734 7.133 -19.516 1 80.38 49 SER B O 1
ATOM 2768 N N . TYR B 1 50 ? 5.688 7.176 -17.234 1 75.56 50 TYR B N 1
ATOM 2769 C CA . TYR B 1 50 ? 5.895 5.734 -17.109 1 75.56 50 TYR B CA 1
ATOM 2770 C C . TYR B 1 50 ? 4.574 5.012 -16.906 1 75.56 50 TYR B C 1
ATOM 2772 O O . TYR B 1 50 ? 3.527 5.645 -16.75 1 75.56 50 TYR B O 1
ATOM 2780 N N . GLU B 1 51 ? 4.625 3.701 -16.953 1 67.5 51 GLU B N 1
ATOM 2781 C CA . GLU B 1 51 ? 3.443 2.91 -16.625 1 67.5 51 GLU B CA 1
ATOM 2782 C C . GLU B 1 51 ? 2.945 3.217 -15.219 1 67.5 51 GLU B C 1
ATOM 2784 O O . GLU B 1 51 ? 1.741 3.178 -14.961 1 67.5 51 GLU B O 1
ATOM 2789 N N . SER B 1 52 ? 3.871 3.67 -14.406 1 70.75 52 SER B N 1
ATOM 2790 C CA . SER B 1 52 ? 3.578 3.842 -12.992 1 70.75 52 SER B CA 1
ATOM 2791 C C . SER B 1 52 ? 3.193 5.285 -12.672 1 70.75 52 SER B C 1
ATOM 2793 O O . SER B 1 52 ? 2.92 5.621 -11.523 1 70.75 52 SER B O 1
ATOM 2795 N N . GLY B 1 53 ? 3.262 6.18 -13.727 1 76.44 53 GLY B N 1
ATOM 2796 C CA . GLY B 1 53 ? 2.881 7.559 -13.469 1 76.44 53 GLY B CA 1
ATOM 2797 C C . GLY B 1 53 ? 3.721 8.562 -14.227 1 76.44 53 GLY B C 1
ATOM 2798 O O . GLY B 1 53 ? 4.375 8.219 -15.211 1 76.44 53 GLY B O 1
ATOM 2799 N N . ARG B 1 54 ? 3.582 9.82 -13.734 1 82.06 54 ARG B N 1
ATOM 2800 C CA . ARG B 1 54 ? 4.297 10.898 -14.414 1 82.06 54 ARG B CA 1
ATOM 2801 C C . ARG B 1 54 ? 5.805 10.742 -14.25 1 82.06 54 ARG B C 1
ATOM 2803 O O . ARG B 1 54 ? 6.305 10.617 -13.133 1 82.06 54 ARG B O 1
ATOM 2810 N N . ARG B 1 55 ? 6.473 10.766 -15.336 1 87.12 55 ARG B N 1
ATOM 2811 C CA . ARG B 1 55 ? 7.906 10.508 -15.344 1 87.12 55 ARG B CA 1
ATOM 2812 C C . ARG B 1 55 ? 8.656 11.57 -14.547 1 87.12 55 ARG B C 1
ATOM 2814 O O . ARG B 1 55 ? 9.586 11.25 -13.797 1 87.12 55 ARG B O 1
ATOM 2821 N N . PHE B 1 56 ? 8.18 12.828 -14.672 1 91.5 56 PHE B N 1
ATOM 2822 C CA . PHE B 1 56 ? 8.812 13.945 -13.984 1 91.5 56 PHE B CA 1
ATOM 2823 C C . PHE B 1 56 ? 8.836 13.711 -12.477 1 91.5 56 PHE B C 1
ATOM 2825 O O . PHE B 1 56 ? 9.875 13.883 -11.836 1 91.5 56 PHE B O 1
ATOM 2832 N N . GLU B 1 57 ? 7.762 13.336 -11.953 1 91.19 57 GLU B N 1
ATOM 2833 C CA . GLU B 1 57 ? 7.645 13.133 -10.516 1 91.19 57 GLU B CA 1
ATOM 2834 C C . GLU B 1 57 ? 8.531 11.984 -10.047 1 91.19 57 GLU B C 1
ATOM 2836 O O . GLU B 1 57 ? 9.188 12.086 -9 1 91.19 57 GLU B O 1
ATOM 2841 N N . LYS B 1 58 ? 8.562 10.953 -10.828 1 88.62 58 LYS B N 1
ATOM 2842 C CA . LYS B 1 58 ? 9.391 9.805 -10.484 1 88.62 58 LYS B CA 1
ATOM 2843 C C . LYS B 1 58 ? 10.875 10.18 -10.5 1 88.62 58 LYS B C 1
ATOM 2845 O O . LYS B 1 58 ? 11.641 9.734 -9.633 1 88.62 58 LYS B O 1
ATOM 2850 N N . ILE B 1 59 ? 11.234 10.953 -11.445 1 91.44 59 ILE B N 1
ATOM 2851 C CA . ILE B 1 59 ? 12.617 11.391 -11.594 1 91.44 59 ILE B CA 1
ATOM 2852 C C . ILE B 1 59 ? 13.039 12.195 -10.359 1 91.44 59 ILE B C 1
ATOM 2854 O O . ILE B 1 59 ? 14.094 11.938 -9.781 1 91.44 59 ILE B O 1
ATOM 2858 N N . VAL B 1 60 ? 12.219 13.109 -9.977 1 94.75 60 VAL B N 1
ATOM 2859 C CA . VAL B 1 60 ? 12.555 13.992 -8.859 1 94.75 60 VAL B CA 1
ATOM 2860 C C . VAL B 1 60 ? 12.57 13.188 -7.562 1 94.75 60 VAL B C 1
ATOM 2862 O O . VAL B 1 60 ? 13.484 13.344 -6.742 1 94.75 60 VAL B O 1
ATOM 2865 N N . ARG B 1 61 ? 11.578 12.305 -7.395 1 92.94 61 ARG B N 1
ATOM 2866 C CA . ARG B 1 61 ? 11.555 11.461 -6.203 1 92.94 61 ARG B CA 1
ATOM 2867 C C . ARG B 1 61 ? 12.805 10.594 -6.121 1 92.94 61 ARG B C 1
ATOM 2869 O O . ARG B 1 61 ? 13.375 10.422 -5.043 1 92.94 61 ARG B O 1
ATOM 2876 N N . PHE B 1 62 ? 13.156 10.094 -7.211 1 91 62 PHE B N 1
ATOM 2877 C CA . PHE B 1 62 ? 14.344 9.25 -7.266 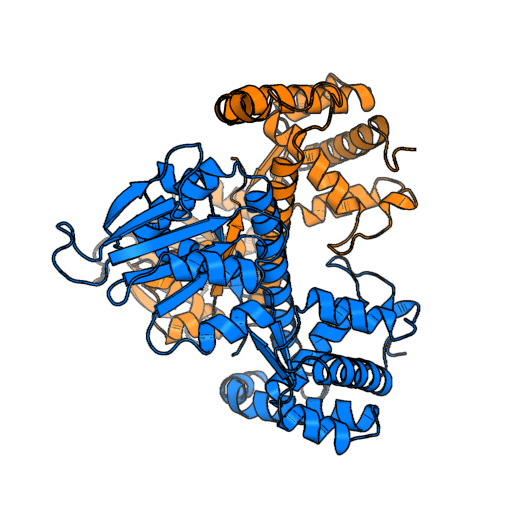1 91 62 PHE B CA 1
ATOM 2878 C C . PHE B 1 62 ? 15.594 10.055 -6.934 1 91 62 PHE B C 1
ATOM 2880 O O . PHE B 1 62 ? 16.422 9.609 -6.141 1 91 62 PHE B O 1
ATOM 2887 N N . ALA B 1 63 ? 15.711 11.219 -7.48 1 93.5 63 ALA B N 1
ATOM 2888 C CA . ALA B 1 63 ? 16.891 12.062 -7.293 1 93.5 63 ALA B CA 1
ATOM 2889 C C . ALA B 1 63 ? 16.984 12.555 -5.852 1 93.5 63 ALA B C 1
ATOM 2891 O O . ALA B 1 63 ? 18.094 12.758 -5.336 1 93.5 63 ALA B O 1
ATOM 2892 N N . THR B 1 64 ? 15.867 12.727 -5.211 1 95.62 64 THR B N 1
ATOM 2893 C CA . THR B 1 64 ? 15.859 13.312 -3.873 1 95.62 64 THR B CA 1
ATOM 2894 C C . THR B 1 64 ? 16.234 12.266 -2.826 1 95.62 64 THR B C 1
ATOM 2896 O O . THR B 1 64 ? 16.531 12.609 -1.679 1 95.62 64 THR B O 1
ATOM 2899 N N . VAL B 1 65 ? 16.234 10.992 -3.195 1 93.19 65 VAL B N 1
ATOM 2900 C CA . VAL B 1 65 ? 16.641 9.961 -2.246 1 93.19 65 VAL B CA 1
ATOM 2901 C C . VAL B 1 65 ? 18.078 10.211 -1.812 1 93.19 65 VAL B C 1
ATOM 2903 O O . VAL B 1 65 ? 18.406 10.102 -0.626 1 93.19 65 VAL B O 1
ATOM 2906 N N . ASP B 1 66 ? 18.938 10.594 -2.75 1 94.06 66 ASP B N 1
ATOM 2907 C CA . ASP B 1 66 ? 20.328 10.898 -2.449 1 94.06 66 ASP B CA 1
ATOM 2908 C C . ASP B 1 66 ? 20.438 12.016 -1.418 1 94.06 66 ASP B C 1
ATOM 2910 O O . ASP B 1 66 ? 21.266 11.953 -0.505 1 94.06 66 ASP B O 1
ATOM 2914 N N . THR B 1 67 ? 19.609 12.984 -1.591 1 96.56 67 THR B N 1
ATOM 2915 C CA . THR B 1 67 ? 19.688 14.156 -0.723 1 96.56 67 THR B CA 1
ATOM 2916 C C . THR B 1 67 ? 19.188 13.82 0.681 1 96.56 67 THR B C 1
ATOM 2918 O O . THR B 1 67 ? 19.641 14.422 1.662 1 96.56 67 THR B O 1
ATOM 2921 N N . VAL B 1 68 ? 18.25 12.922 0.796 1 95.44 68 VAL B N 1
ATOM 2922 C CA . VAL B 1 68 ? 17.781 12.477 2.104 1 95.44 68 VAL B CA 1
ATOM 2923 C C . VAL B 1 68 ? 18.906 11.766 2.846 1 95.44 68 VAL B C 1
ATOM 2925 O O . VAL B 1 68 ? 19.156 12.047 4.02 1 95.44 68 VAL B O 1
ATOM 2928 N N . ARG B 1 69 ? 19.594 10.93 2.139 1 93.25 69 ARG B N 1
ATOM 2929 C CA . ARG B 1 69 ? 20.672 10.172 2.762 1 93.25 69 ARG B CA 1
ATOM 2930 C C . ARG B 1 69 ? 21.859 11.078 3.074 1 93.25 69 ARG B C 1
ATOM 2932 O O . ARG B 1 69 ? 22.609 10.836 4.027 1 93.25 69 ARG B O 1
ATOM 2939 N N . ALA B 1 70 ? 22.016 12.125 2.293 1 94.56 70 ALA B N 1
ATOM 2940 C CA . ALA B 1 70 ? 23.047 13.117 2.531 1 94.56 70 ALA B CA 1
ATOM 2941 C C . ALA B 1 70 ? 22.703 14 3.725 1 94.56 70 ALA B C 1
ATOM 2943 O O . ALA B 1 70 ? 23.531 14.805 4.172 1 94.56 70 ALA B O 1
ATOM 2944 N N . GLY B 1 71 ? 21.453 13.891 4.211 1 95.25 71 GLY B N 1
ATOM 2945 C CA . GLY B 1 71 ? 21 14.711 5.328 1 95.25 71 GLY B CA 1
ATOM 2946 C C . GLY B 1 71 ? 20.516 16.078 4.91 1 95.25 71 GLY B C 1
ATOM 2947 O O . GLY B 1 71 ? 20.344 16.969 5.746 1 95.25 71 GLY B O 1
ATOM 2948 N N . TRP B 1 72 ? 20.344 16.297 3.633 1 97.69 72 TRP B N 1
ATOM 2949 C CA . TRP B 1 72 ? 19.969 17.609 3.121 1 97.69 72 TRP B CA 1
ATOM 2950 C C . TRP B 1 72 ? 18.453 17.781 3.135 1 97.69 72 TRP B C 1
ATOM 2952 O O . TRP B 1 72 ? 17.953 18.906 3.115 1 97.69 72 TRP B O 1
ATOM 2962 N N . LEU B 1 73 ? 17.688 16.734 3.098 1 97.06 73 LEU B N 1
ATOM 2963 C CA . LEU B 1 73 ? 16.234 16.719 2.994 1 97.06 73 LEU B CA 1
ATOM 2964 C C . LEU B 1 73 ? 15.641 15.688 3.947 1 97.06 73 LEU B C 1
ATOM 2966 O O . LEU B 1 73 ? 16.203 14.617 4.145 1 97.06 73 LEU B O 1
ATOM 2970 N N . ILE B 1 74 ? 14.602 16.016 4.562 1 95.38 74 ILE B N 1
ATOM 2971 C CA . ILE B 1 74 ? 13.852 15.078 5.391 1 95.38 74 ILE B CA 1
ATOM 2972 C C . ILE B 1 74 ? 12.492 14.805 4.754 1 95.38 74 ILE B C 1
ATOM 2974 O O . ILE B 1 74 ? 11.805 15.727 4.324 1 95.38 74 ILE B O 1
ATOM 2978 N N . LYS B 1 75 ? 12.203 13.57 4.547 1 91.94 75 LYS B N 1
ATOM 2979 C CA . LYS B 1 75 ? 10.875 13.133 4.137 1 91.94 75 LYS B CA 1
ATOM 2980 C C . LYS B 1 75 ? 10.164 12.406 5.277 1 91.94 75 LYS B C 1
ATOM 2982 O O . LYS B 1 75 ? 10.555 11.297 5.652 1 91.94 75 LYS B O 1
ATOM 29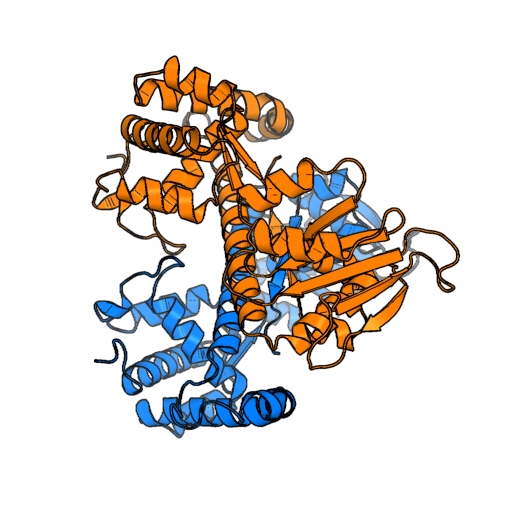87 N N . ASP B 1 76 ? 9.211 13.031 5.84 1 87.06 76 ASP B N 1
ATOM 2988 C CA . ASP B 1 76 ? 8.492 12.469 6.977 1 87.06 76 ASP B CA 1
ATOM 2989 C C . ASP B 1 76 ? 6.988 12.453 6.727 1 87.06 76 ASP B C 1
ATOM 2991 O O . ASP B 1 76 ? 6.348 13.508 6.715 1 87.06 76 ASP B O 1
ATOM 2995 N N . ASP B 1 77 ? 6.469 11.234 6.562 1 79.94 77 ASP B N 1
ATOM 2996 C CA . ASP B 1 77 ? 5.035 11.039 6.367 1 79.94 77 ASP B CA 1
ATOM 2997 C C . ASP B 1 77 ? 4.516 11.914 5.223 1 79.94 77 ASP B C 1
ATOM 2999 O O . ASP B 1 77 ? 3.529 12.633 5.383 1 79.94 77 ASP B O 1
ATOM 3003 N N . GLY B 1 78 ? 5.281 12 4.188 1 86.12 78 GLY B N 1
ATOM 3004 C CA . GLY B 1 78 ? 4.84 12.688 2.986 1 86.12 78 GLY B CA 1
ATOM 3005 C C . GLY B 1 78 ? 5.18 14.164 2.986 1 86.12 78 GLY B C 1
ATOM 3006 O O . GLY B 1 78 ? 4.91 14.867 2.008 1 86.12 78 GLY B O 1
ATOM 3007 N N . ILE B 1 79 ? 5.727 14.664 4.059 1 90.12 79 ILE B N 1
ATOM 3008 C CA . ILE B 1 79 ? 6.121 16.062 4.16 1 90.12 79 ILE B CA 1
ATOM 3009 C C . ILE B 1 79 ? 7.625 16.188 3.916 1 90.12 79 ILE B C 1
ATOM 3011 O O . ILE B 1 79 ? 8.43 15.531 4.574 1 90.12 79 ILE B O 1
ATOM 3015 N N . TRP B 1 80 ? 7.949 17 2.941 1 96.25 80 TRP B N 1
ATOM 3016 C CA . TRP B 1 80 ? 9.352 17.25 2.609 1 96.25 80 TRP B CA 1
ATOM 3017 C C . TRP B 1 80 ? 9.844 18.531 3.273 1 96.25 80 TRP B C 1
ATOM 3019 O O . TRP B 1 80 ? 9.195 19.578 3.174 1 96.25 80 TRP B O 1
ATOM 3029 N N . THR B 1 81 ? 10.945 18.438 3.994 1 96.31 81 THR B N 1
ATOM 3030 C CA . THR B 1 81 ? 11.5 19.594 4.703 1 96.31 81 THR B CA 1
ATOM 3031 C C . THR B 1 81 ? 12.984 19.75 4.387 1 96.31 81 THR B C 1
ATOM 3033 O O . THR B 1 81 ? 13.742 18.781 4.434 1 96.31 81 THR B O 1
ATOM 3036 N N . LEU B 1 82 ? 13.328 20.953 4.039 1 97.5 82 LEU B N 1
ATOM 3037 C CA . LEU B 1 82 ? 14.734 21.266 3.814 1 97.5 82 LEU B CA 1
ATOM 3038 C C . LEU B 1 82 ? 15.477 21.438 5.137 1 97.5 82 LEU B C 1
ATOM 3040 O O . LEU B 1 82 ? 15.031 22.172 6.012 1 97.5 82 LEU B O 1
ATOM 3044 N N . THR B 1 83 ? 16.609 20.734 5.285 1 97.12 83 THR B N 1
ATOM 3045 C CA . THR B 1 83 ? 17.375 20.828 6.516 1 97.12 83 THR B CA 1
ATOM 3046 C C . THR B 1 83 ? 18.359 22 6.449 1 97.12 83 THR B C 1
ATOM 3048 O O . THR B 1 83 ? 18.547 22.594 5.391 1 97.12 83 THR B O 1
ATOM 3051 N N . GLY B 1 84 ? 18.906 22.281 7.676 1 96.75 84 GLY B N 1
ATOM 3052 C CA . GLY B 1 84 ? 19.984 23.266 7.68 1 96.75 84 GLY B CA 1
ATOM 3053 C C . GLY B 1 84 ? 21.141 22.891 6.785 1 96.75 84 GLY B C 1
ATOM 3054 O O . GLY B 1 84 ? 21.688 23.734 6.07 1 96.75 84 GLY B O 1
ATOM 3055 N N . GLU B 1 85 ? 21.531 21.625 6.785 1 97.06 85 GLU B N 1
ATOM 3056 C CA . GLU B 1 85 ? 22.609 21.125 5.938 1 97.06 85 GLU B CA 1
ATOM 3057 C C . GLU B 1 85 ? 22.25 21.25 4.457 1 97.06 85 GLU B C 1
ATOM 3059 O O . GLU B 1 85 ? 23.125 21.531 3.629 1 97.06 85 GLU B O 1
ATOM 3064 N N . GLY B 1 86 ? 21 21.016 4.172 1 97.5 86 GLY B N 1
ATOM 3065 C CA . GLY B 1 86 ? 20.562 21.172 2.799 1 97.5 86 GLY B CA 1
ATOM 3066 C C . GLY B 1 86 ? 20.641 22.609 2.311 1 97.5 86 GLY B C 1
ATOM 3067 O O . GLY B 1 86 ? 21.047 22.859 1.174 1 97.5 86 GLY B O 1
ATOM 3068 N N . ALA B 1 87 ? 20.266 23.484 3.199 1 97.25 87 ALA B N 1
ATOM 3069 C CA . ALA B 1 87 ? 20.344 24.906 2.869 1 97.25 87 ALA B CA 1
ATOM 3070 C C . ALA B 1 87 ? 21.797 25.328 2.646 1 97.25 87 ALA B C 1
ATOM 3072 O O . ALA B 1 87 ? 22.094 26.109 1.739 1 97.25 87 ALA B O 1
ATOM 3073 N N . LYS B 1 88 ? 22.672 24.812 3.477 1 97.44 88 LYS B N 1
ATOM 3074 C CA . LYS B 1 88 ? 24.094 25.094 3.328 1 97.44 88 LYS B CA 1
ATOM 3075 C C . LYS B 1 88 ? 24.625 24.562 2.004 1 97.44 88 LYS B C 1
ATOM 3077 O O . LYS B 1 88 ? 25.391 25.234 1.312 1 97.44 88 LYS B O 1
ATOM 3082 N N . ALA B 1 89 ? 24.234 23.375 1.716 1 97.5 89 ALA B N 1
ATOM 3083 C CA . ALA B 1 89 ? 24.672 22.75 0.471 1 97.5 89 ALA B CA 1
ATOM 3084 C C . ALA B 1 89 ? 24.219 23.562 -0.74 1 97.5 89 ALA B C 1
ATOM 3086 O O . ALA B 1 89 ? 24.969 23.703 -1.71 1 97.5 89 ALA B O 1
ATOM 3087 N N . LEU B 1 90 ? 23 24.016 -0.676 1 96.5 90 LEU B N 1
ATOM 3088 C CA . LEU B 1 90 ? 22.438 24.828 -1.756 1 96.5 90 LEU B CA 1
ATOM 3089 C C . LEU B 1 90 ? 23.281 26.078 -1.985 1 96.5 90 LEU B C 1
ATOM 3091 O O . LEU B 1 90 ? 23.469 26.516 -3.127 1 96.5 90 LEU B O 1
ATOM 3095 N N . LYS B 1 91 ? 23.766 26.641 -0.941 1 96.19 91 LYS B N 1
ATOM 3096 C CA . LYS B 1 91 ? 24.594 27.859 -1.019 1 96.19 91 LYS B CA 1
ATOM 3097 C C . LYS B 1 91 ? 26.016 27.531 -1.446 1 96.19 91 LYS B C 1
ATOM 3099 O O . LYS B 1 91 ? 26.641 28.297 -2.189 1 96.19 91 LYS B O 1
ATOM 3104 N N . LEU B 1 92 ? 26.531 26.422 -1.011 1 96.38 92 LEU B N 1
ATOM 3105 C CA . LEU B 1 92 ? 27.922 26.031 -1.243 1 96.38 92 LEU B CA 1
ATOM 3106 C C . LEU B 1 92 ? 28.109 25.531 -2.672 1 96.38 92 LEU B C 1
ATOM 3108 O O . LEU B 1 92 ? 29.109 25.844 -3.312 1 96.38 92 LEU B O 1
ATOM 3112 N N . PHE B 1 93 ? 27.172 24.734 -3.098 1 96.88 93 PHE B N 1
ATOM 3113 C CA . PHE B 1 93 ? 27.281 24.141 -4.426 1 96.88 93 PHE B CA 1
ATOM 3114 C C . PHE B 1 93 ? 26.328 24.828 -5.402 1 96.88 93 PHE B C 1
ATOM 3116 O O . PHE B 1 93 ? 25.266 24.312 -5.707 1 96.88 93 PHE B O 1
ATOM 3123 N N . LYS B 1 94 ? 26.812 25.828 -6.047 1 95.44 94 LYS B N 1
ATOM 3124 C CA . LYS B 1 94 ? 25.984 26.625 -6.938 1 95.44 94 LYS B CA 1
ATOM 3125 C C . LYS B 1 94 ? 25.781 25.953 -8.289 1 95.44 94 LYS B C 1
ATOM 3127 O O . LYS B 1 94 ? 24.719 26.047 -8.891 1 95.44 94 LYS B O 1
ATOM 3132 N N . ASP B 1 95 ? 26.812 25.219 -8.688 1 96.81 95 ASP B N 1
ATOM 3133 C CA . ASP B 1 95 ? 26.719 24.469 -9.938 1 96.81 95 ASP B CA 1
ATOM 3134 C C . ASP B 1 95 ? 25.828 23.234 -9.766 1 96.81 95 ASP B C 1
ATOM 3136 O O . ASP B 1 95 ? 26.125 22.359 -8.945 1 96.81 95 ASP B O 1
ATOM 3140 N N . PRO B 1 96 ? 24.828 23.156 -10.57 1 96.5 96 PRO B N 1
ATOM 3141 C CA . PRO B 1 96 ? 23.875 22.047 -10.406 1 96.5 96 PRO B CA 1
ATOM 3142 C C . PRO B 1 96 ? 24.516 20.688 -10.586 1 96.5 96 PRO B C 1
ATOM 3144 O O . PRO B 1 96 ? 24.125 19.719 -9.914 1 96.5 96 PRO B O 1
ATOM 3147 N N . GLU B 1 97 ? 25.359 20.594 -11.508 1 95.75 97 GLU B N 1
ATOM 3148 C CA . GLU B 1 97 ? 26.016 19.297 -11.734 1 95.75 97 GLU B CA 1
ATOM 3149 C C . GLU B 1 97 ? 26.844 18.891 -10.531 1 95.75 97 GLU B C 1
ATOM 3151 O O . GLU B 1 97 ? 26.828 17.719 -10.125 1 95.75 97 GLU B O 1
ATOM 3156 N N . VAL B 1 98 ? 27.594 19.812 -9.992 1 96.12 98 VAL B N 1
ATOM 3157 C CA . VAL B 1 98 ? 28.406 19.547 -8.812 1 96.12 98 VAL B CA 1
ATOM 3158 C C . VAL B 1 98 ? 27.516 19.203 -7.625 1 96.12 98 VAL B C 1
ATOM 3160 O O . VAL B 1 98 ? 27.812 18.297 -6.852 1 96.12 98 VAL B O 1
ATOM 3163 N N . PHE B 1 99 ? 26.453 19.984 -7.496 1 97.06 99 PHE B N 1
ATOM 3164 C CA . PHE B 1 99 ? 25.484 19.75 -6.438 1 97.06 99 PHE B CA 1
ATOM 3165 C C . PHE B 1 99 ? 24.984 18.312 -6.477 1 97.06 99 PHE B C 1
ATOM 3167 O O . PHE B 1 99 ? 25 17.609 -5.457 1 97.06 99 PHE B O 1
ATOM 3174 N N . HIS B 1 100 ? 24.547 17.875 -7.609 1 95.94 100 HIS B N 1
ATOM 3175 C CA . HIS B 1 100 ? 24.047 16.516 -7.793 1 95.94 100 HIS B CA 1
ATOM 3176 C C . HIS B 1 100 ? 25.125 15.477 -7.504 1 95.94 100 HIS B C 1
ATOM 3178 O O . HIS B 1 100 ? 24.859 14.477 -6.844 1 95.94 100 HIS B O 1
ATOM 3184 N N . LYS B 1 101 ? 26.266 15.664 -7.996 1 94.19 101 LYS B N 1
ATOM 3185 C CA . LYS B 1 101 ? 27.375 14.719 -7.812 1 94.19 101 LYS B CA 1
ATOM 3186 C C . LYS B 1 101 ? 27.734 14.578 -6.336 1 94.19 101 LYS B C 1
ATOM 3188 O O . LYS B 1 101 ? 28.062 13.484 -5.875 1 94.19 101 LYS B O 1
ATOM 3193 N N . MET B 1 102 ? 27.672 15.703 -5.68 1 95.5 102 MET B N 1
ATOM 3194 C CA . MET B 1 102 ? 27.984 15.664 -4.258 1 95.5 102 MET B CA 1
ATOM 3195 C C . MET B 1 102 ? 26.953 14.852 -3.492 1 95.5 102 MET B C 1
ATOM 3197 O O . MET B 1 102 ? 27.297 14.031 -2.641 1 95.5 102 MET B O 1
ATOM 3201 N N . ALA B 1 103 ? 25.719 15.117 -3.754 1 95.19 103 ALA B N 1
ATOM 3202 C CA . ALA B 1 103 ? 24.656 14.328 -3.129 1 95.19 103 ALA B CA 1
ATOM 3203 C C . ALA B 1 103 ? 24.828 12.844 -3.422 1 95.19 103 ALA B C 1
ATOM 3205 O O . ALA B 1 103 ? 24.688 12.008 -2.529 1 95.19 103 ALA B O 1
ATOM 3206 N N . ALA B 1 104 ? 25.125 12.555 -4.648 1 92.5 104 ALA B N 1
ATOM 3207 C CA . ALA B 1 104 ? 25.328 11.164 -5.062 1 92.5 104 ALA B CA 1
ATOM 3208 C C . ALA B 1 104 ? 26.516 10.547 -4.328 1 92.5 104 ALA B C 1
ATOM 3210 O O . ALA B 1 104 ? 26.469 9.375 -3.947 1 92.5 104 ALA B O 1
ATOM 3211 N N . GLN B 1 105 ? 27.516 11.312 -4.207 1 93 105 GLN B N 1
ATOM 3212 C CA . GLN B 1 105 ? 28.703 10.852 -3.488 1 93 105 GLN B CA 1
ATOM 3213 C C . GLN B 1 105 ? 28.375 10.531 -2.031 1 93 105 GLN B C 1
ATOM 3215 O O . GLN B 1 105 ? 28.797 9.50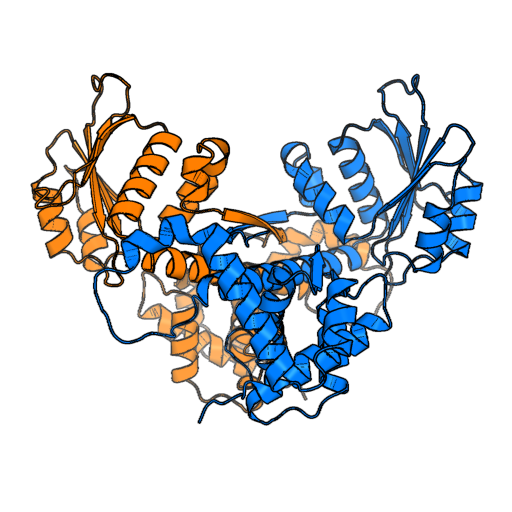8 -1.501 1 93 105 GLN B O 1
ATOM 3220 N N . LEU B 1 106 ? 27.672 11.422 -1.436 1 92.38 106 LEU B N 1
ATOM 3221 C CA . LEU B 1 106 ? 27.266 11.219 -0.044 1 92.38 106 LEU B CA 1
ATOM 3222 C C . LEU B 1 106 ? 26.359 10.008 0.09 1 92.38 106 LEU B C 1
ATOM 3224 O O . LEU B 1 106 ? 26.438 9.273 1.075 1 92.38 106 LEU B O 1
ATOM 3228 N N . TYR B 1 107 ? 25.516 9.836 -0.83 1 90.56 107 TYR B N 1
ATOM 3229 C CA . TYR B 1 107 ? 24.656 8.648 -0.866 1 90.56 107 TYR B CA 1
ATOM 3230 C C . TYR B 1 107 ? 25.516 7.379 -0.929 1 90.56 107 TYR B C 1
ATOM 3232 O O . TYR B 1 107 ? 25.25 6.414 -0.208 1 90.56 107 TYR B O 1
ATOM 3240 N N . ARG B 1 108 ? 26.5 7.367 -1.786 1 87.94 108 ARG B N 1
ATOM 3241 C CA . ARG B 1 108 ? 27.375 6.207 -1.932 1 87.94 108 ARG B CA 1
ATOM 3242 C C . ARG B 1 108 ? 28.109 5.906 -0.629 1 87.94 108 ARG B C 1
ATOM 3244 O O . ARG B 1 108 ? 28.266 4.746 -0.248 1 87.94 108 ARG B O 1
ATOM 3251 N N . GLN B 1 109 ? 28.531 6.91 -0.009 1 89.56 109 GLN B N 1
ATOM 3252 C CA . GLN B 1 109 ? 29.203 6.75 1.277 1 89.56 109 GLN B CA 1
ATOM 3253 C C . GLN B 1 109 ? 28.25 6.176 2.324 1 89.56 109 GLN B C 1
ATOM 3255 O O . GLN B 1 109 ? 28.625 5.266 3.068 1 89.56 109 GLN B O 1
ATOM 3260 N N . TRP B 1 110 ? 27.078 6.723 2.336 1 87.75 110 TRP B N 1
ATOM 3261 C CA . TRP B 1 110 ? 26.062 6.238 3.248 1 87.75 110 TRP B CA 1
ATOM 3262 C C . TRP B 1 110 ? 25.75 4.766 2.984 1 87.75 110 TRP B C 1
ATOM 3264 O O . TRP B 1 110 ? 25.672 3.965 3.92 1 87.75 110 TRP B O 1
ATOM 3274 N N . TYR B 1 111 ? 25.594 4.438 1.762 1 82.94 111 TYR B N 1
ATOM 3275 C CA . TYR B 1 111 ? 25.234 3.09 1.343 1 82.94 111 TYR B CA 1
ATOM 3276 C C . TYR B 1 111 ? 26.312 2.088 1.729 1 82.94 111 TYR B C 1
ATOM 3278 O O . TYR B 1 111 ? 26.016 1 2.227 1 82.94 111 TYR B O 1
ATOM 3286 N N . LYS B 1 112 ? 27.531 2.443 1.535 1 82.44 112 LYS B N 1
ATOM 3287 C CA . LYS B 1 112 ? 28.672 1.592 1.897 1 82.44 112 LYS B CA 1
ATOM 3288 C C . LYS B 1 112 ? 28.719 1.354 3.404 1 82.44 112 LYS B C 1
ATOM 3290 O O . LYS B 1 112 ? 28.984 0.237 3.854 1 82.44 112 LYS B O 1
ATOM 3295 N N . GLN B 1 113 ? 28.453 2.309 4.129 1 81.62 113 GLN B N 1
ATOM 3296 C CA . GLN B 1 113 ? 28.516 2.221 5.586 1 81.62 113 GLN B CA 1
ATOM 3297 C C . GLN B 1 113 ? 27.344 1.4 6.129 1 81.62 113 GLN B C 1
ATOM 3299 O O . GLN B 1 113 ? 27.5 0.64 7.086 1 81.62 113 GLN B O 1
ATOM 3304 N N . HIS B 1 114 ? 26.281 1.533 5.605 1 76.25 114 HIS B N 1
ATOM 3305 C CA . HIS B 1 114 ? 25.078 0.915 6.152 1 76.25 114 HIS B CA 1
ATOM 3306 C C . HIS B 1 114 ? 24.812 -0.437 5.5 1 76.25 114 HIS B C 1
ATOM 3308 O O . HIS B 1 114 ? 24.266 -1.343 6.141 1 76.25 114 HIS B O 1
ATOM 3314 N N . LYS B 1 115 ? 24.906 -0.594 4.137 1 65.44 115 LYS B N 1
ATOM 3315 C CA . LYS B 1 115 ? 24.578 -1.827 3.434 1 65.44 115 LYS B CA 1
ATOM 3316 C C . LYS B 1 115 ? 25.828 -2.611 3.064 1 65.44 115 LYS B C 1
ATOM 3318 O O . LYS B 1 115 ? 25.75 -3.787 2.701 1 65.44 115 LYS B O 1
ATOM 3323 N N . GLY B 1 116 ? 27.078 -2.027 2.943 1 56.84 116 GLY B N 1
ATOM 3324 C CA . GLY B 1 116 ? 28.328 -2.672 2.582 1 56.84 116 GLY B CA 1
ATOM 3325 C C . GLY B 1 116 ? 28.594 -3.953 3.354 1 56.84 116 GLY B C 1
ATOM 3326 O O . GLY B 1 116 ? 29.375 -4.801 2.916 1 56.84 116 GLY B O 1
ATOM 3327 N N . ARG B 1 117 ? 28.297 -4.098 4.465 1 45.53 117 ARG B N 1
ATOM 3328 C CA . ARG B 1 117 ? 28.656 -5.426 4.953 1 45.53 117 ARG B CA 1
ATOM 3329 C C . ARG B 1 117 ? 27.953 -6.512 4.141 1 45.53 117 ARG B C 1
ATOM 3331 O O . ARG B 1 117 ? 28.453 -7.637 4.043 1 45.53 117 ARG B O 1
ATOM 3338 N N . GLN B 1 118 ? 26.734 -6.242 3.668 1 42.34 118 GLN B N 1
ATOM 3339 C CA . GLN B 1 118 ? 26.031 -7.305 2.961 1 42.34 118 GLN B CA 1
ATOM 3340 C C . GLN B 1 118 ? 26.469 -7.371 1.499 1 42.34 118 GLN B C 1
ATOM 3342 O O . GLN B 1 118 ? 26.406 -8.438 0.875 1 42.34 118 GLN B O 1
ATOM 3347 N N . ALA B 1 119 ? 26.984 -6.316 0.724 1 40.5 119 ALA B N 1
ATOM 3348 C CA . ALA B 1 119 ? 27.453 -6.266 -0.659 1 40.5 119 ALA B CA 1
ATOM 3349 C C . ALA B 1 119 ? 28.781 -7 -0.816 1 40.5 119 ALA B C 1
ATOM 3351 O O . ALA B 1 119 ? 29.266 -7.191 -1.935 1 40.5 119 ALA B O 1
ATOM 3352 N N . GLU B 1 120 ? 29.672 -7.148 0.078 1 38.03 120 GLU B N 1
ATOM 3353 C CA . GLU B 1 120 ? 30.922 -7.844 -0.221 1 38.03 120 GLU B CA 1
ATOM 3354 C C . GLU B 1 120 ? 30.656 -9.156 -0.959 1 38.03 120 GLU B C 1
ATOM 3356 O O . GLU B 1 120 ? 31.438 -9.547 -1.827 1 38.03 120 GLU B O 1
ATOM 3361 N N . ASN B 1 121 ? 29.75 -10.023 -0.525 1 35.47 121 ASN B N 1
ATOM 3362 C CA . ASN B 1 121 ? 29.719 -11.328 -1.183 1 35.47 121 ASN B CA 1
ATOM 3363 C C . ASN B 1 121 ? 29.109 -11.242 -2.574 1 35.47 121 ASN B C 1
ATOM 3365 O O . ASN B 1 121 ? 28.984 -12.25 -3.27 1 35.47 121 ASN B O 1
ATOM 3369 N N . GLN B 1 122 ? 28.438 -10.32 -2.943 1 33.97 122 GLN B N 1
ATOM 3370 C CA . GLN B 1 122 ? 27.938 -10.336 -4.312 1 33.97 122 GLN B CA 1
ATOM 3371 C C . GLN B 1 122 ? 29.016 -9.922 -5.301 1 33.97 122 GLN B C 1
ATOM 3373 O O . GLN B 1 122 ? 28.797 -9.906 -6.512 1 33.97 122 GLN B O 1
ATOM 3378 N N . CYS B 1 123 ? 30.172 -9.234 -4.945 1 30.58 123 CYS B N 1
ATOM 3379 C CA . CYS B 1 123 ? 31.094 -8.719 -5.953 1 30.58 123 CYS B CA 1
ATOM 3380 C C . CYS B 1 123 ? 31.891 -9.836 -6.598 1 30.58 123 CYS B C 1
ATOM 3382 O O . CYS B 1 123 ? 32.781 -9.586 -7.422 1 30.58 123 CYS B O 1
ATOM 3384 N N . ALA B 1 124 ? 32.375 -10.961 -6.023 1 31.3 124 ALA B N 1
ATOM 3385 C CA . ALA B 1 124 ? 33.469 -11.492 -6.82 1 31.3 124 ALA B CA 1
ATOM 3386 C C . ALA B 1 124 ? 33.062 -11.648 -8.281 1 31.3 124 ALA B C 1
ATOM 3388 O O . ALA B 1 124 ? 33.906 -11.977 -9.133 1 31.3 124 ALA B O 1
ATOM 3389 N N . ALA B 1 125 ? 32.031 -12.344 -8.664 1 29.55 125 ALA B N 1
ATOM 3390 C CA . ALA B 1 125 ? 32.156 -12.812 -10.047 1 29.55 125 ALA B CA 1
ATOM 3391 C C . ALA B 1 125 ? 32.25 -11.633 -11.016 1 29.55 125 ALA B C 1
ATOM 3393 O O . ALA B 1 125 ? 33 -11.688 -11.984 1 29.55 125 ALA B O 1
ATOM 3394 N N . SER B 1 126 ? 31.141 -11.18 -11.961 1 29.02 126 SER B N 1
ATOM 3395 C CA . SER B 1 126 ? 31.5 -10.477 -13.188 1 29.02 126 SER B CA 1
ATOM 3396 C C . SER B 1 126 ? 32.25 -9.188 -12.891 1 29.02 126 SER B C 1
ATOM 3398 O O . SER B 1 126 ? 31.891 -8.445 -11.977 1 29.02 126 SER B O 1
ATOM 3400 N N . SER B 1 127 ? 33.594 -8.938 -13.164 1 29.67 127 SER B N 1
ATOM 3401 C CA . SER B 1 127 ? 34.594 -7.887 -13.242 1 29.67 127 SER B CA 1
ATOM 3402 C C . SER B 1 127 ? 33.938 -6.516 -13.438 1 29.67 127 SER B C 1
ATOM 3404 O O . SER B 1 127 ? 34.281 -5.57 -12.711 1 29.67 127 SER B O 1
ATOM 3406 N N . GLU B 1 128 ? 33.906 -6.039 -14.875 1 30.53 128 GLU B N 1
ATOM 3407 C CA . GLU B 1 128 ? 34.062 -4.742 -15.523 1 30.53 128 GLU B CA 1
ATOM 3408 C C . GLU B 1 128 ? 32.875 -3.822 -15.203 1 30.53 128 GLU B C 1
ATOM 3410 O O . GLU B 1 128 ? 32.969 -2.607 -15.398 1 30.53 128 GLU B O 1
ATOM 3415 N N . SER B 1 129 ? 31.656 -4.23 -15.547 1 32.5 129 SER B N 1
ATOM 3416 C CA . SER B 1 129 ? 30.781 -3.07 -15.695 1 32.5 129 SER B CA 1
ATOM 3417 C C . SER B 1 129 ? 30.562 -2.361 -14.367 1 32.5 129 SER B C 1
ATOM 3419 O O . SER B 1 129 ? 30.078 -2.965 -13.406 1 32.5 129 SER B O 1
ATOM 3421 N N . GLU B 1 130 ? 31.359 -1.326 -13.961 1 33.97 130 GLU B N 1
ATOM 3422 C CA . GLU B 1 130 ? 31.562 -0.307 -12.93 1 33.97 130 GLU B CA 1
ATOM 3423 C C . GLU B 1 130 ? 30.266 -0.007 -12.188 1 33.97 130 GLU B C 1
ATOM 3425 O O . GLU B 1 130 ? 30.219 -0.068 -10.961 1 33.97 130 GLU B O 1
ATOM 3430 N N . ASP B 1 131 ? 29.641 1.281 -12.594 1 35.44 131 ASP B N 1
ATOM 3431 C CA . ASP B 1 131 ? 28.781 2.334 -12.055 1 35.44 131 ASP B CA 1
ATOM 3432 C C . ASP B 1 131 ? 27.359 1.821 -11.805 1 35.44 131 ASP B C 1
ATOM 3434 O O . ASP B 1 131 ? 26.406 2.58 -11.898 1 35.44 131 ASP B O 1
ATOM 3438 N N . VAL B 1 132 ? 27.047 0.736 -12.023 1 38.47 132 VAL B N 1
ATOM 3439 C CA . VAL B 1 132 ? 25.625 0.496 -11.867 1 38.47 132 VAL B CA 1
ATOM 3440 C C . VAL B 1 132 ? 25.203 0.796 -10.43 1 38.47 132 VAL B C 1
ATOM 3442 O O . VAL B 1 132 ? 25.594 0.08 -9.5 1 38.47 132 VAL B O 1
ATOM 3445 N N . GLU B 1 133 ? 25.156 2.088 -9.859 1 46.03 133 GLU B N 1
ATOM 3446 C CA . GLU B 1 133 ? 24.547 2.672 -8.664 1 46.03 133 GLU B CA 1
ATOM 3447 C C . GLU B 1 133 ? 23.344 1.854 -8.203 1 46.03 133 GLU B C 1
ATOM 3449 O O . GLU B 1 133 ? 22.531 1.409 -9.023 1 46.03 133 GLU B O 1
ATOM 3454 N N . ASP B 1 134 ? 23.375 1.086 -7.16 1 53.91 134 ASP B N 1
ATOM 3455 C CA . ASP B 1 134 ? 22.359 0.324 -6.438 1 53.91 134 ASP B CA 1
ATOM 3456 C C . ASP B 1 134 ? 21.047 1.098 -6.359 1 53.91 134 ASP B C 1
ATOM 3458 O O . ASP B 1 134 ? 20.875 1.971 -5.504 1 53.91 134 ASP B O 1
ATOM 3462 N N . GLU B 1 135 ? 20.344 1.257 -7.441 1 69.75 135 GLU B N 1
ATOM 3463 C CA . GLU B 1 135 ? 19.062 1.919 -7.652 1 69.75 135 GLU B CA 1
ATOM 3464 C C . GLU B 1 135 ? 17.922 1.146 -6.988 1 69.75 135 GLU B C 1
ATOM 3466 O O . GLU B 1 135 ? 16.781 1.616 -6.949 1 69.75 135 GLU B O 1
ATOM 3471 N N . SER B 1 136 ? 18.344 0.073 -6.324 1 77.25 136 SER B N 1
ATOM 3472 C CA . SER B 1 136 ? 17.266 -0.732 -5.75 1 77.25 136 SER B CA 1
ATOM 3473 C C . SER B 1 136 ? 16.672 -0.057 -4.52 1 77.25 136 SER B C 1
ATOM 3475 O O . SER B 1 136 ? 15.445 0.03 -4.391 1 77.25 136 SER B O 1
ATOM 3477 N N . GLU B 1 137 ? 17.578 0.475 -3.699 1 82.88 137 GLU B N 1
ATOM 3478 C CA . GLU B 1 137 ? 17.094 1.145 -2.496 1 82.88 137 GLU B CA 1
ATOM 3479 C C . GLU B 1 137 ? 16.25 2.367 -2.846 1 82.88 137 GLU B C 1
ATOM 3481 O O . GLU B 1 137 ? 15.227 2.621 -2.211 1 82.88 137 GLU B O 1
ATOM 3486 N N . LYS B 1 138 ? 16.703 3.043 -3.787 1 87.31 138 LYS B N 1
ATOM 3487 C CA . LYS B 1 138 ? 15.977 4.234 -4.211 1 87.31 138 LYS B CA 1
ATOM 3488 C C . LYS B 1 138 ? 14.594 3.873 -4.734 1 87.31 138 LYS B C 1
ATOM 3490 O O . LYS B 1 138 ? 13.609 4.551 -4.426 1 87.31 138 LYS B O 1
ATOM 3495 N N . SER B 1 139 ? 14.594 2.805 -5.484 1 86.62 139 SER B N 1
ATOM 3496 C CA . SER B 1 139 ? 13.328 2.352 -6.043 1 86.62 139 SER B CA 1
ATOM 3497 C C . SER B 1 139 ? 12.344 1.956 -4.945 1 86.62 139 SER B C 1
ATOM 3499 O O . SER B 1 139 ? 11.148 2.225 -5.051 1 86.62 139 SER B O 1
ATOM 3501 N N . VAL B 1 140 ? 12.859 1.355 -3.947 1 89 140 VAL B N 1
ATOM 3502 C CA . VAL B 1 140 ? 12.039 0.938 -2.818 1 89 140 VAL B CA 1
ATOM 3503 C C . VAL B 1 140 ? 11.461 2.168 -2.115 1 89 140 VAL B C 1
ATOM 3505 O O . VAL B 1 140 ? 10.273 2.209 -1.797 1 89 140 VAL B O 1
ATOM 3508 N N . SER B 1 141 ? 12.266 3.125 -1.919 1 90.12 141 SER B N 1
ATOM 3509 C CA . SER B 1 141 ? 11.844 4.348 -1.244 1 90.12 141 SER B CA 1
ATOM 3510 C C . SER B 1 141 ? 10.75 5.062 -2.031 1 90.12 141 SER B C 1
ATOM 3512 O O . SER B 1 141 ? 9.742 5.477 -1.462 1 90.12 141 SER B O 1
ATOM 3514 N N . VAL B 1 142 ? 10.984 5.156 -3.275 1 88.5 142 VAL B N 1
ATOM 3515 C CA . VAL B 1 142 ? 10.031 5.852 -4.137 1 88.5 142 VAL B CA 1
ATOM 3516 C C . VAL B 1 142 ? 8.703 5.102 -4.152 1 88.5 142 VAL B C 1
ATOM 3518 O O . VAL B 1 142 ? 7.637 5.711 -4.016 1 88.5 142 VAL B O 1
ATOM 3521 N N . SER B 1 143 ? 8.758 3.801 -4.344 1 88.38 143 SER B N 1
ATOM 3522 C CA . SER B 1 143 ? 7.555 2.973 -4.391 1 88.38 143 SER B CA 1
ATOM 3523 C C . SER B 1 143 ? 6.758 3.086 -3.094 1 88.38 143 SER B C 1
ATOM 3525 O O . SER B 1 143 ? 5.535 3.215 -3.123 1 88.38 143 SER B O 1
ATOM 3527 N N . TYR B 1 144 ? 7.426 3.07 -2.031 1 91.69 144 TYR B N 1
ATOM 3528 C CA . TYR B 1 144 ? 6.789 3.162 -0.723 1 91.69 144 TYR B CA 1
ATOM 3529 C C . TYR B 1 144 ? 6.105 4.512 -0.54 1 91.69 144 TYR B C 1
ATOM 3531 O O . TYR B 1 144 ? 4.949 4.578 -0.112 1 91.69 144 TYR B O 1
ATOM 3539 N N . GLU B 1 145 ? 6.805 5.523 -0.854 1 90.5 145 GLU B N 1
ATOM 3540 C CA . GLU B 1 145 ? 6.277 6.875 -0.71 1 90.5 145 GLU B CA 1
ATOM 3541 C C . GLU B 1 145 ? 5.023 7.074 -1.56 1 90.5 145 GLU B C 1
ATOM 3543 O O . GLU B 1 145 ? 4.039 7.652 -1.097 1 90.5 145 GLU B O 1
ATOM 3548 N N . GLU B 1 146 ? 5.102 6.637 -2.738 1 88.62 146 GLU B N 1
ATOM 3549 C CA . GLU B 1 146 ? 3.979 6.789 -3.662 1 88.62 146 GLU B CA 1
ATOM 3550 C C . GLU B 1 146 ? 2.756 6.02 -3.174 1 88.62 146 GLU B C 1
ATOM 3552 O O . GLU B 1 146 ? 1.63 6.52 -3.252 1 88.62 146 GLU B O 1
ATOM 3557 N N . ALA B 1 147 ? 3.008 4.832 -2.734 1 91.44 147 ALA B N 1
ATOM 3558 C CA . ALA B 1 147 ? 1.913 4.004 -2.238 1 91.44 147 ALA B CA 1
ATOM 3559 C C . ALA B 1 147 ? 1.251 4.641 -1.02 1 91.44 147 ALA B C 1
ATOM 3561 O O . ALA B 1 147 ? 0.022 4.656 -0.912 1 91.44 147 ALA B O 1
ATOM 3562 N N . ARG B 1 148 ? 2.027 5.141 -0.167 1 92.19 148 ARG B N 1
ATOM 3563 C CA . ARG B 1 148 ? 1.509 5.777 1.039 1 92.19 148 ARG B CA 1
ATOM 3564 C C . ARG B 1 148 ? 0.668 7.004 0.694 1 92.19 148 ARG B C 1
ATOM 3566 O O . ARG B 1 148 ? -0.39 7.223 1.286 1 92.19 148 ARG B O 1
ATOM 3573 N N . GLU B 1 149 ? 1.155 7.793 -0.175 1 89.94 149 GLU B N 1
ATOM 3574 C CA . GLU B 1 149 ? 0.424 8.984 -0.611 1 89.94 149 GLU B CA 1
ATOM 3575 C C . GLU B 1 149 ? -0.906 8.602 -1.256 1 89.94 149 GLU B C 1
ATOM 3577 O O . GLU B 1 149 ? -1.93 9.242 -1 1 89.94 149 GLU B O 1
ATOM 3582 N N . GLN B 1 150 ? -0.821 7.613 -2.098 1 88.56 150 GLN B N 1
ATOM 3583 C CA . GLN B 1 150 ? -2.041 7.152 -2.754 1 88.56 150 GLN B CA 1
ATOM 3584 C C . GLN B 1 150 ? -3.061 6.656 -1.733 1 88.56 150 GLN B C 1
ATOM 3586 O O . GLN B 1 150 ? -4.25 6.957 -1.838 1 88.56 150 GLN B O 1
ATOM 3591 N N . ALA B 1 151 ? -2.598 5.902 -0.818 1 93.75 151 ALA B N 1
ATOM 3592 C CA . ALA B 1 151 ? -3.471 5.395 0.237 1 93.75 151 ALA B CA 1
ATOM 3593 C C . ALA B 1 151 ? -4.125 6.539 1.004 1 93.75 151 ALA B C 1
ATOM 3595 O O . ALA B 1 151 ? -5.344 6.547 1.197 1 93.75 151 ALA B O 1
ATOM 3596 N N . GLN B 1 152 ? -3.342 7.504 1.367 1 92.06 152 GLN B N 1
ATOM 3597 C CA . GLN B 1 152 ? -3.846 8.633 2.139 1 92.06 152 GLN B CA 1
ATOM 3598 C C . GLN B 1 152 ? -4.883 9.43 1.346 1 92.06 152 GLN B C 1
ATOM 3600 O O . GLN B 1 152 ? -5.906 9.844 1.892 1 92.06 152 GLN B O 1
ATOM 3605 N N . GLU B 1 153 ? -4.582 9.617 0.113 1 88.62 153 GLU B N 1
ATOM 3606 C CA . GLU B 1 153 ? -5.5 10.375 -0.734 1 88.62 153 GLU B CA 1
ATOM 3607 C C . GLU B 1 153 ? -6.859 9.688 -0.833 1 88.62 153 GLU B C 1
ATOM 3609 O O . GLU B 1 153 ? -7.898 10.344 -0.744 1 88.62 153 GLU B O 1
ATOM 3614 N N . THR B 1 154 ? -6.828 8.438 -1.044 1 91.06 154 THR B N 1
ATOM 3615 C CA . THR B 1 154 ? -8.07 7.676 -1.151 1 91.06 154 THR B CA 1
ATOM 3616 C C . THR B 1 154 ? -8.828 7.688 0.173 1 91.06 154 THR B C 1
ATOM 3618 O O . THR B 1 154 ? -10.047 7.836 0.191 1 91.06 154 THR B O 1
ATOM 3621 N N . ILE B 1 155 ? -8.125 7.562 1.223 1 94.19 155 ILE B N 1
ATOM 3622 C CA . ILE B 1 155 ? -8.75 7.566 2.543 1 94.19 155 ILE B CA 1
ATOM 3623 C C . ILE B 1 155 ? -9.312 8.953 2.844 1 94.19 155 ILE B C 1
ATOM 3625 O O . ILE B 1 155 ? -10.414 9.078 3.379 1 94.19 155 ILE B O 1
ATOM 3629 N N . ASP B 1 156 ? -8.586 9.984 2.463 1 92.5 156 ASP B N 1
ATOM 3630 C CA . ASP B 1 156 ? -9.055 11.352 2.656 1 92.5 156 ASP B CA 1
ATOM 3631 C C . ASP B 1 156 ? -10.375 11.586 1.916 1 92.5 156 ASP B C 1
ATOM 3633 O O . ASP B 1 156 ? -11.305 12.18 2.467 1 92.5 156 ASP B O 1
ATOM 3637 N N . ALA B 1 157 ? -10.383 11.141 0.709 1 89 157 ALA B N 1
ATOM 3638 C CA . ALA B 1 157 ? -11.602 11.289 -0.075 1 89 157 ALA B CA 1
ATOM 3639 C C . ALA B 1 157 ? -12.773 10.578 0.59 1 89 157 ALA B C 1
ATOM 3641 O O . ALA B 1 157 ? -13.891 11.102 0.626 1 89 157 ALA B O 1
ATOM 3642 N N . PHE B 1 158 ? -12.578 9.438 1.128 1 91.44 158 PHE B N 1
ATOM 3643 C CA . PHE B 1 158 ? -13.586 8.656 1.836 1 91.44 158 PHE B CA 1
ATOM 3644 C C . PHE B 1 158 ? -14.078 9.406 3.068 1 91.44 158 PHE B C 1
ATOM 3646 O O . PHE B 1 158 ? -15.289 9.516 3.285 1 91.44 158 PHE B O 1
ATOM 3653 N N . LEU B 1 159 ? -13.133 9.93 3.84 1 93.06 159 LEU B N 1
ATOM 3654 C CA . LEU B 1 159 ? -13.477 10.656 5.059 1 93.06 159 LEU B CA 1
ATOM 3655 C C . LEU B 1 159 ? -14.234 11.93 4.73 1 93.06 159 LEU B C 1
ATOM 3657 O O . LEU B 1 159 ? -15.172 12.297 5.445 1 93.06 159 LEU B O 1
ATOM 3661 N N . HIS B 1 160 ? -13.852 12.578 3.645 1 89.69 160 HIS B N 1
ATOM 3662 C CA . HIS B 1 160 ? -14.5 13.828 3.244 1 89.69 160 HIS B CA 1
ATOM 3663 C C . HIS B 1 160 ? -15.922 13.578 2.752 1 89.69 160 HIS B C 1
ATOM 3665 O O . HIS B 1 160 ? -16.766 14.469 2.824 1 89.69 160 HIS B O 1
ATOM 3671 N N . ALA B 1 161 ? -16.188 12.43 2.268 1 86.25 161 ALA B N 1
ATOM 3672 C CA . ALA B 1 161 ? -17.5 12.086 1.751 1 86.25 161 ALA B CA 1
ATOM 3673 C C . ALA B 1 161 ? -18.406 11.57 2.863 1 86.25 161 ALA B C 1
ATOM 3675 O O . ALA B 1 161 ? -19.625 11.461 2.682 1 86.25 161 ALA B O 1
ATOM 3676 N N . MET B 1 162 ? -17.891 11.352 3.982 1 88.81 162 MET B N 1
ATOM 3677 C CA . MET B 1 162 ? -18.625 10.797 5.113 1 88.81 162 MET B CA 1
ATOM 3678 C C . MET B 1 162 ? -19.547 11.844 5.738 1 88.81 162 MET B C 1
ATOM 3680 O O . MET B 1 162 ? -19.188 13.023 5.797 1 88.81 162 MET B O 1
ATOM 3684 N N . ASP B 1 163 ? -20.641 11.312 6.215 1 88.81 163 ASP B N 1
ATOM 3685 C CA . ASP B 1 163 ? -21.531 12.172 6.988 1 88.81 163 ASP B CA 1
ATOM 3686 C C . ASP B 1 163 ? -20.859 12.672 8.258 1 88.81 163 ASP B C 1
ATOM 3688 O O . ASP B 1 163 ? -20.156 11.906 8.938 1 88.81 163 ASP B O 1
ATOM 3692 N N . PRO B 1 164 ? -21.094 14 8.547 1 90.75 164 PRO B N 1
ATOM 3693 C CA . PRO B 1 164 ? -20.453 14.578 9.727 1 90.75 164 PRO B CA 1
ATOM 3694 C C . PRO B 1 164 ? -20.75 13.805 11.008 1 90.75 164 PRO B C 1
ATOM 3696 O O . PRO B 1 164 ? -19.875 13.648 11.859 1 90.75 164 PRO B O 1
ATOM 3699 N N . TYR B 1 165 ? -21.953 13.359 11.117 1 90.75 165 TYR B N 1
ATOM 3700 C CA . TYR B 1 165 ? -22.312 12.633 12.328 1 90.75 165 TYR B CA 1
ATOM 3701 C C . TYR B 1 165 ? -21.672 11.25 12.352 1 90.75 165 TYR B C 1
ATOM 3703 O O . TYR B 1 165 ? -21.312 10.742 13.422 1 90.75 165 TYR B O 1
ATOM 3711 N N . ASP B 1 166 ? -21.547 10.672 11.195 1 92.56 166 ASP B N 1
ATOM 3712 C CA . ASP B 1 166 ? -20.828 9.406 11.117 1 92.56 166 ASP B CA 1
ATOM 3713 C C . ASP B 1 166 ? -19.359 9.594 11.445 1 92.56 166 ASP B C 1
ATOM 3715 O O . ASP B 1 166 ? -18.734 8.719 12.07 1 92.56 166 ASP B O 1
ATOM 3719 N N . PHE B 1 167 ? -18.906 10.727 11.031 1 95.44 167 PHE B N 1
ATOM 3720 C CA . PHE B 1 167 ? -17.516 11.023 11.359 1 95.44 167 PHE B CA 1
ATOM 3721 C C . PHE B 1 167 ? -17.344 11.203 12.867 1 95.44 167 PHE B C 1
ATOM 3723 O O . PHE B 1 167 ? -16.359 10.734 13.438 1 95.44 167 PHE B O 1
ATOM 3730 N N . GLN B 1 168 ? -18.266 11.812 13.461 1 95.19 168 GLN B N 1
ATOM 3731 C CA . GLN B 1 168 ? -18.25 11.977 14.906 1 95.19 168 GLN B CA 1
ATOM 3732 C C . GLN B 1 168 ? -18.25 10.625 15.617 1 95.19 168 GLN B C 1
ATOM 3734 O O . GLN B 1 168 ? -17.516 10.414 16.578 1 95.19 168 GLN B O 1
ATOM 3739 N N . LYS B 1 169 ? -19.047 9.773 15.125 1 95.38 169 LYS B N 1
ATOM 3740 C CA . LYS B 1 169 ? -19.109 8.43 15.688 1 95.38 169 LYS B CA 1
ATOM 3741 C C . LYS B 1 169 ? -17.797 7.688 15.492 1 95.38 169 LYS B C 1
ATOM 3743 O O . LYS B 1 169 ? -17.344 6.969 16.391 1 95.38 169 LYS B O 1
ATOM 3748 N N . LEU B 1 170 ? -17.234 7.867 14.344 1 97.19 170 LEU B N 1
ATOM 3749 C CA . LEU B 1 170 ? -15.938 7.258 14.047 1 97.19 170 LEU B CA 1
ATOM 3750 C C . LEU B 1 170 ? -14.883 7.695 15.062 1 97.19 170 LEU B C 1
ATOM 3752 O O . LEU B 1 170 ? -14.133 6.863 15.578 1 97.19 170 LEU B O 1
ATOM 3756 N N . VAL B 1 171 ? -14.867 8.938 15.359 1 97.62 171 VAL B N 1
ATOM 3757 C CA . VAL B 1 171 ? -13.898 9.492 16.297 1 97.62 171 VAL B CA 1
ATOM 3758 C C . VAL B 1 171 ? -14.141 8.914 17.688 1 97.62 171 VAL B C 1
ATOM 3760 O O . VAL B 1 171 ? -13.195 8.539 18.391 1 97.62 171 VAL B O 1
ATOM 3763 N N . ALA B 1 172 ? -15.398 8.828 18.078 1 97.25 172 ALA B N 1
ATOM 3764 C CA . ALA B 1 172 ? -15.742 8.266 19.375 1 97.25 172 ALA B CA 1
ATOM 3765 C C . ALA B 1 172 ? -15.258 6.82 19.484 1 97.25 172 ALA B C 1
ATOM 3767 O O . ALA B 1 172 ? -14.703 6.422 20.516 1 97.25 172 ALA B O 1
ATOM 3768 N N . GLU B 1 173 ? -15.43 6.098 18.453 1 97.38 173 GLU B N 1
ATOM 3769 C CA . GLU B 1 173 ? -14.992 4.703 18.422 1 97.38 173 GLU B CA 1
ATOM 3770 C C . GLU B 1 173 ? -13.477 4.598 18.5 1 97.38 173 GLU B C 1
ATOM 3772 O O . GLU B 1 173 ? -12.945 3.684 19.141 1 97.38 173 GLU B O 1
ATOM 3777 N N . LEU B 1 174 ? -12.805 5.5 17.859 1 97.81 174 LEU B N 1
ATOM 3778 C CA . LEU B 1 174 ? -11.352 5.531 17.922 1 97.81 174 LEU B CA 1
ATOM 3779 C C . LEU B 1 174 ? -10.883 5.793 19.344 1 97.81 174 LEU B C 1
ATOM 3781 O O . LEU B 1 174 ? -9.984 5.109 19.844 1 97.81 174 LEU B O 1
ATOM 3785 N N . LEU B 1 175 ? -11.523 6.762 20.031 1 97.12 175 LEU B N 1
ATOM 3786 C CA . LEU B 1 175 ? -11.156 7.09 21.406 1 97.12 175 LEU B CA 1
ATOM 3787 C C . LEU B 1 175 ? -11.344 5.891 22.328 1 97.12 175 LEU B C 1
ATOM 3789 O O . LEU B 1 175 ? -10.492 5.605 23.172 1 97.12 175 LEU B O 1
ATOM 3793 N N . LYS B 1 176 ? -12.398 5.164 22.094 1 96.5 176 LYS B N 1
ATOM 3794 C CA . LYS B 1 176 ? -12.648 3.961 22.875 1 96.5 176 LYS B CA 1
ATOM 3795 C C . LYS B 1 176 ? -11.578 2.902 22.625 1 96.5 176 LYS B C 1
ATOM 3797 O O . LYS B 1 176 ? -11.094 2.27 23.562 1 96.5 176 LYS B O 1
ATOM 3802 N N . ALA B 1 177 ? -11.219 2.781 21.406 1 96.5 177 ALA B N 1
ATOM 3803 C CA . ALA B 1 177 ? -10.211 1.787 21.031 1 96.5 177 ALA B CA 1
ATOM 3804 C C . ALA B 1 177 ? -8.859 2.125 21.656 1 96.5 177 ALA B C 1
ATOM 3806 O O . ALA B 1 177 ? -8.086 1.228 22.016 1 96.5 177 ALA B O 1
ATOM 3807 N N . ILE B 1 178 ? -8.547 3.381 21.719 1 95.19 178 ILE B N 1
ATOM 3808 C CA . ILE B 1 178 ? -7.289 3.824 22.328 1 95.19 178 ILE B CA 1
ATOM 3809 C C . ILE B 1 178 ? -7.297 3.523 23.828 1 95.19 178 ILE B C 1
ATOM 3811 O O . ILE B 1 178 ? -6.25 3.252 24.406 1 95.19 178 ILE B O 1
ATOM 3815 N N . GLY B 1 179 ? -8.469 3.51 24.406 1 93.94 179 GLY B N 1
ATOM 3816 C CA . GLY B 1 179 ? -8.57 3.191 25.828 1 93.94 179 GLY B CA 1
ATOM 3817 C C . GLY B 1 179 ? -9.305 4.25 26.625 1 93.94 179 GLY B C 1
ATOM 3818 O O . GLY B 1 179 ? -9.398 4.156 27.844 1 93.94 179 GLY B O 1
ATOM 3819 N N . TYR B 1 180 ? -9.805 5.305 25.953 1 95 180 TYR B N 1
ATOM 3820 C CA . TYR B 1 180 ? -10.578 6.324 26.656 1 95 180 TYR B CA 1
ATOM 3821 C C . TYR B 1 180 ? -12.008 5.848 26.906 1 95 180 TYR B C 1
ATOM 3823 O O . TYR B 1 180 ? -12.492 4.938 26.219 1 95 180 TYR B O 1
ATOM 3831 N N . HIS B 1 181 ? -12.586 6.422 27.875 1 94.56 181 HIS B N 1
ATOM 3832 C CA . HIS B 1 181 ? -13.977 6.121 28.203 1 94.56 181 HIS B CA 1
ATOM 3833 C C . HIS B 1 181 ? -14.906 7.25 27.75 1 94.56 181 HIS B C 1
ATOM 3835 O O . HIS B 1 181 ? -15.008 8.273 28.422 1 94.56 181 HIS B O 1
ATOM 3841 N N . VAL B 1 182 ? -15.617 6.984 26.703 1 95.06 182 VAL B N 1
ATOM 3842 C CA . VAL B 1 182 ? -16.516 7.988 26.141 1 95.06 182 VAL B CA 1
ATOM 3843 C C . VAL B 1 182 ? -17.812 8.023 26.922 1 95.06 182 VAL B C 1
ATOM 3845 O O . VAL B 1 182 ? -18.484 7 27.078 1 95.06 182 VAL B O 1
ATOM 3848 N N . THR B 1 183 ? -18.156 9.172 27.375 1 91.12 183 THR B N 1
ATOM 3849 C CA . THR B 1 183 ? -19.328 9.266 28.234 1 91.12 183 THR B CA 1
ATOM 3850 C C . THR B 1 183 ? -20.453 10.016 27.531 1 91.12 183 THR B C 1
ATOM 3852 O O . THR B 1 183 ? -21.609 9.906 27.922 1 91.12 183 THR B O 1
ATOM 3855 N N . TRP B 1 184 ? -20.016 10.789 26.609 1 91.38 184 TRP B N 1
ATOM 3856 C CA . TRP B 1 184 ? -21.047 11.609 25.969 1 91.38 184 TRP B CA 1
ATOM 3857 C C . TRP B 1 184 ? -20.672 11.898 24.516 1 91.38 184 TRP B C 1
ATOM 3859 O O . TRP B 1 184 ? -19.516 12.211 24.219 1 91.38 184 TRP B O 1
ATOM 3869 N N . ILE B 1 185 ? -21.656 11.812 23.656 1 92.44 185 ILE B N 1
ATOM 3870 C CA . ILE B 1 185 ? -21.594 12.211 22.266 1 92.44 185 ILE B CA 1
ATOM 3871 C C . ILE B 1 185 ? -22.719 13.195 21.938 1 92.44 185 ILE B C 1
ATOM 3873 O O . ILE B 1 185 ? -23.891 12.883 22.141 1 92.44 185 ILE B O 1
ATOM 3877 N N . ALA B 1 186 ? -22.266 14.266 21.453 1 90.69 186 ALA B N 1
ATOM 3878 C CA . ALA B 1 186 ? -23.234 15.328 21.219 1 90.69 186 ALA B CA 1
ATOM 3879 C C . ALA B 1 186 ? -24.219 14.938 20.125 1 90.69 186 ALA B C 1
ATOM 3881 O O . ALA B 1 186 ? -23.828 14.445 19.062 1 90.69 186 ALA B O 1
ATOM 3882 N N . PRO B 1 187 ? -25.484 15.062 20.391 1 85.19 187 PRO B N 1
ATOM 3883 C CA . PRO B 1 187 ? -26.5 14.828 19.359 1 85.19 187 PRO B CA 1
ATOM 3884 C C . PRO B 1 187 ? -26.5 15.898 18.266 1 85.19 187 PRO B C 1
ATOM 3886 O O . PRO B 1 187 ? -25.828 16.922 18.422 1 85.19 187 PRO B O 1
ATOM 3889 N N . PRO B 1 188 ? -27.234 15.508 17.141 1 78.75 188 PRO B N 1
ATOM 3890 C CA . PRO B 1 188 ? -27.312 16.531 16.094 1 78.75 188 PRO B CA 1
ATOM 3891 C C . PRO B 1 188 ? -27.938 17.828 16.578 1 78.75 188 PRO B C 1
ATOM 3893 O O . PRO B 1 188 ? -28.875 17.812 17.391 1 78.75 188 PRO B O 1
ATOM 3896 N N . GLY B 1 189 ? -27.438 18.922 16.312 1 67.81 189 GLY B N 1
ATOM 3897 C CA . GLY B 1 189 ? -27.938 20.219 16.734 1 67.81 189 GLY B CA 1
ATOM 3898 C C . GLY B 1 189 ? -26.859 21.125 17.297 1 67.81 189 GLY B C 1
ATOM 3899 O O . GLY B 1 189 ? -25.672 20.922 17.031 1 67.81 189 GLY B O 1
ATOM 3900 N N . LYS B 1 190 ? -27.219 22.281 17.984 1 62.28 190 LYS B N 1
ATOM 3901 C CA . LYS B 1 190 ? -26.297 23.312 18.469 1 62.28 190 LYS B CA 1
ATOM 3902 C C . LYS B 1 190 ? -25.453 22.797 19.625 1 62.28 190 LYS B C 1
ATOM 3904 O O . LYS B 1 190 ? -26 22.375 20.656 1 62.28 190 LYS B O 1
ATOM 3909 N N . ASP B 1 191 ? -24.344 22.047 19.422 1 60.34 191 ASP B N 1
ATOM 3910 C CA . ASP B 1 191 ? -23.562 21.469 20.531 1 60.34 191 ASP B CA 1
ATOM 3911 C C . ASP B 1 191 ? -22.438 22.391 20.953 1 60.34 191 ASP B C 1
ATOM 3913 O O . ASP B 1 191 ? -21.422 22.5 20.25 1 60.34 191 ASP B O 1
ATOM 3917 N N . GLY B 1 192 ? -22.703 23.641 21.734 1 67.44 192 GLY B N 1
ATOM 3918 C CA . GLY B 1 192 ? -21.828 24.484 22.516 1 67.44 192 GLY B CA 1
ATOM 3919 C C . GLY B 1 192 ? -20.359 24.281 22.203 1 67.44 192 GLY B C 1
ATOM 3920 O O . GLY B 1 192 ? -19.484 24.625 23 1 67.44 192 GLY B O 1
ATOM 3921 N N . GLY B 1 193 ? -19.938 23.547 21.094 1 83.75 193 GLY B N 1
ATOM 3922 C CA . GLY B 1 193 ? -18.562 23.484 20.656 1 83.75 193 GLY B CA 1
ATOM 3923 C C . GLY B 1 193 ? -17.859 22.203 21.047 1 83.75 193 GLY B C 1
ATOM 3924 O O . GLY B 1 193 ? -16.703 21.969 20.672 1 83.75 193 GLY B O 1
ATOM 3925 N N . VAL B 1 194 ? -18.453 21.344 21.906 1 91.12 194 VAL B N 1
ATOM 3926 C CA . VAL B 1 194 ? -17.859 20.062 22.297 1 91.12 194 VAL B CA 1
ATOM 3927 C C . VAL B 1 194 ? -18.719 18.922 21.766 1 91.12 194 VAL B C 1
ATOM 3929 O O . VAL B 1 194 ? -19.891 18.781 22.141 1 91.12 194 VAL B O 1
ATOM 3932 N N . ASP B 1 195 ? -18.078 18.047 21 1 94.56 195 ASP B N 1
ATOM 3933 C CA . ASP B 1 195 ? -18.828 16.984 20.312 1 94.56 195 ASP B CA 1
ATOM 3934 C C . ASP B 1 195 ? -18.766 15.68 21.094 1 94.56 195 ASP B C 1
ATOM 3936 O O . ASP B 1 195 ? -19.703 14.875 21.031 1 94.56 195 ASP B O 1
ATOM 3940 N N . ILE B 1 196 ? -17.672 15.484 21.766 1 95.44 196 ILE B N 1
ATOM 3941 C CA . ILE B 1 196 ? -17.469 14.242 22.5 1 95.44 196 ILE B CA 1
ATOM 3942 C C . ILE B 1 196 ? -16.812 14.547 23.844 1 95.44 196 ILE B C 1
ATOM 3944 O O . ILE B 1 196 ? -15.898 15.375 23.922 1 95.44 196 ILE B O 1
ATOM 3948 N N . LEU B 1 197 ? -17.297 13.883 24.875 1 94.12 197 LEU B N 1
ATOM 3949 C CA . LEU B 1 197 ? -16.672 13.914 26.203 1 94.12 197 LEU B CA 1
ATOM 3950 C C . LEU B 1 197 ? -16.156 12.539 26.594 1 94.12 197 LEU B C 1
ATOM 3952 O O . LEU B 1 197 ? -16.859 11.539 26.438 1 94.12 197 LEU B O 1
ATOM 3956 N N . ALA B 1 198 ? -14.898 12.547 27.031 1 95.06 198 ALA B N 1
ATOM 3957 C CA . ALA B 1 198 ? -14.297 11.273 27.422 1 95.06 198 ALA B CA 1
ATOM 3958 C C . ALA B 1 198 ? -13.398 11.438 28.641 1 95.06 198 ALA B C 1
ATOM 3960 O O . ALA B 1 198 ? -13.109 12.555 29.062 1 95.06 198 ALA B O 1
ATOM 3961 N N . TYR B 1 199 ? -13.047 10.258 29.25 1 93 199 TYR B N 1
ATOM 3962 C CA . TYR B 1 199 ? -12.18 10.211 30.422 1 93 199 TYR B CA 1
ATOM 3963 C C . TYR B 1 199 ? -11.133 9.109 30.281 1 93 199 TYR B C 1
ATOM 3965 O O . TYR B 1 199 ? -11.258 8.234 29.422 1 93 199 TYR B O 1
ATOM 3973 N N . THR B 1 200 ? -10.133 9.195 31.109 1 90.62 200 THR B N 1
ATOM 3974 C CA . THR B 1 200 ? -9.062 8.203 31.094 1 90.62 200 THR B CA 1
ATOM 3975 C C . THR B 1 200 ? -9.438 6.98 31.922 1 90.62 200 THR B C 1
ATOM 3977 O O . THR B 1 200 ? -8.828 5.914 31.781 1 90.62 200 THR B O 1
ATOM 3980 N N . ASP B 1 201 ? -10.398 7.16 32.781 1 85.94 201 ASP B N 1
ATOM 3981 C CA . ASP B 1 201 ? -10.852 6.051 33.594 1 85.94 201 ASP B CA 1
ATOM 3982 C C . ASP B 1 201 ? -12.367 5.887 33.5 1 85.94 201 ASP B C 1
ATOM 3984 O O . ASP B 1 201 ? -13.078 6.812 33.094 1 85.94 201 ASP B O 1
ATOM 3988 N N . PRO B 1 202 ? -12.812 4.703 33.906 1 82.06 202 PRO B N 1
ATOM 3989 C CA . PRO B 1 202 ? -14.227 4.367 33.688 1 82.06 202 PRO B CA 1
ATOM 3990 C C . PRO B 1 202 ? -15.18 5.273 34.469 1 82.06 202 PRO B C 1
ATOM 3992 O O . PRO B 1 202 ? -16.297 5.527 34.031 1 82.06 202 PRO B O 1
ATOM 3995 N N . LEU B 1 203 ? -14.68 5.77 35.594 1 77.88 203 LEU B N 1
ATOM 3996 C CA . LEU B 1 203 ? -15.586 6.535 36.438 1 77.88 203 LEU B CA 1
ATOM 3997 C C . LEU B 1 203 ? -15.242 8.023 36.375 1 77.88 203 LEU B C 1
ATOM 3999 O O . LEU B 1 203 ? -15.906 8.836 37.031 1 77.88 203 LEU B O 1
ATOM 4003 N N . GLY B 1 204 ? -14.281 8.406 35.562 1 76.19 204 GLY B N 1
ATOM 4004 C CA . GLY B 1 204 ? -13.906 9.797 35.375 1 76.19 204 GLY B CA 1
ATOM 4005 C C . GLY B 1 204 ? -13.352 10.422 36.656 1 76.19 204 GLY B C 1
ATOM 4006 O O . GLY B 1 204 ? -13.578 11.602 36.938 1 76.19 204 GLY B O 1
ATOM 4007 N N . THR B 1 205 ? -12.773 9.672 37.469 1 77 205 THR B N 1
ATOM 4008 C CA . THR B 1 205 ? -12.289 10.148 38.75 1 77 205 THR B CA 1
ATOM 4009 C C . THR B 1 205 ? -10.891 10.75 38.625 1 77 205 THR B C 1
ATOM 4011 O O . THR B 1 205 ? -10.484 11.578 39.438 1 77 205 THR B O 1
ATOM 4014 N N . GLN B 1 206 ? -10.203 10.273 37.719 1 80.38 206 GLN B N 1
ATOM 4015 C CA . GLN B 1 206 ? -8.859 10.789 37.469 1 80.38 206 GLN B CA 1
ATOM 4016 C C . GLN B 1 206 ? -8.828 11.719 36.281 1 80.38 206 GLN B C 1
ATOM 4018 O O . GLN B 1 206 ? -9.516 11.477 35.281 1 80.38 206 GLN B O 1
ATOM 4023 N N . GLY B 1 207 ? -8.352 12.977 36.594 1 75.38 207 GLY B N 1
ATOM 4024 C CA . GLY B 1 207 ? -8.211 13.906 35.5 1 75.38 207 GLY B CA 1
ATOM 4025 C C . GLY B 1 207 ? -7.18 13.453 34.469 1 75.38 207 GLY B C 1
ATOM 4026 O O . GLY B 1 207 ? -6.578 12.391 34.625 1 75.38 207 GLY B O 1
ATOM 4027 N N . PRO B 1 208 ? -7.254 14.047 33.375 1 86.56 208 PRO B N 1
ATOM 4028 C CA . PRO B 1 208 ? -8.062 15.156 32.875 1 86.56 208 PRO B CA 1
ATOM 4029 C C . PRO B 1 208 ? -9.312 14.688 32.125 1 86.56 208 PRO B C 1
ATOM 4031 O O . PRO B 1 208 ? -9.359 13.555 31.656 1 86.56 208 PRO B O 1
ATOM 4034 N N . ARG B 1 209 ? -10.367 15.562 32.281 1 91.25 209 ARG B N 1
ATOM 4035 C CA . ARG B 1 209 ? -11.5 15.414 31.359 1 91.25 209 ARG B CA 1
ATOM 4036 C C . ARG B 1 209 ? -11.102 15.758 29.922 1 91.25 209 ARG B C 1
ATOM 4038 O O . ARG B 1 209 ? -10.414 16.75 29.688 1 91.25 209 ARG B O 1
ATOM 4045 N N . ILE B 1 210 ? -11.508 14.914 29.016 1 94.19 210 ILE B N 1
ATOM 4046 C CA . ILE B 1 210 ? -11.133 15.094 27.625 1 94.19 210 ILE B CA 1
ATOM 4047 C C . ILE B 1 210 ? -12.312 15.641 26.828 1 94.19 210 ILE B C 1
ATOM 4049 O O . ILE B 1 210 ? -13.367 15 26.75 1 94.19 210 ILE B O 1
ATOM 4053 N N . LYS B 1 211 ? -12.148 16.828 26.328 1 94.75 211 LYS B N 1
ATOM 4054 C CA . LYS B 1 211 ? -13.141 17.453 25.469 1 94.75 211 LYS B CA 1
ATOM 4055 C C . LYS B 1 211 ? -12.703 17.406 24 1 94.75 211 LYS B C 1
ATOM 4057 O O . LYS B 1 211 ? -11.594 17.812 23.672 1 94.75 211 LYS B O 1
ATOM 4062 N N . VAL B 1 212 ? -13.633 16.922 23.141 1 96.5 212 VAL B N 1
ATOM 4063 C CA . VAL B 1 212 ? -13.242 16.703 21.75 1 96.5 212 VAL B CA 1
ATOM 4064 C C . VAL B 1 212 ? -14.172 17.484 20.828 1 96.5 212 VAL B C 1
ATOM 4066 O O . VAL B 1 212 ? -15.391 17.484 21 1 96.5 212 VAL B O 1
ATOM 4069 N N . GLN B 1 213 ? -13.602 18.219 19.969 1 95.75 213 GLN B N 1
ATOM 4070 C CA . GLN B 1 213 ? -14.32 18.844 18.859 1 95.75 213 GLN B CA 1
ATOM 4071 C C . GLN B 1 213 ? -13.984 18.156 17.531 1 95.75 213 GLN B C 1
ATOM 4073 O O . GLN B 1 213 ? -12.82 17.844 17.266 1 95.75 213 GLN B O 1
ATOM 4078 N N . VAL B 1 214 ? -15.039 17.891 16.719 1 95.69 214 VAL B N 1
ATOM 4079 C CA . VAL B 1 214 ? -14.859 17.188 15.445 1 95.69 214 VAL B CA 1
ATOM 4080 C C . VAL B 1 214 ? -15.43 18.031 14.305 1 95.69 214 VAL B C 1
ATOM 4082 O O . VAL B 1 214 ? -16.562 18.516 14.383 1 95.69 214 VAL B O 1
ATOM 4085 N N . LYS B 1 215 ? -14.664 18.25 13.336 1 92.88 215 LYS B N 1
ATOM 4086 C CA . LYS B 1 215 ? -15.117 18.938 12.133 1 92.88 215 LYS B CA 1
ATOM 4087 C C . LYS B 1 215 ? -14.781 18.125 10.883 1 92.88 215 LYS B C 1
ATOM 4089 O O . LYS B 1 215 ? -13.609 17.875 10.602 1 92.88 215 LYS B O 1
ATOM 4094 N N . GLN B 1 216 ? -15.797 17.703 10.227 1 92.56 216 GLN B N 1
ATOM 4095 C CA . GLN B 1 216 ? -15.617 17.094 8.922 1 92.56 216 GLN B CA 1
ATOM 4096 C C . GLN B 1 216 ? -15.805 18.094 7.797 1 92.56 216 GLN B C 1
ATOM 4098 O O . GLN B 1 216 ? -16.938 18.438 7.434 1 92.56 216 GLN B O 1
ATOM 4103 N N . GLN B 1 217 ? -14.734 18.562 7.277 1 90.38 217 GLN B N 1
ATOM 4104 C CA . GLN B 1 217 ? -14.766 19.594 6.242 1 90.38 217 GLN B CA 1
ATOM 4105 C C . GLN B 1 217 ? -13.477 19.578 5.418 1 90.38 217 GLN B C 1
ATOM 4107 O O . GLN B 1 217 ? -12.492 18.953 5.805 1 90.38 217 GLN B O 1
ATOM 4112 N N . CYS B 1 218 ? -13.555 20.219 4.297 1 87.38 218 CYS B N 1
ATOM 4113 C CA . CYS B 1 218 ? -12.383 20.297 3.436 1 87.38 218 CYS B CA 1
ATOM 4114 C C . CYS B 1 218 ? -11.477 21.453 3.844 1 87.38 218 CYS B C 1
ATOM 4116 O O . CYS B 1 218 ? -10.258 21.359 3.707 1 87.38 218 CYS B O 1
ATOM 4118 N N . LYS B 1 219 ? -12.086 22.438 4.43 1 91.06 219 LYS B N 1
ATOM 4119 C CA . LYS B 1 219 ? -11.344 23.641 4.812 1 91.06 219 LYS B CA 1
ATOM 4120 C C . LYS B 1 219 ? -10.578 23.422 6.113 1 91.06 219 LYS B C 1
ATOM 4122 O O . LYS B 1 219 ? -11.086 22.781 7.035 1 91.06 219 LYS B O 1
ATOM 4127 N N . ALA B 1 220 ? -9.391 23.984 6.172 1 94.44 220 ALA B N 1
ATOM 4128 C CA . ALA B 1 220 ? -8.562 23.891 7.375 1 94.44 220 ALA B CA 1
ATOM 4129 C C . ALA B 1 220 ? -9.141 24.75 8.5 1 94.44 220 ALA B C 1
ATOM 4131 O O . ALA B 1 220 ? -9.703 25.812 8.258 1 94.44 220 ALA B O 1
ATOM 4132 N N . VAL B 1 221 ? -9.039 24.281 9.719 1 95.69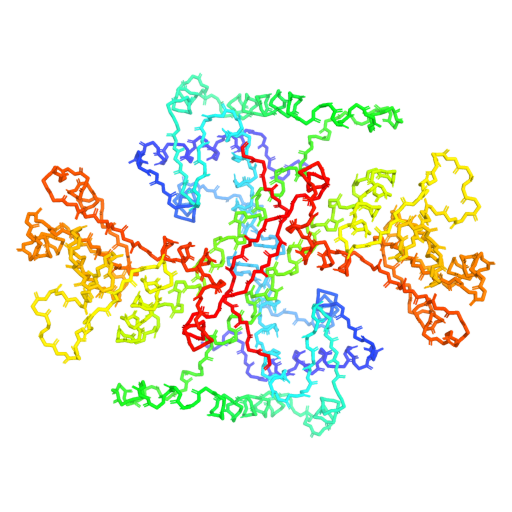 221 VAL B N 1
ATOM 4133 C CA . VAL B 1 221 ? -9.43 25.031 10.914 1 95.69 221 VAL B CA 1
ATOM 4134 C C . VAL B 1 221 ? -8.453 26.188 11.133 1 95.69 221 VAL B C 1
ATOM 4136 O O . VAL B 1 221 ? -7.238 26 11.086 1 95.69 221 VAL B O 1
ATOM 4139 N N . THR B 1 222 ? -9.039 27.344 11.352 1 96.38 222 THR B N 1
ATOM 4140 C CA . THR B 1 222 ? -8.227 28.547 11.539 1 96.38 222 THR B CA 1
ATOM 4141 C C . THR B 1 222 ? -8.016 28.812 13.023 1 96.38 222 THR B C 1
ATOM 4143 O O . THR B 1 222 ? -8.617 28.172 13.875 1 96.38 222 THR B O 1
ATOM 4146 N N . GLU B 1 223 ? -7.109 29.797 13.234 1 96.06 223 GLU B N 1
ATOM 4147 C CA . GLU B 1 223 ? -6.785 30.172 14.609 1 96.06 223 GLU B CA 1
ATOM 4148 C C . GLU B 1 223 ? -8.023 30.641 15.359 1 96.06 223 GLU B C 1
ATOM 4150 O O . GLU B 1 223 ? -8.273 30.219 16.5 1 96.06 223 GLU B O 1
ATOM 4155 N N . PRO B 1 224 ? -8.898 31.438 14.727 1 95.25 224 PRO B N 1
ATOM 4156 C CA . PRO B 1 224 ? -10.109 31.859 15.43 1 95.25 224 PRO B CA 1
ATOM 4157 C C . PRO B 1 224 ? -11.016 30.688 15.797 1 95.25 224 PRO B C 1
ATOM 4159 O O . PRO B 1 224 ? -11.586 30.656 16.891 1 95.25 224 PRO B O 1
ATOM 4162 N N . ASP B 1 225 ? -11.148 29.75 14.906 1 93 225 ASP B N 1
ATOM 4163 C CA . ASP B 1 225 ? -11.93 28.547 15.188 1 93 225 ASP B CA 1
ATOM 4164 C C . ASP B 1 225 ? -11.367 27.781 16.391 1 93 225 ASP B C 1
ATOM 4166 O O . ASP B 1 225 ? -12.117 27.328 17.25 1 93 225 ASP B O 1
ATOM 4170 N N . LEU B 1 226 ? -10.086 27.656 16.406 1 95.19 226 LEU B N 1
ATOM 4171 C CA . LEU B 1 226 ? -9.422 26.953 17.5 1 95.19 226 LEU B CA 1
ATOM 4172 C C . LEU B 1 226 ? -9.602 27.703 18.812 1 95.19 226 LEU B C 1
ATOM 4174 O O . LEU B 1 226 ? -9.836 27.078 19.859 1 95.19 226 LEU B O 1
ATOM 4178 N N . LYS B 1 227 ? -9.531 29.047 18.75 1 93.81 227 LYS B N 1
ATOM 4179 C CA . LYS B 1 227 ? -9.719 29.875 19.938 1 93.81 227 LYS B CA 1
ATOM 4180 C C . LYS B 1 227 ? -11.117 29.688 20.531 1 93.81 227 LYS B C 1
ATOM 4182 O O . LYS B 1 227 ? -11.281 29.625 21.75 1 93.81 227 LYS B O 1
ATOM 4187 N N . SER B 1 228 ? -12.023 29.609 19.641 1 93.56 228 SER B N 1
ATOM 4188 C CA . SER B 1 228 ? -13.398 29.391 20.078 1 93.56 228 SER B CA 1
ATOM 4189 C C . SER B 1 228 ? -13.531 28.062 20.828 1 93.56 228 SER B C 1
ATOM 4191 O O . SER B 1 228 ? -14.219 28 21.859 1 93.56 228 SER B O 1
ATOM 4193 N N . PHE B 1 229 ? -12.875 27.047 20.375 1 93.75 229 PHE B N 1
ATOM 4194 C CA . PHE B 1 229 ? -12.891 25.75 21.047 1 93.75 229 PHE B CA 1
ATOM 4195 C C . PHE B 1 229 ? -12.148 25.828 22.375 1 93.75 229 PHE B C 1
ATOM 4197 O O . PHE B 1 229 ? -12.625 25.297 23.391 1 93.75 229 PHE B O 1
ATOM 4204 N N . MET B 1 230 ? -11.047 26.5 22.422 1 92.31 230 MET B N 1
ATOM 4205 C CA . MET B 1 230 ? -10.203 26.609 23.609 1 92.31 230 MET B CA 1
ATOM 4206 C C . MET B 1 230 ? -10.938 27.344 24.734 1 92.31 230 MET B C 1
ATOM 4208 O O . MET B 1 230 ? -10.68 27.094 25.906 1 92.31 230 MET B O 1
ATOM 4212 N N . ALA B 1 231 ? -11.852 28.156 24.281 1 90.44 231 ALA B N 1
ATOM 4213 C CA . ALA B 1 231 ? -12.648 28.891 25.266 1 90.44 231 ALA B CA 1
ATOM 4214 C C . ALA B 1 231 ? -13.516 27.922 26.078 1 90.44 231 ALA B C 1
ATOM 4216 O O . ALA B 1 231 ? -13.891 28.234 27.219 1 90.44 231 ALA B O 1
ATOM 4217 N N . ASN B 1 232 ? -13.773 26.812 25.547 1 89.25 232 ASN B N 1
ATOM 4218 C CA . ASN B 1 232 ? -14.617 25.812 26.203 1 89.25 232 ASN B CA 1
ATOM 4219 C C . ASN B 1 232 ? -13.781 24.828 27.016 1 89.25 232 ASN B C 1
ATOM 4221 O O . ASN B 1 232 ? -14.32 23.938 27.656 1 89.25 232 ASN B O 1
ATOM 4225 N N . ILE B 1 233 ? -12.453 24.922 26.969 1 89.94 233 ILE B N 1
ATOM 4226 C CA . ILE B 1 233 ? -11.555 24.016 27.672 1 89.94 233 ILE B CA 1
ATOM 4227 C C . ILE B 1 233 ? -11.109 24.641 29 1 89.94 233 ILE B C 1
ATOM 4229 O O . ILE B 1 233 ? -10.523 25.719 29.016 1 89.94 233 ILE B O 1
ATOM 4233 N N . GLY B 1 234 ? -11.383 24.016 30.031 1 86.81 234 GLY B N 1
ATOM 4234 C CA . GLY B 1 234 ? -10.984 24.484 31.344 1 86.81 234 GLY B CA 1
ATOM 4235 C C . GLY B 1 234 ? -9.555 24.156 31.688 1 86.81 234 GLY B C 1
ATOM 4236 O O . GLY B 1 234 ? -8.859 23.5 30.906 1 86.81 234 GLY B O 1
ATOM 4237 N N . GLN B 1 235 ? -9.156 24.547 32.906 1 84.81 235 GLN B N 1
ATOM 4238 C CA . GLN B 1 235 ? -7.785 24.375 33.344 1 84.81 235 GLN B CA 1
ATOM 4239 C C . GLN B 1 235 ? -7.461 22.906 33.594 1 84.81 235 GLN B C 1
ATOM 4241 O O . GLN B 1 235 ? -6.316 22.484 33.438 1 84.81 235 GLN B O 1
ATOM 4246 N N . HIS B 1 236 ? -8.477 22.188 33.906 1 85.75 236 HIS B N 1
ATOM 4247 C CA . HIS B 1 236 ? -8.242 20.781 34.25 1 85.75 236 HIS B CA 1
ATOM 4248 C C . HIS B 1 236 ? -8.672 19.859 33.125 1 85.75 236 HIS B C 1
ATOM 4250 O O . HIS B 1 236 ? -8.703 18.641 33.281 1 85.75 236 HIS B O 1
ATOM 4256 N N . ASP B 1 237 ? -8.977 20.438 32 1 90.44 237 ASP B N 1
ATOM 4257 C CA . ASP B 1 237 ? -9.414 19.656 30.859 1 90.44 237 ASP B CA 1
ATOM 4258 C C . ASP B 1 237 ? -8.281 19.5 29.844 1 90.44 237 ASP B C 1
ATOM 4260 O O . ASP B 1 237 ? -7.277 20.219 29.906 1 90.44 237 ASP B O 1
ATOM 4264 N N . SER B 1 238 ? -8.359 18.531 29.031 1 92.75 238 SER B N 1
ATOM 4265 C CA . SER B 1 238 ? -7.559 18.375 27.812 1 92.75 238 SER B CA 1
ATOM 4266 C C . SER B 1 238 ? -8.438 18.406 26.562 1 92.75 238 SER B C 1
ATOM 4268 O O . SER B 1 238 ? -9.516 17.812 26.547 1 92.75 238 SER B O 1
ATOM 4270 N N . GLY B 1 239 ? -7.977 19.188 25.641 1 95.06 239 GLY B N 1
ATOM 4271 C CA . GLY B 1 239 ? -8.742 19.297 24.406 1 95.06 239 GLY B CA 1
ATOM 4272 C C . GLY B 1 239 ? -8.141 18.516 23.25 1 95.06 239 GLY B C 1
ATOM 4273 O O . GLY B 1 239 ? -6.914 18.406 23.141 1 95.06 239 GLY B O 1
ATOM 4274 N N . ILE B 1 240 ? -9.008 17.938 22.422 1 96.94 240 ILE B N 1
ATOM 4275 C CA . ILE B 1 240 ? -8.594 17.328 21.172 1 96.94 240 ILE B CA 1
ATOM 4276 C C . ILE B 1 240 ? -9.469 17.859 20.031 1 96.94 240 ILE B C 1
ATOM 4278 O O . ILE B 1 240 ? -10.695 17.875 20.141 1 96.94 240 ILE B O 1
ATOM 4282 N N . PHE B 1 241 ? -8.875 18.359 19.031 1 97.19 241 PHE B N 1
ATOM 4283 C CA . PHE B 1 241 ? -9.578 18.875 17.875 1 97.19 241 PHE B CA 1
ATOM 4284 C C . PHE B 1 241 ? -9.305 18.016 16.641 1 97.19 241 PHE B C 1
ATOM 4286 O O . PHE B 1 241 ? -8.18 18 16.125 1 97.19 241 PHE B O 1
ATOM 4293 N N . PHE B 1 242 ? -10.328 17.312 16.141 1 97.25 242 PHE B N 1
ATOM 4294 C CA . PHE B 1 242 ? -10.234 16.531 14.906 1 97.25 242 PHE B CA 1
ATOM 4295 C C . PHE B 1 242 ? -10.75 17.344 13.719 1 97.25 242 PHE B C 1
ATOM 4297 O O . PHE B 1 242 ? -11.836 17.922 13.781 1 97.25 242 PHE B O 1
ATOM 4304 N N . CYS B 1 243 ? -9.984 17.375 12.695 1 96.81 243 CYS B N 1
ATOM 4305 C CA . CYS B 1 243 ? -10.469 18.016 11.484 1 96.81 243 CYS B CA 1
ATOM 4306 C C . CYS B 1 243 ? -9.906 17.344 10.234 1 96.81 243 CYS B C 1
ATOM 4308 O O . CYS B 1 243 ? -8.688 17.266 10.078 1 96.81 243 CYS B O 1
ATOM 4310 N N . THR B 1 244 ? -10.797 16.906 9.32 1 95.12 244 THR B N 1
ATOM 4311 C CA . THR B 1 244 ? -10.367 16.219 8.102 1 95.12 244 THR B CA 1
ATOM 4312 C C . THR B 1 244 ? -9.625 17.188 7.176 1 95.12 244 THR B C 1
ATOM 4314 O O . THR B 1 244 ? -8.773 16.766 6.387 1 95.12 244 THR B O 1
ATOM 4317 N N . GLY B 1 245 ? -9.914 18.453 7.273 1 93.12 245 GLY B N 1
ATOM 4318 C CA . GLY B 1 245 ? -9.273 19.453 6.43 1 93.12 245 GLY B CA 1
ATOM 4319 C C . GLY B 1 245 ? -7.957 19.953 6.992 1 93.12 245 GLY B C 1
ATOM 4320 O O . GLY B 1 245 ? -7.277 20.766 6.367 1 93.12 245 GLY B O 1
ATOM 4321 N N . GLY B 1 246 ? -7.668 19.531 8.148 1 94.12 246 GLY B N 1
ATOM 4322 C CA . GLY B 1 246 ? -6.414 19.938 8.766 1 94.12 246 GLY B CA 1
ATOM 4323 C C . GLY B 1 246 ? -6.512 21.266 9.5 1 94.12 246 GLY B C 1
ATOM 4324 O O . GLY B 1 246 ? -7.594 21.672 9.93 1 94.12 246 GLY B O 1
ATOM 4325 N N . PHE B 1 247 ? -5.297 21.859 9.711 1 95.81 247 PHE B N 1
ATOM 4326 C CA . PHE B 1 247 ? -5.18 23.094 10.484 1 95.81 247 PHE B CA 1
ATOM 4327 C C . PHE B 1 247 ? -4.23 24.078 9.797 1 95.81 247 PHE B C 1
ATOM 4329 O O . PHE B 1 247 ? -3.24 23.656 9.188 1 95.81 247 PHE B O 1
ATOM 4336 N N . THR B 1 248 ? -4.629 25.328 9.867 1 93.69 248 THR B N 1
ATOM 4337 C CA . THR B 1 248 ? -3.727 26.328 9.32 1 93.69 248 THR B CA 1
ATOM 4338 C C . THR B 1 248 ? -2.455 26.438 10.156 1 93.69 248 THR B C 1
ATOM 4340 O O . THR B 1 248 ? -2.432 26 11.312 1 93.69 248 THR B O 1
ATOM 4343 N N . LYS B 1 249 ? -1.453 27.016 9.547 1 88.5 249 LYS B N 1
ATOM 4344 C CA . LYS B 1 249 ? -0.191 27.203 10.258 1 88.5 249 LYS B CA 1
ATOM 4345 C C . LYS B 1 249 ? -0.389 28.047 11.508 1 88.5 249 LYS B C 1
ATOM 4347 O O . LYS B 1 249 ? 0.212 27.781 12.547 1 88.5 249 LYS B O 1
ATOM 4352 N N . ASP B 1 250 ? -1.168 29 11.352 1 93.56 250 ASP B N 1
ATOM 4353 C CA . ASP B 1 250 ? -1.452 29.891 12.477 1 93.56 250 ASP B CA 1
ATOM 4354 C C . ASP B 1 250 ? -2.145 29.125 13.609 1 93.56 250 ASP B C 1
ATOM 4356 O O . ASP B 1 250 ? -1.829 29.328 14.781 1 93.56 250 ASP B O 1
ATOM 4360 N N . ALA B 1 251 ? -3.014 28.281 13.25 1 95.56 251 ALA B N 1
ATOM 4361 C CA . ALA B 1 251 ? -3.717 27.484 14.242 1 95.56 251 ALA B CA 1
ATOM 4362 C C . ALA B 1 251 ? -2.758 26.531 14.961 1 95.56 251 ALA B C 1
ATOM 4364 O O . ALA B 1 251 ? -2.818 26.391 16.188 1 95.56 251 ALA B O 1
ATOM 4365 N N . GLU B 1 252 ? -1.935 25.938 14.227 1 93.31 252 GLU B N 1
ATOM 4366 C CA . GLU B 1 252 ? -0.948 25.031 14.805 1 93.31 252 GLU B CA 1
ATOM 4367 C C . GLU B 1 252 ? -0.003 25.781 15.75 1 93.31 252 GLU B C 1
ATOM 4369 O O . GLU B 1 252 ? 0.322 25.281 16.828 1 93.31 252 GLU B O 1
ATOM 4374 N N . ALA B 1 253 ? 0.484 26.891 15.297 1 91.56 253 ALA B N 1
ATOM 4375 C CA . ALA B 1 253 ? 1.359 27.719 16.125 1 91.56 253 ALA B CA 1
ATOM 4376 C C . ALA B 1 253 ? 0.664 28.125 17.438 1 91.56 253 ALA B C 1
ATOM 4378 O O . ALA B 1 253 ? 1.27 28.078 18.5 1 91.56 253 ALA B O 1
ATOM 4379 N N . TYR B 1 254 ? -0.539 28.484 17.266 1 93.81 254 TYR B N 1
ATOM 4380 C CA . TYR B 1 254 ? -1.33 28.859 18.438 1 93.81 254 TYR B CA 1
ATOM 4381 C C . TYR B 1 254 ? -1.438 27.703 19.422 1 93.81 254 TYR B C 1
ATOM 4383 O O . TYR B 1 254 ? -1.26 27.875 20.625 1 93.81 254 TYR B O 1
ATOM 4391 N N . ALA B 1 255 ? -1.716 26.531 18.969 1 93.5 255 ALA B N 1
ATOM 4392 C CA . ALA B 1 255 ? -1.828 25.344 19.812 1 93.5 255 ALA B CA 1
ATOM 4393 C C . ALA B 1 255 ? -0.516 25.047 20.531 1 93.5 255 ALA B C 1
ATOM 4395 O O . ALA B 1 255 ? -0.515 24.703 21.719 1 93.5 255 ALA B O 1
ATOM 4396 N N . ARG B 1 256 ? 0.553 25.234 19.844 1 89.94 256 ARG B N 1
ATOM 4397 C CA . ARG B 1 256 ? 1.874 24.953 20.391 1 89.94 256 ARG B CA 1
ATOM 4398 C C . ARG B 1 256 ? 2.246 25.953 21.469 1 89.94 256 ARG B C 1
ATOM 4400 O O . ARG B 1 256 ? 2.977 25.625 22.406 1 89.94 256 ARG B O 1
ATOM 4407 N N . SER B 1 257 ? 1.752 27.094 21.328 1 90.75 257 SER B N 1
ATOM 4408 C CA . SER B 1 257 ? 2.109 28.172 22.25 1 90.75 257 SER B CA 1
ATOM 4409 C C . SER B 1 257 ? 1.322 28.078 23.547 1 90.75 257 SER B C 1
ATOM 4411 O O . SER B 1 257 ? 1.622 28.797 24.516 1 90.75 257 SER B O 1
ATOM 4413 N N . GLN B 1 258 ? 0.37 27.141 23.562 1 87 258 GLN B N 1
ATOM 4414 C CA . GLN B 1 258 ? -0.44 27.016 24.766 1 87 258 GLN B CA 1
ATOM 4415 C C . GLN B 1 258 ? 0.369 26.422 25.906 1 87 258 GLN B C 1
ATOM 4417 O O . GLN B 1 258 ? 1.026 25.391 25.75 1 87 258 GLN B O 1
ATOM 4422 N N . GLU B 1 259 ? 0.404 27.031 27.031 1 82.5 259 GLU B N 1
ATOM 4423 C CA . GLU B 1 259 ? 1.18 26.562 28.188 1 82.5 259 GLU B CA 1
ATOM 4424 C C . GLU B 1 259 ? 0.276 25.969 29.25 1 82.5 259 GLU B C 1
ATOM 4426 O O . GLU B 1 259 ? 0.629 24.969 29.875 1 82.5 259 GLU B O 1
ATOM 4431 N N . SER B 1 260 ? -0.863 26.531 29.453 1 82.06 260 SER B N 1
ATOM 4432 C CA . SER B 1 260 ? -1.724 26.125 30.562 1 82.06 260 SER B CA 1
ATOM 4433 C C . SER B 1 260 ? -2.738 25.078 30.125 1 82.06 260 SER B C 1
ATOM 4435 O O . SER B 1 260 ? -3.127 24.219 30.906 1 82.06 260 SER B O 1
ATOM 4437 N N . LYS B 1 261 ? -3.1 25.188 28.891 1 85.5 261 LYS B N 1
ATOM 4438 C CA . LYS B 1 261 ? -4.113 24.266 28.391 1 85.5 261 LYS B CA 1
ATOM 4439 C C . LYS B 1 261 ? -3.506 23.266 27.406 1 85.5 261 LYS B C 1
ATOM 4441 O O . LYS B 1 261 ? -2.639 23.625 26.609 1 85.5 261 LYS B O 1
ATOM 4446 N N . ARG B 1 262 ? -3.924 22.047 27.578 1 88.31 262 ARG B N 1
ATOM 4447 C CA . ARG B 1 262 ? -3.436 21 26.672 1 88.31 262 ARG B CA 1
ATOM 4448 C C . ARG B 1 262 ? -4.387 20.797 25.5 1 88.31 262 ARG B C 1
ATOM 4450 O O . ARG B 1 262 ? -5.594 20.641 25.688 1 88.31 262 ARG B O 1
ATOM 4457 N N . ILE B 1 263 ? -3.822 20.906 24.312 1 94 263 ILE B N 1
ATOM 4458 C CA . ILE B 1 263 ? -4.637 20.719 23.109 1 94 263 ILE B CA 1
ATOM 4459 C C . ILE B 1 263 ? -3.879 19.859 22.109 1 94 263 ILE B C 1
ATOM 4461 O O . ILE B 1 263 ? -2.668 20.016 21.938 1 94 263 ILE B O 1
ATOM 4465 N N . MET B 1 264 ? -4.562 18.938 21.578 1 95.19 264 MET B N 1
ATOM 4466 C CA . MET B 1 264 ? -4.016 18.109 20.5 1 95.19 264 MET B CA 1
ATOM 4467 C C . MET B 1 264 ? -4.805 18.281 19.219 1 95.19 264 MET B C 1
ATOM 4469 O O . MET B 1 264 ? -6.035 18.219 19.219 1 95.19 264 MET B O 1
ATOM 4473 N N . LEU B 1 265 ? -4.062 18.609 18.172 1 96.81 265 LEU B N 1
ATOM 4474 C CA . LEU B 1 265 ? -4.668 18.734 16.859 1 96.81 265 LEU B CA 1
ATOM 4475 C C . LEU B 1 265 ? -4.484 17.453 16.047 1 96.81 265 LEU B C 1
ATOM 4477 O O . LEU B 1 265 ? -3.363 16.953 15.922 1 96.81 265 LEU B O 1
ATOM 4481 N N . VAL B 1 266 ? -5.598 16.906 15.508 1 96.75 266 VAL B N 1
ATOM 4482 C CA . VAL B 1 266 ? -5.555 15.641 14.773 1 96.75 266 VAL B CA 1
ATOM 4483 C C . VAL B 1 266 ? -6.145 15.828 13.383 1 96.75 266 VAL B C 1
ATOM 4485 O O . VAL B 1 266 ? -7.363 15.938 13.227 1 96.75 266 VAL B O 1
ATOM 4488 N N . ASP B 1 267 ? -5.27 15.82 12.445 1 94.94 267 ASP B N 1
ATOM 4489 C CA . ASP B 1 267 ? -5.746 15.875 11.062 1 94.94 267 ASP B CA 1
ATOM 4490 C C . ASP B 1 267 ? -6.016 14.477 10.516 1 94.94 267 ASP B C 1
ATOM 4492 O O . ASP B 1 267 ? -5.969 13.492 11.266 1 94.94 267 ASP B O 1
ATOM 4496 N N . SER B 1 268 ? -6.359 14.406 9.234 1 94.44 268 SER B N 1
ATOM 4497 C CA . SER B 1 268 ? -6.742 13.141 8.617 1 94.44 268 SER B CA 1
ATOM 4498 C C . SER B 1 268 ? -5.598 12.133 8.664 1 94.44 268 SER B C 1
ATOM 4500 O O . SER B 1 268 ? -5.816 10.953 8.953 1 94.44 268 SER B O 1
ATOM 4502 N N . ALA B 1 269 ? -4.402 12.594 8.422 1 92.12 269 ALA B N 1
ATOM 4503 C CA . ALA B 1 269 ? -3.244 11.703 8.422 1 92.12 269 ALA B CA 1
ATOM 4504 C C . ALA B 1 269 ? -3.023 11.086 9.797 1 92.12 269 ALA B C 1
ATOM 4506 O O . ALA B 1 269 ? -2.834 9.875 9.922 1 92.12 269 ALA B O 1
ATOM 4507 N N . LYS B 1 270 ? -3.027 11.914 10.75 1 94.44 270 LYS B N 1
ATOM 4508 C CA . LYS B 1 270 ? -2.848 11.445 12.125 1 94.44 270 LYS B CA 1
ATOM 4509 C C . LYS B 1 270 ? -3.994 10.531 12.539 1 94.44 270 LYS B C 1
ATOM 4511 O O . LYS B 1 270 ? -3.779 9.539 13.25 1 94.44 270 LYS B O 1
ATOM 4516 N N . LEU B 1 271 ? -5.188 10.883 12.148 1 96.88 271 LEU B N 1
ATOM 4517 C CA . LEU B 1 271 ? -6.34 10.039 12.43 1 96.88 271 LEU B CA 1
ATOM 4518 C C . LEU B 1 271 ? -6.137 8.641 11.859 1 96.88 271 LEU B C 1
ATOM 4520 O O . LEU B 1 271 ? -6.363 7.641 12.547 1 96.88 271 LEU B O 1
ATOM 4524 N N . VAL B 1 272 ? -5.707 8.562 10.656 1 95.38 272 VAL B N 1
ATOM 4525 C CA . VAL B 1 272 ? -5.516 7.285 9.977 1 95.38 272 VAL B CA 1
ATOM 4526 C C . VAL B 1 272 ? -4.438 6.473 10.688 1 95.38 272 VAL B C 1
ATOM 4528 O O . VAL B 1 272 ? -4.578 5.262 10.859 1 95.38 272 VAL B O 1
ATOM 4531 N N . GLN B 1 273 ? -3.412 7.145 11.078 1 94.12 273 GLN B N 1
ATOM 4532 C CA . GLN B 1 273 ? -2.354 6.48 11.836 1 94.12 273 GLN B CA 1
ATOM 4533 C C . GLN B 1 273 ? -2.889 5.895 13.133 1 94.12 273 GLN B C 1
ATOM 4535 O O . GLN B 1 273 ? -2.645 4.727 13.445 1 94.12 273 GLN B O 1
ATOM 4540 N N . LEU B 1 274 ? -3.6 6.691 13.836 1 96.62 274 LEU B N 1
ATOM 4541 C CA . LEU B 1 274 ? -4.172 6.238 15.102 1 96.62 274 LEU B CA 1
ATOM 4542 C C . LEU B 1 274 ? -5.152 5.094 14.875 1 96.62 274 LEU B C 1
ATOM 4544 O O . LEU B 1 274 ? -5.16 4.121 15.633 1 96.62 274 LEU B O 1
ATOM 4548 N N . TRP B 1 275 ? -5.953 5.254 13.844 1 97.31 275 TRP B N 1
ATOM 4549 C CA . TRP B 1 275 ? -6.93 4.227 13.5 1 97.31 275 TRP B CA 1
ATOM 4550 C C . TRP B 1 275 ? -6.238 2.904 13.188 1 97.31 275 TRP B C 1
ATOM 4552 O O . TRP B 1 275 ? -6.59 1.863 13.75 1 97.31 275 TRP B O 1
ATOM 4562 N N . SER B 1 276 ? -5.242 2.959 12.359 1 95.88 276 SER B N 1
ATOM 4563 C CA . SER B 1 276 ? -4.516 1.764 11.938 1 95.88 276 SER B CA 1
ATOM 4564 C C . SER B 1 276 ? -3.846 1.083 13.125 1 95.88 276 SER B C 1
ATOM 4566 O O . SER B 1 276 ? -3.861 -0.145 13.234 1 95.88 276 SER B O 1
ATOM 4568 N N . ASP B 1 277 ? -3.273 1.852 13.992 1 94.88 277 ASP B N 1
ATOM 4569 C CA . ASP B 1 277 ? -2.582 1.327 15.172 1 94.88 277 ASP B CA 1
ATOM 4570 C C . ASP B 1 277 ? -3.555 0.618 16.109 1 94.88 277 ASP B C 1
ATOM 4572 O O . ASP B 1 277 ? -3.152 -0.249 16.891 1 94.88 277 ASP B O 1
ATOM 4576 N N . ASN B 1 278 ? -4.809 0.942 16.016 1 96.69 278 ASN B N 1
ATOM 4577 C CA . ASN B 1 278 ? -5.762 0.44 17 1 96.69 278 ASN B CA 1
ATOM 4578 C C . ASN B 1 278 ? -6.781 -0.5 16.359 1 96.69 278 ASN B C 1
ATOM 4580 O O . ASN B 1 278 ? -7.781 -0.855 16.984 1 96.69 278 ASN B O 1
ATOM 4584 N N . ILE B 1 279 ? -6.559 -0.943 15.172 1 94.31 279 ILE B N 1
ATOM 4585 C CA . ILE B 1 279 ? -7.48 -1.809 14.445 1 94.31 279 ILE B CA 1
ATOM 4586 C C . ILE B 1 279 ? -7.766 -3.064 15.258 1 94.31 279 ILE B C 1
ATOM 4588 O O . ILE B 1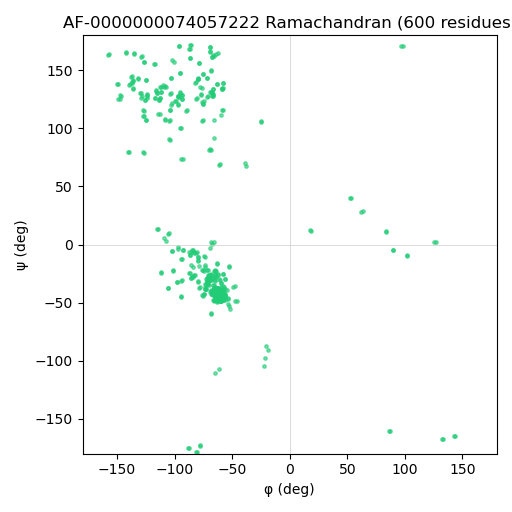 279 ? -8.922 -3.471 15.406 1 94.31 279 ILE B O 1
ATOM 4592 N N . PRO B 1 280 ? -6.754 -3.703 15.898 1 93 280 PRO B N 1
ATOM 4593 C CA . PRO B 1 280 ? -7.023 -4.93 16.656 1 93 280 PRO B CA 1
ATOM 4594 C C . PRO B 1 280 ? -7.973 -4.699 17.828 1 93 280 PRO B C 1
ATOM 4596 O O . PRO B 1 280 ? -8.57 -5.652 18.344 1 93 280 PRO B O 1
ATOM 4599 N N . ARG B 1 281 ? -8.164 -3.475 18.234 1 95.69 281 ARG B N 1
ATOM 4600 C CA . ARG B 1 281 ? -8.977 -3.16 19.406 1 95.69 281 ARG B CA 1
ATOM 4601 C C . ARG B 1 281 ? -10.359 -2.654 19 1 95.69 281 ARG B C 1
ATOM 4603 O O . ARG B 1 281 ? -11.211 -2.408 19.859 1 95.69 281 ARG B O 1
ATOM 4610 N N . LEU B 1 282 ? -10.578 -2.477 17.75 1 95.56 282 LEU B N 1
ATOM 4611 C CA . LEU B 1 282 ? -11.867 -1.995 17.25 1 95.56 282 LEU B CA 1
ATOM 4612 C C . LEU B 1 282 ? -12.883 -3.125 17.203 1 95.56 282 LEU B C 1
ATOM 4614 O O . LEU B 1 282 ? -12.539 -4.266 16.875 1 95.56 282 LEU B O 1
ATOM 4618 N N . SER B 1 283 ? -14.141 -2.801 17.531 1 93.75 283 SER B N 1
ATOM 4619 C CA . SER B 1 283 ? -15.219 -3.738 17.25 1 93.75 283 SER B CA 1
ATOM 4620 C C . SER B 1 283 ? -15.414 -3.902 15.742 1 93.75 283 SER B C 1
ATOM 4622 O O . SER B 1 283 ? -14.961 -3.064 14.953 1 93.75 283 SER B O 1
ATOM 4624 N N . ASP B 1 284 ? -16.094 -4.938 15.367 1 92.5 284 ASP B N 1
ATOM 4625 C CA . ASP B 1 284 ? -16.375 -5.168 13.961 1 92.5 284 ASP B CA 1
ATOM 4626 C C . ASP B 1 284 ? -17.188 -4.02 13.367 1 92.5 284 ASP B C 1
ATOM 4628 O O . ASP B 1 284 ? -16.922 -3.58 12.242 1 92.5 284 ASP B O 1
ATOM 4632 N N . GLN B 1 285 ? -18.094 -3.58 14.125 1 91.25 285 GLN B N 1
ATOM 4633 C CA . GLN B 1 285 ? -18.938 -2.477 13.68 1 91.25 285 GLN B CA 1
ATOM 4634 C C . GLN B 1 285 ? -18.125 -1.203 13.484 1 91.25 285 GLN B C 1
ATOM 4636 O O . GLN B 1 285 ? -18.312 -0.489 12.492 1 91.25 285 GLN B O 1
ATOM 4641 N N . ALA B 1 286 ? -17.219 -0.963 14.438 1 93 286 ALA B N 1
ATOM 4642 C CA . ALA B 1 286 ? -16.359 0.22 14.344 1 93 286 ALA B CA 1
ATOM 4643 C C . ALA B 1 286 ? -15.445 0.145 13.125 1 93 286 ALA B C 1
ATOM 4645 O O . ALA B 1 286 ? -15.305 1.124 12.391 1 93 286 ALA B O 1
ATOM 4646 N N . TRP B 1 287 ? -14.898 -1.046 12.953 1 93.94 287 TRP B N 1
ATOM 4647 C CA . TRP B 1 287 ? -13.992 -1.234 11.828 1 93.94 287 TRP B CA 1
ATOM 4648 C C . TRP B 1 287 ? -14.711 -0.996 10.5 1 93.94 287 TRP B C 1
ATOM 4650 O O . TRP B 1 287 ? -14.125 -0.452 9.562 1 93.94 287 TRP B O 1
ATOM 4660 N N . GLN B 1 288 ? -15.945 -1.241 10.438 1 91.75 288 GLN B N 1
ATOM 4661 C CA . GLN B 1 288 ? -16.719 -1.109 9.203 1 91.75 288 GLN B CA 1
ATOM 4662 C C . GLN B 1 288 ? -16.906 0.357 8.828 1 91.75 288 GLN B C 1
ATOM 4664 O O . GLN B 1 288 ? -17.156 0.676 7.664 1 91.75 288 GLN B O 1
ATOM 4669 N N . ARG B 1 289 ? -16.797 1.258 9.758 1 92.5 289 ARG B N 1
ATOM 4670 C CA . ARG B 1 289 ? -16.969 2.68 9.477 1 92.5 289 ARG B CA 1
ATOM 4671 C C . ARG B 1 289 ? -15.805 3.225 8.664 1 92.5 289 ARG B C 1
ATOM 4673 O O . ARG B 1 289 ? -15.969 4.152 7.875 1 92.5 289 ARG B O 1
ATOM 4680 N N . LEU B 1 290 ? -14.648 2.721 8.898 1 95.19 290 LEU B N 1
ATOM 4681 C CA . LEU B 1 290 ? -13.445 2.992 8.125 1 95.19 290 LEU B CA 1
ATOM 4682 C C . LEU B 1 290 ? -12.617 1.723 7.941 1 95.19 290 LEU B C 1
ATOM 4684 O O . LEU B 1 290 ? -11.625 1.511 8.641 1 95.19 290 LEU B O 1
ATOM 4688 N N . PRO B 1 291 ? -13.023 0.915 7.008 1 95.25 291 PRO B N 1
ATOM 4689 C CA . PRO B 1 291 ? -12.375 -0.387 6.828 1 95.25 291 PRO B CA 1
ATOM 4690 C C . PRO B 1 291 ? -11.016 -0.281 6.141 1 95.25 291 PRO B C 1
ATOM 4692 O O . PRO B 1 291 ? -10.945 0.005 4.941 1 95.25 291 PRO B O 1
ATOM 4695 N N . LEU B 1 292 ? -10.016 -0.455 6.895 1 96.12 292 LEU B N 1
ATOM 4696 C CA . LEU B 1 292 ? -8.664 -0.396 6.363 1 96.12 292 LEU B CA 1
ATOM 4697 C C . LEU B 1 292 ? -8.008 -1.772 6.395 1 96.12 292 LEU B C 1
ATOM 4699 O O . LEU B 1 292 ? -8.18 -2.525 7.355 1 96.12 292 LEU B O 1
ATOM 4703 N N . THR B 1 293 ? -7.363 -2.146 5.359 1 94.38 293 THR B N 1
ATOM 4704 C CA . THR B 1 293 ? -6.598 -3.385 5.27 1 94.38 293 THR B CA 1
ATOM 4705 C C . THR B 1 293 ? -5.156 -3.104 4.855 1 94.38 293 THR B C 1
ATOM 4707 O O . THR B 1 293 ? -4.906 -2.25 4.004 1 94.38 293 THR B O 1
ATOM 4710 N N . PRO B 1 294 ? -4.242 -3.822 5.43 1 94.44 294 PRO B N 1
ATOM 4711 C CA . PRO B 1 294 ? -2.834 -3.549 5.137 1 94.44 294 PRO B CA 1
ATOM 4712 C C . PRO B 1 294 ? -2.363 -4.203 3.84 1 94.44 294 PRO B C 1
ATOM 4714 O O . PRO B 1 294 ? -2.797 -5.309 3.51 1 94.44 294 PRO B O 1
ATOM 4717 N N . ILE B 1 295 ? -1.596 -3.531 3.08 1 94.81 295 ILE B N 1
ATOM 4718 C CA . ILE B 1 295 ? -0.753 -4.051 2.008 1 94.81 295 ILE B CA 1
ATOM 4719 C C . ILE B 1 295 ? 0.718 -3.904 2.391 1 94.81 295 ILE B C 1
ATOM 4721 O O . ILE B 1 295 ? 1.149 -2.834 2.826 1 94.81 295 ILE B O 1
ATOM 4725 N N . PHE B 1 296 ? 1.467 -4.984 2.223 1 95.06 296 PHE B N 1
ATOM 4726 C CA . PHE B 1 296 ? 2.846 -4.961 2.699 1 95.06 296 PHE B CA 1
ATOM 4727 C C . PHE B 1 296 ? 3.797 -4.539 1.585 1 95.06 296 PHE B C 1
ATOM 4729 O O . PHE B 1 296 ? 3.732 -5.07 0.474 1 95.06 296 PHE B O 1
ATOM 4736 N N . PHE B 1 297 ? 4.598 -3.551 1.931 1 95.25 297 PHE B N 1
ATOM 4737 C CA . PHE B 1 297 ? 5.625 -3.029 1.038 1 95.25 297 PHE B CA 1
ATOM 4738 C C . PHE B 1 297 ? 7.016 -3.236 1.632 1 95.25 297 PHE B C 1
ATOM 4740 O O . PHE B 1 297 ? 7.16 -3.396 2.846 1 95.25 297 PHE B O 1
ATOM 4747 N N . LEU B 1 298 ? 8.008 -3.281 0.703 1 94.38 298 LEU B N 1
ATOM 4748 C CA . LEU B 1 298 ? 9.383 -3.268 1.207 1 94.38 298 LEU B CA 1
ATOM 4749 C C . LEU B 1 298 ? 9.641 -2.012 2.029 1 94.38 298 LEU B C 1
ATOM 4751 O O . LEU B 1 298 ? 9.25 -0.912 1.636 1 94.38 298 LEU B O 1
ATOM 4755 N N . THR B 1 299 ? 10.266 -2.172 3.193 1 92.25 299 THR B N 1
ATOM 4756 C CA . THR B 1 299 ? 10.539 -1.071 4.109 1 92.25 299 THR B CA 1
ATOM 4757 C C . THR B 1 299 ? 11.695 -0.216 3.596 1 92.25 299 THR B C 1
ATOM 4759 O O . THR B 1 299 ? 12.797 -0.723 3.363 1 92.25 299 THR B O 1
ATOM 4762 N N . PRO B 1 300 ? 11.398 1.049 3.385 1 87.56 300 PRO B N 1
ATOM 4763 C CA . PRO B 1 300 ? 12.523 1.907 3.012 1 87.56 300 PRO B CA 1
ATOM 4764 C C . PRO B 1 300 ? 13.516 2.113 4.156 1 87.56 300 PRO B C 1
ATOM 4766 O O . PRO B 1 300 ? 13.141 1.992 5.328 1 87.56 300 PRO B O 1
ATOM 4769 N N . GLU B 1 301 ? 14.703 2.303 3.832 1 79.38 301 GLU B N 1
ATOM 4770 C CA . GLU B 1 301 ? 15.711 2.602 4.852 1 79.38 301 GLU B CA 1
ATOM 4771 C C . GLU B 1 301 ? 15.461 3.969 5.484 1 79.38 301 GLU B C 1
ATOM 4773 O O . GLU B 1 301 ? 15 4.895 4.812 1 79.38 301 GLU B O 1
ATOM 4778 N N . LYS B 1 302 ? 15.484 3.986 6.785 1 65.06 302 LYS B N 1
ATOM 4779 C CA . LYS B 1 302 ? 15.312 5.254 7.488 1 65.06 302 LYS B CA 1
ATOM 4780 C C . LYS B 1 302 ? 16.625 6.027 7.566 1 65.06 302 LYS B C 1
ATOM 4782 O O . LYS B 1 302 ? 17.703 5.43 7.598 1 65.06 302 LYS B O 1
#

Nearest PDB structures (foldseek):
  4r28-assembly1_B  TM=6.177E-01  e=4.322E-05  Mycobacterium sp. JLS
  6hlq-assembly1_E  TM=5.748E-01  e=1.509E-02  Saccharomyces cerevisiae S288C
  3ixm-assembly1_A  TM=4.519E-01  e=4.473E+00  Bordetella bronchiseptica
  4hd0-assembly1_B  TM=3.000E-01  e=4.473E+00  Pyrococcus furiosus DSM 3638
  4r28-assembly1_B  TM=5.400E-01  e=3.885E-05  Mycobacterium sp. JLS

Secondary structure (DSSP, 8-state):
--SS-HHHHHHHHHHHHHHHHT-TT-EEHHHHHHHHHHHS---HHHHSEETTEEHHHHHHHHHHHHHHHTTSEEEETTEEEE-HHHHHHHHH--SHHHHHHHHHHHHHHHHHHHHHHHHGGGSSS--S-------HHHHHHHHHHHHHHHHHHHHHHHHHHS-HHHHHHHHHHHHHHHT-EEEEEPPSS--SS--EEEESSTTS-SSPEEEEEEE--SSPBPHHHHHHHHTT--TTEEEEEEETT-B-HHHHHHHHH-SSSEEEEE-HHHHHHHHHHTGGGS-HHHHHHS-EEEEEEEPPP-/--SS-HHHHHHHHHHHHHHHHT-TT-EEHHHHHHHHHHHS---HHHHSEETTEEHHHHHHHHHHHHHHHTTSEEEETTEEEE-HHHHHHHHH--SHHHHHHHHHHHHHHHHHHHHHHHHGGGSSS--S-------HHHHHHHHHHHHHHHHHHHHHHHHHHS-HHHHHHHHHHHHHHHT-EEEEEPPSS--SS--EEEESSTTS-SSPEEEEEEE--SSPBPHHHHHHHHTT--TTEEEEEEETT-B-HHHHHHHHH-SSSEEEEE-HHHHHHHHHHTGGGS-HHHHHHS-EEEEEEEPPP-

Organism: NCBI:txid44742

InterPro domains:
  IPR007560 Restriction endonuclease type IV, Mrr [PF04471] (159-274)
  IPR011335 Restriction endonuclease type II-like [SSF52980] (163-278)
  IPR011856 tRNA endonuclease-like domain superfamily [G3DSA:3.40.1350.10] (129-287)
  IPR025745 Restriction system protein Mrr-like N-terminal domain [PF14338] (12-91)
  IPR052906 Type IV Methyl-Directed Restriction Enzyme [PTHR30015] (53-283)